Protein AF-F2R4B3-F1 (afdb_monomer)

Secondary structure (DSSP, 8-state):
-----EEEEE--SHHHHHHHHHHHHTT-EEEEE-SSSS----SS-EEEEHHHHHHHHHHT-HHHHHHTSEEE-EEEEE-TT--EEEEEEPP-STTS-SEEEE-HHHHHHHHHHHHHHTT-EEE-S--EEEEEE-SS-EEEEETTS-EEEESEEEE---TT-HHHHHHHGGGGPPEEEEEEEEEEEEEPPTT-SS-EEEEETTTEEEEEEE-SSSEEEEEEEEE--TT----TTTHHHHHHHHTTT--THHHHHHHT---GGG-EEEEEEE----S-SEETTEEE-THHHH---GGGS-HHHHHHHHHHHHHHHHHHSSSHHHHHHHHHHHHHHHHHHHHHHHHHHHHHHHTPPPPHHHHHHHTTHHHHHHHHHSS--

Structure (mmCIF, N/CA/C/O backbone):
data_AF-F2R4B3-F1
#
_entry.id   AF-F2R4B3-F1
#
loop_
_atom_site.group_PDB
_atom_site.id
_atom_site.type_symbol
_atom_site.label_atom_id
_atom_site.label_alt_id
_atom_site.label_comp_id
_atom_site.label_asym_id
_atom_site.label_entity_id
_atom_site.label_seq_id
_atom_site.pdbx_PDB_ins_code
_atom_site.Cartn_x
_atom_site.Cartn_y
_atom_site.Cartn_z
_atom_site.occupancy
_atom_site.B_iso_or_equiv
_atom_site.auth_seq_id
_atom_site.auth_comp_id
_atom_site.auth_asym_id
_atom_site.auth_atom_id
_atom_site.pdbx_PDB_model_num
ATOM 1 N N . MET A 1 1 ? -15.042 -15.198 24.507 1.00 49.34 1 MET A N 1
ATOM 2 C CA . MET A 1 1 ? -15.011 -14.345 23.303 1.00 49.34 1 MET A CA 1
ATOM 3 C C . MET A 1 1 ? -14.792 -12.927 23.781 1.00 49.34 1 MET A C 1
ATOM 5 O O . MET A 1 1 ? -15.442 -12.557 24.756 1.00 49.34 1 MET A O 1
ATOM 9 N N . ALA A 1 2 ? -13.850 -12.193 23.189 1.00 60.94 2 ALA A N 1
ATOM 10 C CA . ALA A 1 2 ? -13.709 -10.764 23.455 1.00 60.94 2 ALA A CA 1
ATOM 11 C C . ALA A 1 2 ? -15.038 -10.048 23.140 1.00 60.94 2 ALA A C 1
ATOM 13 O O . ALA A 1 2 ? -15.840 -10.542 22.343 1.00 60.94 2 ALA A O 1
ATOM 14 N N . ALA A 1 3 ? -15.317 -8.931 23.813 1.00 79.62 3 ALA A N 1
ATOM 15 C CA . ALA A 1 3 ? -16.514 -8.146 23.524 1.00 79.62 3 ALA A CA 1
ATOM 16 C C . ALA A 1 3 ? -16.445 -7.591 22.089 1.00 79.62 3 ALA A C 1
ATOM 18 O O . ALA A 1 3 ? -15.376 -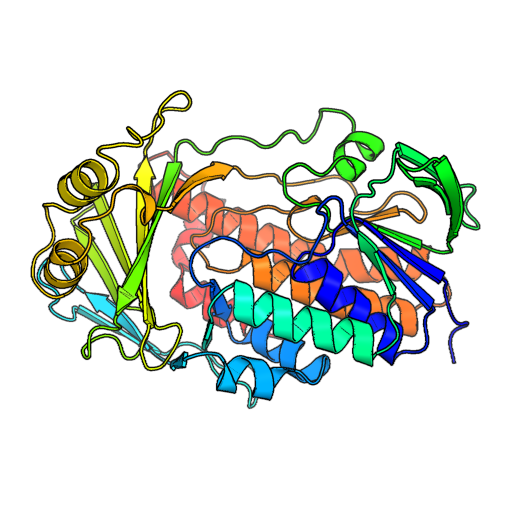7.194 21.627 1.00 79.62 3 ALA A O 1
ATOM 19 N N . SER A 1 4 ? -17.579 -7.554 21.383 1.00 93.19 4 SER A N 1
ATOM 20 C CA . SER A 1 4 ? -17.650 -6.920 20.062 1.00 93.19 4 SER A CA 1
ATOM 21 C C . SER A 1 4 ? -17.354 -5.424 20.187 1.00 93.19 4 SER A C 1
ATOM 23 O O . SER A 1 4 ? -18.141 -4.698 20.790 1.00 93.19 4 SER A O 1
ATOM 25 N N . LEU A 1 5 ? -16.256 -4.974 19.583 1.00 97.75 5 LEU A N 1
ATOM 26 C CA . LEU A 1 5 ? -15.883 -3.566 19.459 1.00 97.75 5 LEU A CA 1
ATOM 27 C C . LEU A 1 5 ? -16.595 -2.881 18.282 1.00 97.75 5 LEU A C 1
ATOM 29 O O . LEU A 1 5 ? -16.874 -3.514 17.258 1.00 97.75 5 LEU A O 1
ATOM 33 N N . ARG A 1 6 ? -16.827 -1.572 18.406 1.00 98.38 6 ARG A N 1
ATOM 34 C CA . ARG A 1 6 ? -17.107 -0.651 17.298 1.00 98.38 6 ARG A CA 1
ATOM 35 C C . ARG A 1 6 ? -15.806 0.010 16.856 1.00 98.38 6 ARG A C 1
ATOM 37 O O . ARG A 1 6 ? -15.183 0.718 17.644 1.00 98.38 6 ARG A O 1
ATOM 44 N N . VAL A 1 7 ? -15.419 -0.171 15.599 1.00 98.81 7 VAL A N 1
ATOM 45 C CA . VAL A 1 7 ? -14.168 0.372 15.051 1.00 98.81 7 VAL A CA 1
ATOM 46 C C . VAL A 1 7 ? -14.456 1.279 13.862 1.00 98.81 7 VAL A C 1
ATOM 48 O O . VAL A 1 7 ? -15.155 0.874 12.930 1.00 98.81 7 VAL A O 1
ATOM 51 N N . LEU A 1 8 ? -13.901 2.491 13.893 1.00 98.88 8 LEU A N 1
ATOM 52 C CA . LEU A 1 8 ? -13.869 3.395 12.747 1.00 98.88 8 LEU A CA 1
ATOM 53 C C . LEU A 1 8 ? -12.511 3.294 12.055 1.00 98.88 8 LEU A C 1
ATOM 55 O O . LEU A 1 8 ? -11.469 3.485 12.679 1.00 98.88 8 LEU A O 1
ATOM 59 N N . ILE A 1 9 ? -12.523 3.044 10.754 1.00 98.88 9 ILE A N 1
ATOM 60 C CA . ILE A 1 9 ? -11.330 3.058 9.910 1.00 98.88 9 ILE A CA 1
ATOM 61 C C . ILE A 1 9 ? -11.377 4.326 9.062 1.00 98.88 9 ILE A C 1
ATOM 63 O O . ILE A 1 9 ? -12.312 4.535 8.292 1.00 98.88 9 ILE A O 1
ATOM 67 N N . HIS A 1 10 ? -10.378 5.189 9.207 1.00 98.56 10 HIS A N 1
ATOM 68 C CA . HIS A 1 10 ? -10.244 6.395 8.399 1.00 98.56 10 HIS A CA 1
ATOM 69 C C . HIS A 1 10 ? -9.394 6.073 7.165 1.00 98.56 10 HIS A C 1
ATOM 71 O O . HIS A 1 10 ? -8.183 5.908 7.287 1.00 98.56 10 HIS A O 1
ATOM 77 N N . GLY A 1 11 ? -10.031 5.947 5.999 1.00 97.94 11 GLY A N 1
ATOM 78 C CA . GLY A 1 11 ? -9.411 5.581 4.721 1.00 97.94 11 GLY A CA 1
ATOM 79 C C . GLY A 1 11 ? -9.784 4.176 4.230 1.00 97.94 11 GLY A C 1
ATOM 80 O O . GLY A 1 11 ? -9.513 3.170 4.884 1.00 97.94 11 GLY A O 1
ATOM 81 N N . GLY A 1 12 ? -10.360 4.103 3.029 1.00 96.19 12 GLY A N 1
ATOM 82 C CA . GLY A 1 12 ? -10.767 2.891 2.310 1.00 96.19 12 GLY A CA 1
ATOM 83 C C . GLY A 1 12 ? -9.722 2.382 1.311 1.00 96.19 12 GLY A C 1
ATOM 84 O O . GLY A 1 12 ? -10.069 1.830 0.269 1.00 96.19 12 GLY A O 1
ATOM 85 N N . GLY A 1 13 ? -8.432 2.582 1.596 1.00 95.56 13 GLY A N 1
ATOM 86 C CA . GLY A 1 13 ? -7.336 2.002 0.814 1.00 95.56 13 GLY A CA 1
ATOM 87 C C . GLY A 1 13 ? -7.121 0.506 1.091 1.00 95.56 13 GLY A C 1
ATOM 88 O O . GLY A 1 13 ? -7.826 -0.102 1.892 1.00 95.56 13 GLY A O 1
ATOM 89 N N . ILE A 1 14 ? -6.086 -0.083 0.478 1.00 97.50 14 ILE A N 1
ATOM 90 C CA . ILE A 1 14 ? -5.753 -1.521 0.591 1.00 97.50 14 ILE A CA 1
ATOM 91 C C . ILE A 1 14 ? -5.703 -1.984 2.061 1.00 97.50 14 ILE A C 1
ATOM 93 O O . ILE A 1 14 ? -6.345 -2.969 2.417 1.00 97.50 14 ILE A O 1
ATOM 97 N N . GLY A 1 15 ? -4.971 -1.266 2.920 1.00 98.25 15 GLY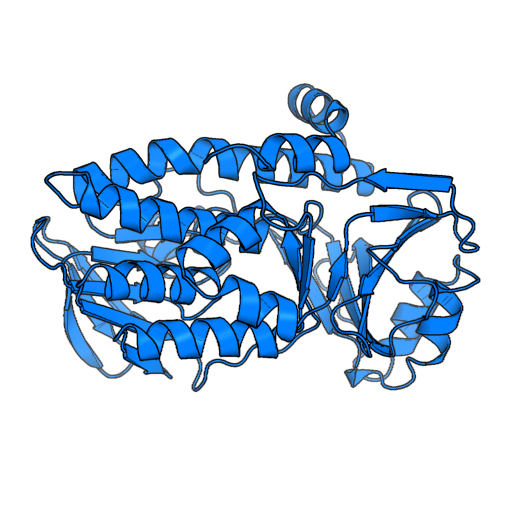 A N 1
ATOM 98 C CA . GLY A 1 15 ? -4.854 -1.607 4.344 1.00 98.25 15 GLY A CA 1
ATOM 99 C C . GLY A 1 15 ? -6.161 -1.431 5.124 1.00 98.25 15 GLY A C 1
ATOM 100 O O . GLY A 1 15 ? -6.525 -2.303 5.909 1.00 98.25 15 GLY A O 1
ATOM 101 N N . GLY A 1 16 ? -6.912 -0.357 4.856 1.00 98.50 16 GLY A N 1
ATOM 102 C CA . GLY A 1 16 ? -8.191 -0.092 5.519 1.00 98.50 16 GLY A CA 1
ATOM 103 C C . GLY A 1 16 ? -9.255 -1.140 5.191 1.00 98.50 16 GLY A C 1
ATOM 104 O O . GLY A 1 16 ? -9.909 -1.661 6.092 1.00 98.50 16 GLY A O 1
ATOM 105 N N . LEU A 1 17 ? -9.370 -1.531 3.918 1.00 98.69 17 LEU A N 1
ATOM 106 C CA . LEU A 1 17 ? -10.272 -2.603 3.480 1.00 98.69 17 LEU A CA 1
ATOM 107 C C . LEU A 1 17 ? -9.854 -3.975 4.033 1.00 98.69 17 LEU A C 1
ATOM 109 O O . LEU A 1 17 ? -10.709 -4.771 4.432 1.00 98.69 17 LEU A O 1
ATOM 113 N N . ALA A 1 18 ? -8.547 -4.245 4.108 1.00 98.88 18 ALA A N 1
ATOM 114 C CA . ALA A 1 18 ? -8.023 -5.458 4.730 1.00 98.88 18 ALA A CA 1
ATOM 115 C C . ALA A 1 18 ? -8.376 -5.525 6.225 1.00 98.88 18 ALA A C 1
ATOM 117 O O . ALA A 1 18 ? -8.868 -6.555 6.689 1.00 98.88 18 ALA A O 1
ATOM 118 N N . LEU A 1 19 ? -8.198 -4.423 6.967 1.00 98.88 19 LEU A N 1
ATOM 119 C CA . LEU A 1 19 ? -8.552 -4.359 8.387 1.00 98.88 19 LEU A CA 1
ATOM 120 C C . LEU A 1 19 ? -10.061 -4.514 8.573 1.00 98.88 19 LEU A C 1
ATOM 122 O O . LEU A 1 19 ? -10.498 -5.265 9.444 1.00 98.88 19 LEU A O 1
ATOM 126 N N . ALA A 1 20 ? -10.856 -3.855 7.729 1.00 98.88 20 ALA A N 1
ATOM 127 C CA . ALA A 1 20 ? -12.305 -3.949 7.789 1.00 98.88 20 ALA A CA 1
ATOM 128 C C . ALA A 1 20 ? -12.794 -5.386 7.606 1.00 98.88 20 ALA A C 1
ATOM 130 O O . ALA A 1 20 ? -13.584 -5.878 8.411 1.00 98.88 20 ALA A O 1
ATOM 131 N N . THR A 1 21 ? -12.255 -6.079 6.602 1.00 98.88 21 THR A N 1
ATOM 132 C CA . THR A 1 21 ? -12.531 -7.499 6.358 1.00 98.88 21 THR A CA 1
ATOM 133 C C . THR A 1 21 ? -12.120 -8.350 7.561 1.00 98.88 21 THR A C 1
ATOM 135 O O . THR A 1 21 ? -12.905 -9.172 8.037 1.00 98.88 21 THR A O 1
ATOM 138 N N . ALA A 1 22 ? -10.907 -8.143 8.085 1.00 98.69 22 ALA A N 1
ATOM 139 C CA . ALA A 1 22 ? -10.373 -8.908 9.207 1.00 98.69 22 ALA A CA 1
ATOM 140 C C . ALA A 1 22 ? -11.230 -8.768 10.474 1.00 98.69 22 ALA A C 1
ATOM 142 O O . ALA A 1 22 ? -11.544 -9.775 11.111 1.00 98.69 22 ALA A O 1
ATOM 143 N N . LEU A 1 23 ? -11.608 -7.539 10.831 1.00 98.69 23 LEU A N 1
ATOM 144 C CA . LEU A 1 23 ? -12.378 -7.233 12.035 1.00 98.69 23 LEU A CA 1
ATOM 145 C C . LEU A 1 23 ? -13.846 -7.654 11.910 1.00 98.69 23 LEU A C 1
ATOM 147 O O . LEU A 1 23 ? -14.391 -8.250 12.838 1.00 98.69 23 LEU A O 1
ATOM 151 N N . ALA A 1 24 ? -14.485 -7.395 10.766 1.00 98.44 24 ALA A N 1
ATOM 152 C CA . ALA A 1 24 ? -15.891 -7.741 10.570 1.00 98.44 24 ALA A CA 1
ATOM 153 C C . ALA A 1 24 ? -16.103 -9.268 10.588 1.00 98.44 24 ALA A C 1
ATOM 155 O O . ALA A 1 24 ? -17.008 -9.760 11.261 1.00 98.44 24 ALA A O 1
ATOM 156 N N . ARG A 1 25 ? -15.183 -10.050 9.995 1.00 97.62 25 ARG A N 1
ATOM 157 C CA . ARG A 1 25 ? -15.187 -11.528 10.093 1.00 97.62 25 ARG A CA 1
ATOM 158 C C . ARG A 1 25 ? -15.036 -12.055 11.524 1.00 97.62 25 ARG A C 1
ATOM 160 O O . ARG A 1 25 ? -15.447 -13.180 11.797 1.00 97.62 25 ARG A O 1
ATOM 167 N N . ARG A 1 26 ? -14.454 -11.263 12.427 1.00 96.88 26 ARG A N 1
ATOM 168 C CA . ARG A 1 26 ? -14.301 -11.572 13.861 1.00 96.88 26 ARG A CA 1
ATOM 169 C C . ARG A 1 26 ? -15.493 -11.107 14.703 1.00 96.88 26 ARG A C 1
ATOM 171 O O . ARG A 1 26 ? -15.495 -11.273 15.918 1.00 96.88 26 ARG A O 1
ATOM 178 N N . GLY A 1 27 ? -16.533 -10.571 14.065 1.00 97.00 27 GLY A N 1
ATOM 179 C CA . GLY A 1 27 ? -17.772 -10.159 14.721 1.00 97.00 27 GLY A CA 1
ATOM 180 C C . GLY A 1 27 ? -17.738 -8.748 15.304 1.00 97.00 27 GLY A C 1
ATOM 181 O O . GLY A 1 27 ? -18.627 -8.407 16.080 1.00 97.00 27 GLY A O 1
ATOM 182 N N . HIS A 1 28 ? -16.746 -7.925 14.950 1.00 98.38 28 HIS A N 1
ATOM 183 C CA . HIS A 1 28 ? -16.738 -6.506 15.302 1.00 98.38 28 HIS A CA 1
ATOM 184 C C . HIS A 1 28 ? -17.660 -5.697 14.387 1.00 98.38 28 HIS A C 1
ATOM 186 O O . HIS A 1 28 ? -17.888 -6.042 13.228 1.00 98.38 28 HIS A O 1
ATOM 192 N N . THR A 1 29 ? -18.164 -4.575 14.896 1.00 98.44 29 THR A N 1
ATOM 193 C CA . THR A 1 29 ? -18.902 -3.599 14.087 1.00 98.44 29 THR A CA 1
ATOM 194 C C . THR A 1 29 ? -17.909 -2.625 13.473 1.00 98.44 29 THR A C 1
ATOM 196 O O . THR A 1 29 ? -17.224 -1.910 14.202 1.00 98.44 29 THR A O 1
ATOM 199 N N . VAL A 1 30 ? -17.824 -2.593 12.143 1.00 98.75 30 VAL A N 1
ATOM 200 C CA . VAL A 1 30 ? -16.802 -1.813 11.438 1.00 98.75 30 VAL A CA 1
ATOM 201 C C . VAL A 1 30 ? -17.428 -0.830 10.467 1.00 98.75 30 VAL A C 1
ATOM 203 O O . VAL A 1 30 ? -18.274 -1.197 9.647 1.00 98.75 30 VAL A O 1
ATOM 206 N N . GLU A 1 31 ? -16.958 0.408 10.537 1.00 98.62 31 GLU A N 1
ATOM 207 C CA . GLU A 1 31 ? -17.300 1.470 9.601 1.00 98.62 31 GLU A CA 1
ATOM 208 C C . GLU A 1 31 ? -16.020 2.059 9.007 1.00 98.62 31 GLU A C 1
ATOM 210 O O . GLU A 1 31 ? -15.032 2.258 9.713 1.00 98.62 31 GLU A O 1
ATOM 215 N N . ILE A 1 32 ? -16.030 2.328 7.706 1.00 98.75 32 ILE A N 1
ATOM 216 C CA . ILE A 1 32 ? -14.943 2.986 6.984 1.00 98.75 32 ILE A CA 1
ATOM 217 C C . ILE A 1 32 ? -15.425 4.375 6.577 1.00 98.75 32 ILE A C 1
ATOM 219 O O . ILE A 1 32 ? -16.453 4.487 5.913 1.00 98.75 32 ILE A O 1
ATOM 223 N N . ALA A 1 33 ? -14.680 5.413 6.942 1.00 98.44 33 ALA A N 1
ATOM 224 C CA . ALA A 1 33 ? -14.837 6.754 6.389 1.00 98.44 33 ALA A CA 1
ATOM 225 C C . ALA A 1 33 ? -13.832 6.932 5.243 1.00 98.44 33 ALA A C 1
ATOM 227 O O . ALA A 1 33 ? -12.624 6.982 5.482 1.00 98.44 33 ALA A O 1
ATOM 228 N N . GLU A 1 34 ? -14.326 6.983 4.007 1.00 97.69 34 GLU A N 1
ATOM 229 C CA . GLU A 1 34 ? -13.536 7.209 2.794 1.00 97.69 34 GLU A CA 1
ATOM 230 C C . GLU A 1 34 ? -13.888 8.577 2.209 1.00 97.69 34 GLU A C 1
ATOM 232 O O . GLU A 1 34 ? -15.058 8.898 2.003 1.00 97.69 34 GLU A O 1
ATOM 237 N N . ILE A 1 35 ? -12.859 9.380 1.931 1.00 96.88 35 ILE A N 1
ATOM 238 C CA . ILE A 1 35 ? -13.035 10.753 1.447 1.00 96.88 35 ILE A CA 1
ATOM 239 C C . ILE A 1 35 ? -13.520 10.802 -0.003 1.00 96.88 35 ILE A C 1
ATOM 241 O O . ILE A 1 35 ? -14.171 11.766 -0.395 1.00 96.88 35 ILE A O 1
ATOM 245 N N . ARG A 1 36 ? -13.204 9.784 -0.808 1.00 95.00 36 ARG A N 1
ATOM 246 C CA . ARG A 1 36 ? -13.675 9.680 -2.191 1.00 95.00 36 ARG A CA 1
ATOM 247 C C . ARG A 1 36 ? -15.117 9.197 -2.246 1.00 95.00 36 ARG A C 1
ATOM 249 O O . ARG A 1 36 ? -15.600 8.550 -1.321 1.00 95.00 36 ARG A O 1
ATOM 256 N N . ASP A 1 37 ? -15.783 9.494 -3.355 1.00 93.81 37 ASP A N 1
ATOM 257 C CA . ASP A 1 37 ? -17.191 9.139 -3.573 1.00 93.81 37 ASP A CA 1
ATOM 258 C C . ASP A 1 37 ? -17.393 7.648 -3.896 1.00 93.81 37 ASP A C 1
ATOM 260 O O . ASP A 1 37 ? -18.500 7.124 -3.785 1.00 93.81 37 ASP A O 1
ATOM 264 N N . GLU A 1 38 ? -16.316 6.949 -4.255 1.00 91.25 38 GLU A N 1
ATOM 265 C CA . GLU A 1 38 ? -16.299 5.515 -4.521 1.00 91.25 38 GLU A CA 1
ATOM 266 C C . GLU A 1 38 ? -14.920 4.909 -4.215 1.00 91.25 38 GLU A C 1
ATOM 268 O O . GLU A 1 38 ? -13.926 5.624 -4.036 1.00 91.25 38 GLU A O 1
ATOM 273 N N . LEU A 1 39 ? -14.840 3.571 -4.170 1.00 84.25 39 LEU A N 1
ATOM 274 C CA . LEU A 1 39 ? -13.566 2.844 -4.119 1.00 84.25 39 LEU A CA 1
ATOM 275 C C . LEU A 1 39 ? -12.887 2.901 -5.489 1.00 84.25 39 LEU A C 1
ATOM 277 O O . LEU A 1 39 ? -12.796 1.903 -6.199 1.00 84.25 39 LEU A O 1
ATOM 281 N N . ASP A 1 40 ? -12.410 4.080 -5.863 1.00 69.75 40 ASP A N 1
ATOM 282 C CA . ASP A 1 40 ? -11.629 4.239 -7.077 1.00 69.75 40 ASP A CA 1
ATOM 283 C C . ASP A 1 40 ? -10.164 3.871 -6.802 1.00 69.75 40 ASP A C 1
ATOM 285 O O . ASP A 1 40 ? -9.548 4.285 -5.810 1.00 69.75 40 ASP A O 1
ATOM 289 N N . ALA A 1 41 ? -9.571 3.090 -7.693 1.00 68.06 41 ALA A N 1
ATOM 290 C CA . ALA A 1 41 ? -8.153 2.783 -7.671 1.00 68.06 41 ALA A CA 1
ATOM 291 C C . ALA A 1 41 ? -7.536 3.091 -9.033 1.00 68.06 41 ALA A C 1
ATOM 293 O O . ALA A 1 41 ? -6.991 2.210 -9.697 1.00 68.06 41 ALA A O 1
ATOM 294 N N . LEU A 1 42 ? -7.590 4.369 -9.418 1.00 64.38 42 LEU A N 1
ATOM 295 C CA . LEU A 1 42 ? -6.805 4.903 -10.527 1.00 64.38 42 LEU A CA 1
ATOM 296 C C . LEU A 1 42 ? -5.329 4.505 -10.388 1.00 64.38 42 LEU A C 1
ATOM 298 O O . LEU A 1 42 ? -4.706 4.621 -9.323 1.00 64.38 42 LEU A O 1
ATOM 302 N N . GLY A 1 43 ? -4.751 4.057 -11.496 1.00 67.31 43 GLY A N 1
ATOM 303 C CA . GLY A 1 43 ? -3.324 3.791 -11.613 1.00 67.31 43 GLY A CA 1
ATOM 304 C C . GLY A 1 43 ? -2.997 2.457 -12.268 1.00 67.31 43 GLY A C 1
ATOM 305 O O . GLY A 1 43 ? -3.862 1.686 -12.673 1.00 67.31 43 GLY A O 1
ATOM 306 N N . VAL A 1 44 ? -1.696 2.199 -12.371 1.00 86.38 44 VAL A N 1
ATOM 307 C CA . VAL A 1 44 ? -1.162 0.937 -12.893 1.00 86.38 44 VAL A CA 1
ATOM 308 C C . VAL A 1 44 ? -1.318 -0.200 -11.880 1.00 86.38 44 VAL A C 1
ATOM 310 O O . VAL A 1 44 ? -1.682 0.033 -10.727 1.00 86.38 44 VAL A O 1
ATOM 313 N N . GLY A 1 45 ? -1.025 -1.436 -12.284 1.00 92.12 45 GLY A N 1
ATOM 314 C CA . GLY A 1 45 ? -1.063 -2.572 -11.365 1.00 92.12 45 GLY A CA 1
ATOM 315 C C . GLY A 1 45 ? -0.041 -2.510 -10.223 1.00 92.12 45 GLY A C 1
ATOM 316 O O . GLY A 1 45 ? 0.787 -1.601 -10.119 1.00 92.12 45 GLY A O 1
ATOM 317 N N . ILE A 1 46 ? -0.144 -3.475 -9.315 1.00 95.25 46 ILE A N 1
ATOM 318 C CA . ILE A 1 46 ? 0.648 -3.567 -8.090 1.00 95.25 46 ILE A CA 1
ATOM 319 C C . ILE A 1 46 ? 1.146 -4.997 -7.882 1.00 95.25 46 ILE A C 1
ATOM 321 O O . ILE A 1 46 ? 0.471 -5.957 -8.246 1.00 95.25 46 ILE A O 1
ATOM 325 N N . ILE A 1 47 ? 2.330 -5.129 -7.288 1.00 97.38 47 ILE A N 1
ATOM 326 C CA . ILE A 1 47 ? 2.898 -6.418 -6.891 1.00 97.38 47 ILE A CA 1
ATOM 327 C C . ILE A 1 47 ? 2.387 -6.781 -5.493 1.00 97.38 47 ILE A C 1
ATOM 329 O O . ILE A 1 47 ? 2.450 -5.968 -4.570 1.00 97.38 47 ILE A O 1
ATOM 333 N N . GLN A 1 48 ? 1.927 -8.017 -5.339 1.00 98.19 48 GLN A N 1
ATOM 334 C CA . GLN A 1 48 ? 1.598 -8.660 -4.074 1.00 98.19 48 GLN A CA 1
ATOM 335 C C . GLN A 1 48 ? 2.681 -9.709 -3.770 1.00 98.19 48 GLN A C 1
ATOM 337 O O . GLN A 1 48 ? 2.640 -10.808 -4.326 1.00 98.19 48 GLN A O 1
ATOM 342 N N . PRO A 1 49 ? 3.680 -9.387 -2.932 1.00 97.62 49 PRO A N 1
ATOM 343 C CA . PRO A 1 49 ? 4.682 -10.360 -2.503 1.00 97.62 49 PRO A CA 1
ATOM 344 C C . PRO A 1 49 ? 4.058 -11.429 -1.588 1.00 97.62 49 PRO A C 1
ATOM 346 O O . PRO A 1 49 ? 2.975 -11.225 -1.035 1.00 97.62 49 PRO A O 1
ATOM 349 N N . THR A 1 50 ? 4.748 -12.558 -1.395 1.00 98.12 50 THR A N 1
ATOM 350 C CA . THR A 1 50 ? 4.220 -13.730 -0.665 1.00 98.12 50 THR A CA 1
ATOM 351 C C . THR A 1 50 ? 3.638 -13.415 0.720 1.00 98.12 50 THR A C 1
ATOM 353 O O . THR A 1 50 ? 2.618 -13.975 1.106 1.00 98.12 50 THR A O 1
ATOM 356 N N . ASN A 1 51 ? 4.213 -12.461 1.455 1.00 98.06 51 ASN A N 1
ATOM 357 C CA . ASN A 1 51 ? 3.709 -12.022 2.757 1.00 98.06 51 ASN A CA 1
ATOM 358 C C . ASN A 1 51 ? 2.364 -11.280 2.657 1.00 98.06 51 ASN A C 1
ATOM 360 O O . ASN A 1 51 ? 1.484 -11.487 3.488 1.00 98.06 51 ASN A O 1
ATOM 364 N N . ALA A 1 52 ? 2.154 -10.483 1.605 1.00 98.25 52 ALA A N 1
ATOM 365 C CA . ALA A 1 52 ? 0.846 -9.894 1.330 1.00 98.25 52 ALA A CA 1
ATOM 366 C C . ALA A 1 52 ? -0.169 -10.971 0.925 1.00 98.25 52 ALA A C 1
ATOM 368 O O . ALA A 1 52 ? -1.294 -10.960 1.413 1.00 98.25 52 ALA A O 1
ATOM 369 N N . LEU A 1 53 ? 0.228 -11.923 0.073 1.00 98.56 53 LEU A N 1
ATOM 370 C CA . LEU A 1 53 ? -0.634 -13.038 -0.338 1.00 98.56 53 LEU A CA 1
ATOM 371 C C . LEU A 1 53 ? -1.007 -13.948 0.842 1.00 98.56 53 LEU A C 1
ATOM 373 O O . LEU A 1 53 ? -2.129 -14.444 0.901 1.00 98.56 53 LEU A O 1
ATOM 377 N N . HIS A 1 54 ? -0.114 -14.101 1.821 1.00 98.44 54 HIS A N 1
ATOM 378 C CA . HIS A 1 54 ? -0.418 -14.784 3.072 1.00 98.44 54 HIS A CA 1
ATOM 379 C C . HIS A 1 54 ? -1.543 -14.065 3.823 1.00 98.44 54 HIS A C 1
ATOM 381 O O . HIS A 1 54 ? -2.508 -14.711 4.221 1.00 98.44 54 HIS A O 1
ATOM 387 N N . VAL A 1 55 ? -1.499 -12.730 3.933 1.00 98.56 55 VAL A N 1
ATOM 388 C CA . VAL A 1 55 ? -2.636 -11.966 4.476 1.00 98.56 55 VAL A CA 1
ATOM 389 C C . VAL A 1 55 ? -3.903 -12.194 3.650 1.00 98.56 55 VAL A C 1
ATOM 391 O O . VAL A 1 55 ? -4.953 -12.461 4.225 1.00 98.56 55 VAL A O 1
ATOM 394 N N . MET A 1 56 ? -3.825 -12.144 2.316 1.00 98.62 56 MET A N 1
ATOM 395 C CA . MET A 1 56 ? -4.995 -12.386 1.458 1.00 98.62 56 MET A CA 1
ATOM 396 C C . MET A 1 56 ? -5.620 -13.765 1.712 1.00 98.62 56 MET A C 1
ATOM 398 O O . MET A 1 56 ? -6.845 -13.888 1.703 1.00 98.62 56 MET A O 1
ATOM 402 N N . ARG A 1 57 ? -4.810 -14.789 2.008 1.00 98.31 57 ARG A N 1
ATOM 403 C CA . ARG A 1 57 ? -5.291 -16.119 2.414 1.00 98.31 57 ARG A CA 1
ATOM 404 C C . ARG A 1 57 ? -6.056 -16.063 3.733 1.00 98.31 57 ARG A C 1
ATOM 406 O O . ARG A 1 57 ? -7.172 -16.568 3.795 1.00 98.31 57 ARG A O 1
ATOM 413 N N . GLU A 1 58 ? -5.503 -15.408 4.752 1.00 98.19 58 GLU A N 1
ATOM 414 C CA . GLU A 1 58 ? -6.157 -15.257 6.064 1.00 98.19 58 GLU A CA 1
ATOM 415 C C . GLU A 1 58 ? -7.468 -14.457 5.981 1.00 98.19 58 GLU A C 1
ATOM 417 O O . GLU A 1 58 ? -8.426 -14.719 6.711 1.00 98.19 58 GLU A O 1
ATOM 422 N N . LEU A 1 59 ? -7.554 -13.510 5.044 1.00 98.31 59 LEU A N 1
ATOM 423 C CA . LEU A 1 59 ? -8.785 -12.774 4.747 1.00 98.31 59 LEU A CA 1
ATOM 424 C C . LEU A 1 59 ? -9.783 -13.579 3.897 1.00 98.31 59 LEU A C 1
ATOM 426 O O . LEU A 1 59 ? -10.948 -13.187 3.794 1.00 98.31 59 LEU A O 1
ATOM 430 N N . GLY A 1 60 ? -9.362 -14.712 3.325 1.00 98.31 60 GLY A N 1
ATOM 431 C CA . GLY A 1 60 ? -10.166 -15.577 2.461 1.00 98.31 60 GLY A CA 1
ATOM 432 C C . GLY A 1 60 ? -10.356 -15.046 1.039 1.00 98.31 60 GLY A C 1
ATOM 433 O O . GLY A 1 60 ? -11.371 -15.347 0.421 1.00 98.31 60 GLY A O 1
ATOM 434 N N . VAL A 1 61 ? -9.417 -14.237 0.541 1.00 98.62 61 VAL A N 1
ATOM 435 C CA . VAL A 1 61 ? -9.479 -13.577 -0.778 1.00 98.62 61 VAL A CA 1
ATOM 436 C C . VAL A 1 61 ? -8.280 -13.895 -1.677 1.00 98.62 61 VAL A C 1
ATOM 438 O O . VAL A 1 61 ? -8.124 -13.270 -2.724 1.00 98.62 61 VAL A O 1
ATOM 441 N N . LEU A 1 62 ? -7.421 -14.842 -1.279 1.00 98.62 62 LEU A N 1
ATOM 442 C CA . LEU A 1 62 ? -6.241 -15.235 -2.056 1.00 98.62 62 LEU A CA 1
ATOM 443 C C . LEU A 1 62 ? -6.619 -15.665 -3.476 1.00 98.62 62 LEU A C 1
ATOM 445 O O . LEU A 1 62 ? -6.123 -15.063 -4.421 1.00 98.62 62 LEU A O 1
ATOM 449 N N . ASP A 1 63 ? -7.526 -16.632 -3.618 1.00 98.56 63 ASP A N 1
ATOM 450 C CA . ASP A 1 63 ? -7.913 -17.174 -4.928 1.00 98.56 63 ASP A CA 1
ATOM 451 C C . ASP A 1 63 ? -8.457 -16.074 -5.847 1.00 98.56 63 ASP A C 1
ATOM 453 O O . ASP A 1 63 ? -8.004 -15.932 -6.975 1.00 98.56 63 ASP A O 1
ATOM 457 N N . ALA A 1 64 ? -9.310 -15.186 -5.325 1.00 98.62 64 ALA A N 1
ATOM 458 C CA . ALA A 1 64 ? -9.827 -14.046 -6.082 1.00 98.62 64 ALA A CA 1
ATOM 459 C C . ALA A 1 64 ? -8.726 -13.064 -6.533 1.00 98.62 64 ALA A C 1
ATOM 461 O O . ALA A 1 64 ? -8.854 -12.434 -7.582 1.00 98.62 64 ALA A O 1
ATOM 462 N N . CYS A 1 65 ? -7.644 -12.913 -5.758 1.00 98.56 65 CYS A N 1
ATOM 463 C CA . CYS A 1 65 ? -6.494 -12.102 -6.165 1.00 98.56 65 CYS A CA 1
ATOM 464 C C . CYS A 1 65 ? -5.664 -12.785 -7.260 1.00 98.56 65 CYS A C 1
ATOM 466 O O . CYS A 1 65 ? -5.154 -12.094 -8.141 1.00 98.56 65 CYS A O 1
ATOM 468 N N . LEU A 1 66 ? -5.500 -14.110 -7.188 1.00 98.50 66 LEU A N 1
ATOM 469 C CA . LEU A 1 66 ? -4.761 -14.886 -8.186 1.00 98.50 66 LEU A CA 1
ATOM 470 C C . LEU A 1 66 ? -5.537 -14.954 -9.507 1.00 98.50 66 LEU A C 1
ATOM 472 O O . LEU A 1 66 ? -4.959 -14.685 -10.554 1.00 98.50 66 LEU A O 1
ATOM 476 N N . ASP A 1 67 ? -6.849 -15.192 -9.448 1.00 98.44 67 ASP A N 1
ATOM 477 C CA . ASP A 1 67 ? -7.742 -15.229 -10.614 1.00 98.44 67 ASP A CA 1
ATOM 478 C C . ASP A 1 67 ? -7.798 -13.886 -11.357 1.00 98.44 67 ASP A C 1
ATOM 480 O O . ASP A 1 67 ? -7.936 -13.841 -12.577 1.00 98.44 67 ASP A O 1
ATOM 484 N N . ALA A 1 68 ? -7.705 -12.774 -10.625 1.00 97.94 68 ALA A N 1
ATOM 485 C CA . ALA A 1 68 ? -7.705 -11.429 -11.197 1.00 97.94 68 ALA A CA 1
ATOM 486 C C . ALA A 1 68 ? -6.299 -10.913 -11.562 1.00 97.94 68 ALA A C 1
ATOM 488 O O . ALA A 1 68 ? -6.166 -9.763 -11.996 1.00 97.94 68 ALA A O 1
ATOM 489 N N . GLY A 1 69 ? -5.264 -11.718 -11.320 1.00 98.12 69 GLY A N 1
ATOM 490 C CA . GLY A 1 69 ? -3.866 -11.326 -11.405 1.00 98.12 69 GLY A CA 1
ATOM 491 C C . GLY A 1 69 ? -3.043 -12.168 -12.375 1.00 98.12 69 GLY A C 1
ATOM 492 O O . GLY A 1 69 ? -3.551 -12.802 -13.296 1.00 98.12 69 GLY A O 1
ATOM 493 N N . PHE A 1 70 ? -1.733 -12.144 -12.160 1.00 98.50 70 PHE A N 1
ATOM 494 C CA . PHE A 1 70 ? -0.760 -13.008 -12.808 1.00 98.50 70 PHE A CA 1
ATOM 495 C C . PHE A 1 70 ? 0.255 -13.484 -11.767 1.00 98.50 70 PHE A C 1
ATOM 497 O O . PHE A 1 70 ? 1.074 -12.697 -11.274 1.00 98.50 70 PHE A O 1
ATOM 504 N N . GLU A 1 71 ? 0.214 -14.775 -11.441 1.00 98.06 71 GLU A N 1
ATOM 505 C CA . GLU A 1 71 ? 1.171 -15.407 -10.533 1.00 98.06 71 GLU A CA 1
ATOM 506 C C . GLU A 1 71 ? 2.550 -15.527 -11.194 1.00 98.06 71 GLU A C 1
ATOM 508 O O . GLU A 1 71 ? 2.674 -15.876 -12.369 1.00 98.06 71 GLU A O 1
ATOM 513 N N . TRP A 1 72 ? 3.615 -15.268 -10.435 1.00 97.62 72 TRP A N 1
ATOM 514 C CA . TRP A 1 72 ? 4.980 -15.472 -10.912 1.00 97.62 72 TRP A CA 1
ATOM 515 C C . TRP A 1 72 ? 5.956 -15.795 -9.778 1.00 97.62 72 TRP A C 1
ATOM 517 O O . TRP A 1 72 ? 5.755 -15.450 -8.615 1.00 97.62 72 TRP A O 1
ATOM 527 N N . GLU A 1 73 ? 7.066 -16.444 -10.138 1.00 96.88 73 GLU A N 1
ATOM 528 C CA . GLU A 1 73 ? 8.054 -16.933 -9.163 1.00 96.88 73 GLU A CA 1
ATOM 529 C C . GLU A 1 73 ? 9.471 -16.410 -9.381 1.00 96.88 73 GLU A C 1
ATOM 531 O O . GLU A 1 73 ? 10.329 -16.556 -8.514 1.00 96.88 73 GLU A O 1
ATOM 536 N N . ILE A 1 74 ? 9.755 -15.835 -10.548 1.00 96.62 74 ILE A N 1
ATOM 537 C CA . ILE A 1 74 ? 11.110 -15.453 -10.941 1.00 96.62 74 ILE A CA 1
ATOM 538 C C . ILE A 1 74 ? 11.173 -13.950 -11.193 1.00 96.62 74 ILE A C 1
ATOM 540 O O . ILE A 1 74 ? 10.458 -13.426 -12.046 1.00 96.62 74 ILE A O 1
ATOM 544 N N . LEU A 1 75 ? 12.103 -13.282 -10.509 1.00 96.56 75 LEU A N 1
ATOM 545 C CA . LEU A 1 75 ? 12.610 -11.974 -10.911 1.00 96.56 75 LEU A CA 1
ATOM 546 C C . LEU A 1 75 ? 13.742 -12.186 -11.921 1.00 96.56 75 LEU A C 1
ATOM 548 O O . LEU A 1 75 ? 14.750 -12.824 -11.614 1.00 96.56 75 LEU A O 1
ATOM 552 N N . THR A 1 76 ? 13.591 -11.646 -13.122 1.00 97.25 76 THR A N 1
ATOM 553 C CA . THR A 1 76 ? 14.618 -11.685 -14.165 1.00 97.25 76 THR A CA 1
ATOM 554 C C . THR A 1 76 ? 15.394 -10.376 -14.159 1.00 97.25 76 THR A C 1
ATOM 556 O O . THR A 1 76 ? 14.806 -9.309 -14.301 1.00 97.25 76 THR A O 1
ATOM 559 N N . ILE A 1 77 ? 16.714 -10.451 -14.009 1.00 96.31 77 ILE A N 1
ATOM 560 C CA . ILE A 1 77 ? 17.624 -9.318 -14.197 1.00 96.31 77 ILE A CA 1
ATOM 561 C C . ILE A 1 77 ? 18.124 -9.362 -15.633 1.00 96.31 77 ILE A C 1
ATOM 563 O O . ILE A 1 77 ? 18.633 -10.399 -16.064 1.00 96.31 77 ILE A O 1
ATOM 567 N N . ALA A 1 78 ? 17.994 -8.258 -16.357 1.00 97.00 78 ALA A N 1
ATOM 568 C CA . ALA A 1 78 ? 18.394 -8.154 -17.753 1.00 97.00 78 ALA A CA 1
ATOM 569 C C . ALA A 1 78 ? 19.316 -6.954 -18.002 1.00 97.00 78 ALA A C 1
ATOM 571 O O . ALA A 1 78 ? 19.317 -5.980 -17.247 1.00 97.00 78 ALA A O 1
ATOM 572 N N . ASP A 1 79 ? 20.103 -7.036 -19.070 1.00 96.50 79 ASP A N 1
ATOM 573 C CA . ASP A 1 79 ? 20.840 -5.891 -19.601 1.00 96.50 79 ASP A CA 1
ATOM 574 C C . ASP A 1 79 ? 19.907 -4.947 -20.397 1.00 96.50 79 ASP A C 1
ATOM 576 O O . ASP A 1 79 ? 18.727 -5.267 -20.600 1.00 96.50 79 ASP A O 1
ATOM 580 N N . PRO A 1 80 ? 20.395 -3.785 -20.876 1.00 96.44 80 PRO A N 1
ATOM 581 C CA . PRO A 1 80 ? 19.568 -2.857 -21.642 1.00 96.44 80 PRO A CA 1
ATOM 582 C C . PRO A 1 80 ? 19.013 -3.408 -22.957 1.00 96.44 80 PRO A C 1
ATOM 584 O O . PRO A 1 80 ?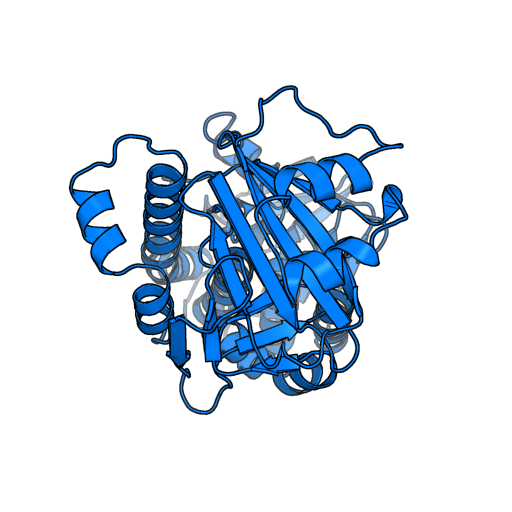 18.057 -2.837 -23.464 1.00 96.44 80 PRO A O 1
ATOM 587 N N . ALA A 1 81 ? 19.586 -4.475 -23.520 1.00 95.88 81 ALA A N 1
ATOM 588 C CA . ALA A 1 81 ? 19.090 -5.123 -24.736 1.00 95.88 81 ALA A CA 1
ATOM 589 C C . ALA A 1 81 ? 18.059 -6.227 -24.454 1.00 95.88 81 ALA A C 1
ATOM 591 O O . ALA A 1 81 ? 17.500 -6.809 -25.383 1.00 95.88 81 ALA A O 1
ATOM 592 N N . GLY A 1 82 ? 17.794 -6.513 -23.177 1.00 94.88 82 GLY A N 1
ATOM 593 C CA . GLY A 1 82 ? 16.880 -7.559 -22.744 1.00 94.88 82 GLY A CA 1
ATOM 594 C C . GLY A 1 82 ? 17.536 -8.927 -22.566 1.00 94.88 82 GLY A C 1
ATOM 595 O O . GLY A 1 82 ? 16.824 -9.881 -22.245 1.00 94.88 82 GLY A O 1
ATOM 596 N N . ASN A 1 83 ? 18.861 -9.055 -22.712 1.00 96.00 83 ASN A N 1
ATOM 597 C CA . ASN A 1 83 ? 19.536 -10.322 -22.445 1.00 96.00 83 ASN A CA 1
ATOM 598 C C . ASN A 1 83 ? 19.463 -10.629 -20.948 1.00 96.00 83 ASN A C 1
ATOM 600 O O . ASN A 1 83 ? 19.804 -9.795 -20.108 1.00 96.00 83 ASN A O 1
ATOM 604 N N . THR A 1 84 ? 19.034 -11.842 -20.604 1.00 97.00 84 THR A N 1
ATOM 605 C CA . THR A 1 84 ? 18.967 -12.281 -19.207 1.00 97.00 84 THR A CA 1
ATOM 606 C C . THR A 1 84 ? 20.372 -12.393 -18.611 1.00 97.00 84 THR A C 1
ATOM 608 O O . THR A 1 84 ? 21.181 -13.202 -19.059 1.00 97.00 84 THR A O 1
ATOM 611 N N . LEU A 1 85 ? 20.628 -11.626 -17.554 1.00 96.75 85 LEU A N 1
ATOM 612 C CA . LEU A 1 85 ? 21.847 -11.688 -16.746 1.00 96.75 85 LEU A CA 1
ATOM 613 C C . LEU A 1 85 ? 21.685 -12.630 -15.551 1.00 96.75 85 LEU A C 1
ATOM 615 O O . LEU A 1 85 ? 22.614 -13.351 -15.195 1.00 96.75 85 LEU A O 1
ATOM 619 N N . ALA A 1 86 ? 20.505 -12.634 -14.925 1.00 96.44 86 ALA A N 1
ATOM 620 C CA . ALA A 1 86 ? 20.202 -13.516 -13.803 1.00 96.44 86 ALA A CA 1
ATOM 621 C C . ALA A 1 86 ? 18.706 -13.828 -13.710 1.00 96.44 86 ALA A C 1
ATOM 623 O O . ALA A 1 86 ? 17.857 -13.028 -14.096 1.00 96.44 86 ALA A O 1
ATOM 624 N N . ARG A 1 87 ? 18.386 -14.987 -13.131 1.00 96.38 87 ARG A N 1
ATOM 625 C CA . ARG A 1 87 ? 17.027 -15.377 -12.741 1.00 96.38 87 ARG A CA 1
ATOM 626 C C . ARG A 1 87 ? 17.041 -15.660 -11.250 1.00 96.38 87 ARG A C 1
ATOM 628 O O . ARG A 1 87 ? 17.790 -16.521 -10.798 1.00 96.38 87 ARG A O 1
ATOM 635 N N . ILE A 1 88 ? 16.250 -14.909 -10.502 1.00 95.69 88 ILE A N 1
ATOM 636 C CA . ILE A 1 88 ? 16.242 -14.918 -9.044 1.00 95.69 88 ILE A CA 1
ATOM 637 C C . ILE A 1 88 ? 14.898 -15.487 -8.582 1.00 95.69 88 ILE A C 1
ATOM 639 O O . ILE A 1 88 ? 13.882 -14.788 -8.687 1.00 95.69 88 ILE A O 1
ATOM 643 N N . PRO A 1 89 ? 14.872 -16.731 -8.069 1.00 95.62 89 PRO A N 1
ATOM 644 C CA . PRO A 1 89 ? 13.682 -17.289 -7.445 1.00 95.62 89 PRO A CA 1
ATOM 645 C C . PRO A 1 89 ? 13.206 -16.418 -6.287 1.00 95.62 89 PRO A C 1
ATOM 647 O O . PRO A 1 89 ? 14.002 -16.000 -5.442 1.00 95.62 89 PRO A O 1
ATOM 650 N N . GLN A 1 90 ? 11.911 -16.131 -6.269 1.00 95.81 90 GLN A N 1
ATOM 651 C CA . GLN A 1 90 ? 11.256 -15.434 -5.177 1.00 95.81 90 GLN A CA 1
ATOM 652 C C . GLN A 1 90 ? 10.812 -16.442 -4.108 1.00 95.81 90 GLN A C 1
ATOM 654 O O . GLN A 1 90 ? 10.385 -17.551 -4.439 1.00 95.81 90 GLN A O 1
ATOM 659 N N . PRO A 1 91 ? 10.934 -16.091 -2.820 1.00 95.88 91 PRO A N 1
ATOM 660 C CA . PRO A 1 91 ? 10.579 -16.988 -1.733 1.00 95.88 91 PRO A CA 1
ATOM 661 C C . PRO A 1 91 ? 9.061 -17.109 -1.579 1.00 95.88 91 PRO A C 1
ATOM 663 O O . PRO A 1 91 ? 8.314 -16.178 -1.872 1.00 95.88 91 PRO A O 1
ATOM 666 N N . ARG A 1 92 ? 8.628 -18.252 -1.046 1.00 95.88 92 ARG A N 1
ATOM 667 C CA . ARG A 1 92 ? 7.241 -18.537 -0.662 1.00 95.88 92 ARG A CA 1
ATOM 668 C C . ARG A 1 92 ? 7.108 -18.555 0.861 1.00 95.88 92 ARG A C 1
ATOM 670 O O . ARG A 1 92 ? 8.026 -18.998 1.554 1.00 95.88 92 ARG A O 1
ATOM 677 N N . MET A 1 93 ? 5.963 -18.123 1.379 1.00 94.81 93 MET A N 1
ATOM 678 C CA . MET A 1 93 ? 5.594 -18.254 2.788 1.00 94.81 93 MET A CA 1
ATOM 679 C C . MET A 1 93 ? 4.624 -19.429 2.963 1.00 94.81 93 MET A C 1
ATOM 681 O O . MET A 1 93 ? 3.416 -19.299 2.777 1.00 94.81 93 MET A O 1
ATOM 685 N N . GLY A 1 94 ? 5.164 -20.596 3.322 1.00 90.75 94 GLY A N 1
ATOM 686 C CA . GLY A 1 94 ? 4.384 -21.833 3.384 1.00 90.75 94 GLY A CA 1
ATOM 687 C C . GLY A 1 94 ? 3.959 -22.295 1.988 1.00 90.75 94 GLY A C 1
ATOM 688 O O . GLY A 1 94 ? 4.801 -22.460 1.109 1.00 90.75 94 GLY A O 1
ATOM 689 N N . ASP A 1 95 ? 2.661 -22.515 1.801 1.00 91.50 95 ASP A N 1
ATOM 690 C CA . ASP A 1 95 ? 2.038 -22.949 0.546 1.00 91.50 95 ASP A CA 1
ATOM 691 C C . ASP A 1 95 ? 1.582 -21.791 -0.359 1.00 91.50 95 ASP A C 1
ATOM 693 O O . ASP A 1 95 ? 1.186 -22.023 -1.500 1.00 91.50 95 ASP A O 1
ATOM 697 N N . VAL A 1 96 ? 1.680 -20.549 0.118 1.00 95.56 96 VAL A N 1
ATOM 698 C CA . VAL A 1 96 ? 1.277 -19.352 -0.627 1.00 95.56 96 VAL A CA 1
ATOM 699 C C . VAL A 1 96 ? 2.246 -19.089 -1.789 1.00 95.56 96 VAL A C 1
ATOM 701 O O . VAL A 1 96 ? 3.462 -19.245 -1.609 1.00 95.56 96 VAL A O 1
ATOM 704 N N . PRO A 1 97 ? 1.756 -18.649 -2.967 1.00 96.50 97 PRO A N 1
ATOM 705 C CA . PRO A 1 97 ? 2.613 -18.266 -4.082 1.00 96.50 97 PRO A CA 1
ATOM 706 C C . PRO A 1 97 ? 3.678 -17.225 -3.720 1.00 96.50 97 PRO A C 1
ATOM 708 O O . PRO A 1 97 ? 3.563 -16.474 -2.744 1.00 96.50 97 PRO A O 1
ATOM 711 N N . ALA A 1 98 ? 4.741 -17.184 -4.523 1.00 97.06 98 ALA A N 1
ATOM 712 C CA . ALA A 1 98 ? 5.882 -16.312 -4.263 1.00 97.06 98 ALA A CA 1
ATOM 713 C C . ALA A 1 98 ? 5.541 -14.834 -4.509 1.00 97.06 98 ALA A C 1
ATOM 715 O O . ALA A 1 98 ? 5.908 -13.958 -3.718 1.00 97.06 98 ALA A O 1
ATOM 716 N N . ALA A 1 99 ? 4.816 -14.556 -5.592 1.00 97.81 99 ALA A N 1
ATOM 717 C CA . ALA A 1 99 ? 4.301 -13.236 -5.901 1.00 97.81 99 ALA A CA 1
ATOM 718 C C . ALA A 1 99 ? 3.130 -13.300 -6.892 1.00 97.81 99 ALA A C 1
ATOM 720 O O . ALA A 1 99 ? 2.979 -14.257 -7.650 1.00 97.81 99 ALA A O 1
ATOM 721 N N . ASN A 1 100 ? 2.337 -12.232 -6.903 1.00 98.56 100 ASN A N 1
ATOM 722 C CA . ASN A 1 100 ? 1.292 -11.971 -7.887 1.00 98.56 100 ASN A CA 1
ATOM 723 C C . ASN A 1 100 ? 1.410 -10.521 -8.366 1.00 98.56 100 ASN A C 1
ATOM 725 O O . ASN A 1 100 ? 1.736 -9.631 -7.577 1.00 98.56 100 ASN A O 1
ATOM 729 N N . GLY A 1 101 ? 1.168 -10.260 -9.643 1.00 98.12 101 GLY A N 1
ATOM 730 C CA . GLY A 1 101 ? 0.838 -8.917 -10.118 1.00 98.12 101 GLY A CA 1
ATOM 731 C C . GLY A 1 101 ? -0.667 -8.806 -10.311 1.00 98.12 101 GLY A C 1
ATOM 732 O O . GLY A 1 101 ? -1.281 -9.757 -10.766 1.00 98.12 101 GLY A O 1
ATOM 733 N N . ILE A 1 102 ? -1.269 -7.668 -9.974 1.00 98.19 102 ILE A N 1
ATOM 734 C CA . ILE A 1 102 ? -2.718 -7.469 -10.124 1.00 98.19 102 ILE A CA 1
ATOM 735 C C . ILE A 1 102 ? -3.027 -6.021 -10.527 1.00 98.19 102 ILE A C 1
ATOM 737 O O . ILE A 1 102 ? -2.354 -5.098 -10.046 1.00 98.19 102 ILE A O 1
ATOM 741 N N . PRO A 1 103 ? -4.032 -5.752 -11.382 1.00 96.44 103 PRO A N 1
ATOM 742 C CA . PRO A 1 103 ? -4.514 -4.395 -11.600 1.00 96.44 103 PRO A CA 1
ATOM 743 C C . PRO A 1 103 ? -5.034 -3.789 -10.290 1.00 96.44 103 PRO A C 1
ATOM 745 O O . PRO A 1 103 ? -5.796 -4.419 -9.556 1.00 96.44 103 PRO A O 1
ATOM 748 N N . ARG A 1 104 ? -4.674 -2.536 -9.995 1.00 93.50 104 ARG A N 1
ATOM 749 C CA . ARG A 1 104 ? -5.155 -1.844 -8.787 1.00 93.50 104 ARG A CA 1
ATOM 750 C C . ARG A 1 104 ? -6.687 -1.787 -8.673 1.00 93.50 104 ARG A C 1
ATOM 752 O O . ARG A 1 104 ? -7.170 -2.081 -7.580 1.00 93.50 104 ARG A O 1
ATOM 759 N N . PRO A 1 105 ? -7.449 -1.501 -9.749 1.00 93.56 105 PRO A N 1
ATOM 760 C CA . PRO A 1 105 ? -8.911 -1.574 -9.711 1.00 93.56 105 PRO A CA 1
ATOM 761 C C . PRO A 1 105 ? -9.439 -2.958 -9.322 1.00 93.56 105 PRO A C 1
ATOM 763 O O . PRO A 1 105 ? -10.373 -3.062 -8.531 1.00 93.56 105 PRO A O 1
ATOM 766 N N . ALA A 1 106 ? -8.810 -4.027 -9.823 1.00 95.94 106 ALA A N 1
ATOM 767 C CA . ALA A 1 106 ? -9.209 -5.392 -9.498 1.00 95.94 106 ALA A CA 1
ATOM 768 C C . ALA A 1 106 ? -8.956 -5.713 -8.018 1.00 95.94 106 ALA A C 1
ATOM 770 O O . ALA A 1 106 ? -9.849 -6.218 -7.343 1.00 95.94 106 ALA A O 1
ATOM 771 N N . LEU A 1 107 ? -7.789 -5.339 -7.479 1.00 97.31 107 LEU A N 1
ATOM 772 C CA . LEU A 1 107 ? -7.494 -5.519 -6.054 1.00 97.31 107 LEU A CA 1
ATOM 773 C C . LEU A 1 107 ? -8.454 -4.724 -5.156 1.00 97.31 107 LEU A C 1
ATOM 775 O O . LEU A 1 107 ? -8.943 -5.254 -4.160 1.00 97.31 107 LEU A O 1
ATOM 779 N N . ALA A 1 108 ? -8.730 -3.463 -5.503 1.00 95.81 108 ALA A N 1
ATOM 780 C CA . ALA A 1 108 ? -9.664 -2.625 -4.755 1.00 95.81 108 ALA A CA 1
ATOM 781 C C . ALA A 1 108 ? -11.071 -3.230 -4.742 1.00 95.81 108 ALA A C 1
ATOM 783 O O . ALA A 1 108 ? -11.705 -3.271 -3.690 1.00 95.81 108 ALA A O 1
ATOM 784 N N . LYS A 1 109 ? -11.519 -3.778 -5.878 1.00 96.06 109 LYS A N 1
ATOM 785 C CA . LYS A 1 109 ? -12.782 -4.507 -5.970 1.00 96.06 109 LYS A CA 1
ATOM 786 C C . LYS A 1 109 ? -12.793 -5.757 -5.087 1.00 96.06 109 LYS A C 1
ATOM 788 O O . LYS A 1 109 ? -13.716 -5.906 -4.297 1.00 96.06 109 LYS A O 1
ATOM 793 N N . VAL A 1 110 ? -11.777 -6.619 -5.177 1.00 98.25 110 VAL A N 1
ATOM 794 C CA . VAL A 1 110 ? -11.690 -7.850 -4.367 1.00 98.25 110 VAL A CA 1
ATOM 795 C C . VAL A 1 110 ? -11.756 -7.534 -2.870 1.00 98.25 110 VAL A C 1
ATOM 797 O O . VAL A 1 110 ? -12.532 -8.148 -2.140 1.00 98.25 110 VAL A O 1
ATOM 800 N N . LEU A 1 111 ? -10.983 -6.549 -2.409 1.00 98.38 111 LEU A N 1
ATOM 801 C CA . LEU A 1 111 ? -10.964 -6.156 -0.998 1.00 98.38 111 LEU A CA 1
ATOM 802 C C . LEU A 1 111 ? -12.245 -5.430 -0.567 1.00 98.38 111 LEU A C 1
ATOM 804 O O . LEU A 1 111 ? -12.723 -5.647 0.545 1.00 98.38 111 LEU A O 1
ATOM 808 N N . GLY A 1 112 ? -12.810 -4.589 -1.435 1.00 98.06 112 GLY A N 1
ATOM 809 C CA . GLY A 1 112 ? -14.074 -3.894 -1.195 1.00 98.06 112 GLY A CA 1
ATOM 810 C C . GLY A 1 112 ? -15.243 -4.862 -1.042 1.00 98.06 112 GLY A C 1
ATOM 811 O O . GLY A 1 112 ? -15.968 -4.804 -0.047 1.00 98.06 112 GLY A O 1
ATOM 812 N N . ASP A 1 113 ? -15.375 -5.800 -1.981 1.00 98.19 113 ASP A N 1
ATOM 813 C CA . ASP A 1 113 ? -16.395 -6.848 -1.945 1.00 98.19 113 ASP A CA 1
ATOM 814 C C . ASP A 1 113 ? -16.250 -7.708 -0.681 1.00 98.19 113 ASP A C 1
ATOM 816 O O . ASP A 1 113 ? -17.243 -7.998 -0.015 1.00 98.19 113 ASP A O 1
ATOM 820 N N . ALA A 1 114 ? -15.018 -8.076 -0.310 1.00 98.62 114 ALA A N 1
ATOM 821 C CA . ALA A 1 114 ? -14.751 -8.872 0.885 1.00 98.62 114 ALA A CA 1
ATOM 822 C C . ALA A 1 114 ? -15.113 -8.139 2.184 1.00 98.62 114 ALA A C 1
ATOM 824 O O . ALA A 1 114 ? -15.721 -8.740 3.073 1.00 98.62 114 ALA A O 1
ATOM 825 N N . ALA A 1 115 ? -14.801 -6.844 2.287 1.00 98.62 115 ALA A N 1
ATOM 826 C CA . ALA A 1 115 ? -15.150 -6.035 3.450 1.00 98.62 115 ALA A CA 1
ATOM 827 C C . ALA A 1 115 ? -16.675 -5.933 3.621 1.00 98.62 115 ALA A C 1
ATOM 829 O O . ALA A 1 115 ? -17.195 -6.166 4.715 1.00 98.62 115 ALA A O 1
ATOM 830 N N . VAL A 1 116 ? -17.402 -5.654 2.533 1.00 98.31 116 VAL A N 1
ATOM 831 C CA . VAL A 1 116 ? -18.871 -5.574 2.543 1.00 98.31 116 VAL A CA 1
ATOM 832 C C . VAL A 1 116 ? -19.497 -6.935 2.847 1.00 98.31 116 VAL A C 1
ATOM 834 O O . VAL A 1 116 ? -20.389 -7.021 3.691 1.00 98.31 116 VAL A O 1
ATOM 837 N N . ALA A 1 117 ? -19.010 -8.012 2.224 1.00 98.50 117 ALA A N 1
ATOM 838 C CA . ALA A 1 117 ? -19.491 -9.371 2.476 1.00 98.50 117 ALA A CA 1
ATOM 839 C C . ALA A 1 117 ? -19.254 -9.821 3.928 1.00 98.50 117 ALA A C 1
ATOM 841 O O . ALA A 1 117 ? -20.061 -10.566 4.481 1.00 98.50 117 ALA A O 1
ATOM 842 N N . ALA A 1 118 ? -18.180 -9.341 4.562 1.00 98.44 118 ALA A N 1
ATOM 843 C CA . ALA A 1 118 ? -17.901 -9.569 5.976 1.00 98.44 118 ALA A CA 1
ATOM 844 C C . ALA A 1 118 ? -18.792 -8.741 6.924 1.00 98.44 118 ALA A C 1
ATOM 846 O O . ALA A 1 118 ? -18.829 -9.033 8.117 1.00 98.44 118 ALA A O 1
ATOM 847 N N . GLY A 1 119 ? -19.514 -7.736 6.416 1.00 98.38 119 GLY A N 1
ATOM 848 C CA . GLY A 1 119 ? -20.432 -6.892 7.185 1.00 98.38 119 GLY A CA 1
ATOM 849 C C . GLY A 1 119 ? -19.901 -5.499 7.537 1.00 98.38 119 GLY A C 1
ATOM 850 O O . GLY A 1 119 ? -20.569 -4.774 8.277 1.00 98.38 119 GLY A O 1
ATOM 851 N N . ALA A 1 120 ? -18.734 -5.098 7.020 1.00 98.56 120 ALA A N 1
ATOM 852 C CA . ALA A 1 120 ? -18.250 -3.730 7.176 1.00 98.56 120 ALA A CA 1
ATOM 853 C C . ALA A 1 120 ? -19.097 -2.753 6.345 1.00 98.56 120 ALA A C 1
ATOM 855 O O . ALA A 1 120 ? -19.555 -3.073 5.246 1.00 98.56 120 ALA A O 1
ATOM 856 N N . LYS A 1 121 ? -19.285 -1.536 6.859 1.00 98.25 121 LYS A N 1
ATOM 857 C CA . LYS A 1 121 ? -19.979 -0.457 6.144 1.00 98.25 121 LYS A CA 1
ATOM 858 C C . LYS A 1 121 ? -18.972 0.563 5.643 1.00 98.25 121 LYS A C 1
ATOM 860 O O . LYS A 1 121 ? -18.109 0.989 6.402 1.00 98.25 121 LYS A O 1
ATOM 865 N N . VAL A 1 122 ? -19.113 0.996 4.395 1.00 97.81 122 VAL A N 1
ATOM 866 C CA . VAL A 1 122 ? -18.290 2.069 3.826 1.00 97.81 122 VAL A CA 1
ATOM 867 C C . VAL A 1 122 ? -19.147 3.314 3.666 1.00 97.81 122 VAL A C 1
ATOM 869 O O . VAL A 1 122 ? -20.204 3.267 3.037 1.00 97.81 122 VAL A O 1
ATOM 872 N N . ARG A 1 123 ? -18.698 4.420 4.255 1.00 97.25 123 ARG A N 1
ATOM 873 C CA . ARG A 1 123 ? -19.272 5.752 4.092 1.00 97.25 123 ARG A CA 1
ATOM 874 C C . ARG A 1 123 ? -18.316 6.560 3.223 1.00 97.25 123 ARG A C 1
ATOM 876 O O . ARG A 1 123 ? -17.205 6.865 3.645 1.00 97.25 123 ARG A O 1
ATOM 883 N N . PHE A 1 124 ? -18.756 6.840 2.005 1.00 97.69 124 PHE A N 1
ATOM 884 C CA . PHE A 1 124 ? -18.019 7.615 1.010 1.00 97.69 124 PHE A CA 1
ATOM 885 C C . PHE A 1 124 ? -18.255 9.118 1.174 1.00 97.69 124 PHE A C 1
ATOM 887 O O . PHE A 1 124 ? -19.220 9.527 1.826 1.00 97.69 124 PHE A O 1
ATOM 894 N N . GLY A 1 125 ? -17.386 9.926 0.568 1.00 97.31 125 GLY A N 1
ATOM 895 C CA . GLY A 1 125 ? -17.482 11.387 0.565 1.00 97.31 125 GLY A CA 1
ATOM 896 C C . GLY A 1 125 ? -17.284 12.032 1.940 1.00 97.31 125 GLY A C 1
ATOM 897 O O . GLY A 1 125 ? -17.694 13.176 2.148 1.00 97.31 125 GLY A O 1
ATOM 898 N N . VAL A 1 126 ? -16.699 11.312 2.907 1.00 97.69 126 VAL A N 1
ATOM 899 C CA . VAL A 1 126 ? -16.543 11.795 4.286 1.00 97.69 126 VAL A CA 1
ATOM 900 C C . VAL A 1 126 ? -15.127 11.631 4.817 1.00 97.69 126 VAL A C 1
ATOM 902 O O . VAL A 1 126 ? -14.417 10.675 4.523 1.00 97.69 126 VAL A O 1
ATOM 905 N N . THR A 1 127 ? -14.726 12.563 5.672 1.00 97.44 127 THR A N 1
ATOM 906 C CA . THR A 1 127 ? -13.453 12.528 6.397 1.00 97.44 127 THR A CA 1
ATOM 907 C C . THR A 1 127 ? -13.667 12.939 7.852 1.00 97.44 127 THR A C 1
ATOM 909 O O . THR A 1 127 ? -14.673 13.570 8.181 1.00 97.44 127 THR A O 1
ATOM 912 N N . VAL A 1 128 ? -12.742 12.577 8.740 1.00 97.81 128 VAL A N 1
ATOM 913 C CA . VAL A 1 128 ? -12.826 12.941 10.157 1.00 97.81 128 VAL A CA 1
ATOM 914 C C . VAL A 1 128 ? -12.421 14.402 10.369 1.00 97.81 128 VAL A C 1
ATOM 916 O O . VAL A 1 128 ? -11.265 14.770 10.165 1.00 97.81 128 VAL A O 1
ATOM 919 N N . THR A 1 129 ? -13.335 15.224 10.884 1.00 97.06 129 THR A N 1
ATOM 920 C CA . THR A 1 129 ? -13.100 16.652 11.163 1.00 97.06 129 THR A CA 1
ATOM 921 C C . THR A 1 129 ? -12.788 16.939 12.624 1.00 97.06 129 THR A C 1
ATOM 923 O O . THR A 1 129 ? -11.970 17.817 12.895 1.00 97.06 129 THR A O 1
ATOM 926 N N . GLU A 1 130 ? -13.326 16.157 13.561 1.00 96.62 130 GLU A N 1
ATOM 927 C CA . GLU A 1 130 ? -13.039 16.273 14.997 1.00 96.62 130 GLU A CA 1
ATOM 928 C C . GLU A 1 130 ? -12.922 14.892 15.642 1.00 96.62 130 GLU A C 1
ATOM 930 O O . GLU A 1 130 ? -13.549 13.930 15.197 1.00 96.62 130 GLU A O 1
ATOM 935 N N . LEU A 1 131 ? -12.094 14.798 16.681 1.00 96.38 131 LEU A N 1
ATOM 936 C CA . LEU A 1 131 ? -11.860 13.566 17.422 1.00 96.38 131 LEU A CA 1
ATOM 937 C C . LEU A 1 131 ? -11.589 13.905 18.890 1.00 96.38 131 LEU A C 1
ATOM 939 O O . LEU A 1 131 ? -10.705 14.716 19.165 1.00 96.38 131 LEU A O 1
ATOM 943 N N . ASP A 1 132 ? -12.317 13.255 19.796 1.00 97.56 132 ASP A N 1
ATOM 944 C CA . ASP A 1 132 ? -12.166 13.384 21.248 1.00 97.56 132 ASP A CA 1
ATOM 945 C C . ASP A 1 132 ? -12.118 11.996 21.905 1.00 97.56 132 ASP A C 1
ATOM 947 O O . ASP A 1 132 ? -13.091 11.240 21.847 1.00 97.56 132 ASP A O 1
ATOM 951 N N . ASP A 1 133 ? -10.970 11.641 22.485 1.00 97.62 133 ASP A N 1
ATOM 952 C CA . ASP A 1 133 ? -10.745 10.375 23.192 1.00 97.62 133 ASP A CA 1
ATOM 953 C C . ASP A 1 133 ? -10.752 10.611 24.707 1.00 97.62 133 ASP A C 1
ATOM 955 O O . ASP A 1 133 ? -9.874 11.285 25.247 1.00 97.62 133 ASP A O 1
ATOM 959 N N . ASP A 1 134 ? -11.723 10.014 25.401 1.00 97.12 134 ASP A N 1
ATOM 960 C CA . ASP A 1 134 ? -11.859 10.106 26.861 1.00 97.12 134 ASP A CA 1
ATOM 961 C C . ASP A 1 134 ? -11.232 8.917 27.617 1.00 97.12 134 ASP A C 1
ATOM 963 O O . ASP A 1 134 ? -11.416 8.759 28.827 1.00 97.12 134 ASP A O 1
ATOM 967 N N . GLY A 1 135 ? -10.509 8.046 26.906 1.00 94.94 135 GLY A N 1
ATOM 968 C CA . GLY A 1 135 ? -9.864 6.843 27.430 1.00 94.94 135 GLY A CA 1
ATOM 969 C C . GLY A 1 135 ? -10.772 5.610 27.475 1.00 94.94 135 GLY A C 1
ATOM 970 O O . GLY A 1 135 ? -10.282 4.475 27.554 1.00 94.94 135 GLY A O 1
ATOM 971 N N . THR A 1 136 ? -12.090 5.775 27.358 1.00 94.88 136 THR A N 1
ATOM 972 C CA . THR A 1 136 ? -13.051 4.659 27.285 1.00 94.88 136 THR A CA 1
ATOM 973 C C . THR A 1 136 ? -13.638 4.473 25.891 1.00 94.88 136 THR A C 1
ATOM 975 O O . THR A 1 136 ? -14.014 3.356 25.546 1.00 94.88 136 THR A O 1
ATOM 978 N N . GLY A 1 137 ? -13.647 5.526 25.078 1.00 97.75 137 GLY A N 1
ATOM 979 C CA . GLY A 1 137 ? -14.019 5.509 23.671 1.00 97.75 137 GLY A CA 1
ATOM 980 C C . GLY A 1 137 ? -13.673 6.837 23.005 1.00 97.75 137 GLY A C 1
ATOM 981 O O . GLY A 1 137 ? -13.246 7.783 23.662 1.00 97.75 137 GLY A O 1
ATOM 982 N N . VAL A 1 138 ? -13.882 6.894 21.697 1.00 98.56 138 VAL A N 1
ATOM 983 C CA . VAL A 1 138 ? -13.552 8.038 20.857 1.00 98.56 138 VAL A CA 1
ATOM 984 C C . VAL A 1 138 ? -14.824 8.582 20.226 1.00 98.56 138 VAL A C 1
ATOM 986 O O . VAL A 1 138 ? -15.500 7.880 19.472 1.00 98.56 138 VAL A O 1
ATOM 989 N N . THR A 1 139 ? -15.153 9.832 20.530 1.00 98.62 139 THR A N 1
ATOM 990 C CA . THR A 1 139 ? -16.210 10.576 19.841 1.00 98.62 139 THR A CA 1
ATOM 991 C C . THR A 1 139 ? -15.618 11.181 18.575 1.00 98.62 139 THR A C 1
ATOM 993 O O . THR A 1 139 ? -14.582 11.844 18.633 1.00 98.62 139 THR A O 1
ATOM 996 N N . VAL A 1 140 ? -16.247 10.941 17.426 1.00 98.62 140 VAL A N 1
ATOM 997 C CA . VAL A 1 140 ? -15.746 11.407 16.127 1.00 98.62 140 VAL A CA 1
ATOM 998 C C . VAL A 1 140 ? -16.833 12.180 15.399 1.00 98.62 140 VAL A C 1
ATOM 1000 O O . VAL A 1 140 ? -17.951 11.684 15.261 1.00 98.62 140 VAL A O 1
ATOM 1003 N N . THR A 1 141 ? -16.481 13.364 14.900 1.00 98.56 141 THR A N 1
ATOM 1004 C CA . THR A 1 141 ? -17.309 14.151 13.977 1.00 98.56 141 THR A CA 1
ATOM 1005 C C . THR A 1 141 ? -16.763 13.989 12.562 1.00 98.56 141 THR A C 1
ATOM 1007 O O . THR A 1 141 ? -15.556 14.103 12.327 1.00 98.56 141 THR A O 1
ATOM 1010 N N . LEU A 1 142 ? -17.656 13.704 11.618 1.00 98.25 142 LEU A N 1
ATOM 1011 C CA . LEU A 1 142 ? -17.356 13.589 10.195 1.00 98.25 142 LEU A CA 1
ATOM 1012 C C . LEU A 1 142 ? -17.676 14.893 9.455 1.00 98.25 142 LEU A C 1
ATOM 1014 O O . LEU A 1 142 ? -18.425 15.746 9.932 1.00 98.25 142 LEU A O 1
ATOM 1018 N N . SER A 1 143 ? -17.132 15.041 8.250 1.00 98.19 143 SER A N 1
ATOM 1019 C CA . SER A 1 143 ? -17.299 16.234 7.410 1.00 98.19 143 SER A CA 1
ATOM 1020 C C . SER A 1 143 ? -18.732 16.509 6.948 1.00 98.19 143 SER A C 1
ATOM 1022 O O . SER A 1 143 ? -19.021 17.630 6.539 1.00 98.19 143 SER A O 1
ATOM 1024 N N . ASP A 1 144 ? -19.635 15.533 7.033 1.00 96.88 144 ASP A N 1
ATOM 1025 C CA . ASP A 1 144 ? -21.068 15.725 6.781 1.00 96.88 144 ASP A CA 1
ATOM 1026 C C . ASP A 1 144 ? -21.868 16.117 8.039 1.00 96.88 144 ASP A C 1
ATOM 1028 O O . ASP A 1 144 ? -23.095 16.206 8.004 1.00 96.88 144 ASP A O 1
ATOM 1032 N N . GLY A 1 145 ? -21.171 16.374 9.150 1.00 97.44 145 GLY A N 1
ATOM 1033 C CA . GLY A 1 145 ? -21.744 16.798 10.424 1.00 97.44 145 GLY A CA 1
ATOM 1034 C C . GLY A 1 145 ? -22.265 15.656 11.294 1.00 97.44 145 GLY A C 1
ATOM 1035 O O . GLY A 1 145 ? -22.747 15.919 12.394 1.00 97.44 145 GLY A O 1
ATOM 1036 N N . ALA A 1 146 ? -22.184 14.398 10.846 1.00 96.75 146 ALA A N 1
ATOM 1037 C CA . ALA A 1 146 ? -22.532 13.272 11.700 1.00 96.75 146 ALA A CA 1
ATOM 1038 C C . ALA A 1 146 ? -21.486 13.071 12.802 1.00 96.75 146 ALA A C 1
ATOM 1040 O O . ALA A 1 146 ? -20.283 13.070 12.540 1.00 96.75 146 ALA A O 1
ATOM 1041 N N . THR A 1 147 ? -21.969 12.822 14.018 1.00 98.06 147 THR A N 1
ATOM 1042 C CA . THR A 1 147 ? -21.144 12.517 15.189 1.00 98.06 147 THR A CA 1
ATOM 1043 C C . THR A 1 147 ? -21.620 11.216 15.821 1.00 98.06 147 THR A C 1
ATOM 1045 O O . THR A 1 147 ? -22.821 11.019 16.009 1.00 98.06 147 THR A O 1
ATOM 1048 N N . ASP A 1 148 ? -20.686 10.333 16.159 1.00 98.19 148 ASP A N 1
ATOM 1049 C CA . ASP A 1 148 ? -20.955 9.082 16.877 1.00 98.19 148 ASP A CA 1
ATOM 1050 C C . ASP A 1 148 ? -19.714 8.694 17.710 1.00 98.19 148 ASP A C 1
ATOM 1052 O O . ASP A 1 148 ? -18.731 9.441 17.779 1.00 98.19 148 ASP A O 1
ATOM 1056 N N . ARG A 1 149 ? -19.769 7.549 18.391 1.00 98.25 149 ARG A N 1
ATOM 1057 C CA . ARG A 1 149 ? -18.752 7.063 19.319 1.00 98.25 149 ARG A CA 1
ATOM 1058 C C . ARG A 1 149 ? -18.290 5.650 18.970 1.00 98.25 149 ARG A C 1
ATOM 1060 O O . ARG A 1 149 ? -19.104 4.733 18.844 1.00 98.25 149 ARG A O 1
ATOM 1067 N N . TRP A 1 150 ? -16.975 5.463 18.922 1.00 98.56 150 TRP A N 1
ATOM 1068 C CA . TRP A 1 150 ? -16.310 4.192 18.631 1.00 98.56 150 TRP A CA 1
ATOM 1069 C C . TRP A 1 150 ? -15.381 3.768 19.770 1.00 98.56 150 TRP A C 1
ATOM 1071 O O . TRP A 1 150 ? -14.919 4.594 20.552 1.00 98.56 150 TRP A O 1
ATOM 1081 N N . ASP A 1 151 ? -15.084 2.475 19.867 1.00 98.50 151 ASP A N 1
ATOM 1082 C CA . ASP A 1 151 ? -14.126 1.947 20.848 1.00 98.50 151 ASP A CA 1
ATOM 1083 C C . ASP A 1 151 ? -12.670 2.144 20.399 1.00 98.50 151 ASP A C 1
ATOM 1085 O O . ASP A 1 151 ? -11.759 2.134 21.237 1.00 98.50 151 ASP A O 1
ATOM 1089 N N . LEU A 1 152 ? -12.464 2.290 19.083 1.00 98.75 152 LEU A N 1
ATOM 1090 C CA . LEU A 1 152 ? -11.173 2.446 18.417 1.00 98.75 152 LEU A CA 1
ATOM 1091 C C . LEU A 1 152 ? -11.325 3.209 17.089 1.00 98.75 152 LEU A C 1
ATOM 1093 O O . LEU A 1 152 ? -12.259 2.951 16.325 1.00 98.75 152 LEU A O 1
ATOM 1097 N N . VAL A 1 153 ? -10.361 4.084 16.789 1.00 98.81 153 VAL A N 1
ATOM 1098 C CA . VAL A 1 153 ? -10.190 4.727 15.476 1.00 98.81 153 VAL A CA 1
ATOM 1099 C C . VAL A 1 153 ? -8.832 4.338 14.895 1.00 98.81 153 VAL A C 1
ATOM 1101 O O . VAL A 1 153 ? -7.812 4.464 15.570 1.00 98.81 153 VAL A O 1
ATOM 1104 N N . VAL A 1 154 ? -8.794 3.887 13.642 1.00 98.88 154 VAL A N 1
ATOM 1105 C CA . VAL A 1 154 ? -7.551 3.486 12.963 1.00 98.88 154 VAL A CA 1
ATOM 1106 C C . VAL A 1 154 ? -7.380 4.264 11.663 1.00 98.88 154 VAL A C 1
ATOM 1108 O O . VAL A 1 154 ? -8.222 4.193 10.771 1.00 98.88 154 VAL A O 1
ATOM 1111 N N . GLY A 1 155 ? -6.278 4.997 11.548 1.00 98.56 155 GLY A N 1
ATOM 1112 C CA . GLY A 1 155 ? -5.878 5.725 10.354 1.00 98.56 155 GLY A CA 1
ATOM 1113 C C . GLY A 1 155 ? -5.184 4.829 9.343 1.00 98.56 155 GLY A C 1
ATOM 1114 O O . GLY A 1 155 ? -4.047 4.419 9.553 1.00 98.56 155 GLY A O 1
ATOM 1115 N N . PHE A 1 156 ? -5.866 4.582 8.229 1.00 98.25 156 PHE A N 1
ATOM 1116 C CA . PHE A 1 156 ? -5.317 4.095 6.962 1.00 98.25 156 PHE A CA 1
ATOM 1117 C C . PHE A 1 156 ? -5.483 5.178 5.877 1.00 98.25 156 PHE A C 1
ATOM 1119 O O . PHE A 1 156 ? -5.731 4.896 4.705 1.00 98.25 156 PHE A O 1
ATOM 1126 N N . ASP A 1 157 ? -5.331 6.441 6.277 1.00 97.06 157 ASP A N 1
ATOM 1127 C CA . ASP A 1 157 ? -5.605 7.658 5.505 1.00 97.06 157 ASP A CA 1
ATOM 1128 C C . ASP A 1 157 ? -4.396 8.157 4.693 1.00 97.06 157 ASP A C 1
ATOM 1130 O O . ASP A 1 157 ? -4.349 9.294 4.223 1.00 97.06 157 ASP A O 1
ATOM 1134 N N . GLY A 1 158 ? -3.434 7.263 4.466 1.00 96.00 158 GLY A N 1
ATOM 1135 C CA . GLY A 1 158 ? -2.373 7.428 3.482 1.00 96.00 158 GLY A CA 1
ATOM 1136 C C . GLY A 1 158 ? -1.252 8.381 3.893 1.00 96.00 158 GLY A C 1
ATOM 1137 O O . GLY A 1 158 ? -1.184 8.900 5.005 1.00 96.00 158 GLY A O 1
ATOM 1138 N N . ILE A 1 159 ? -0.342 8.635 2.951 1.00 96.12 159 ILE A N 1
ATOM 1139 C CA . ILE A 1 159 ? 0.848 9.456 3.203 1.0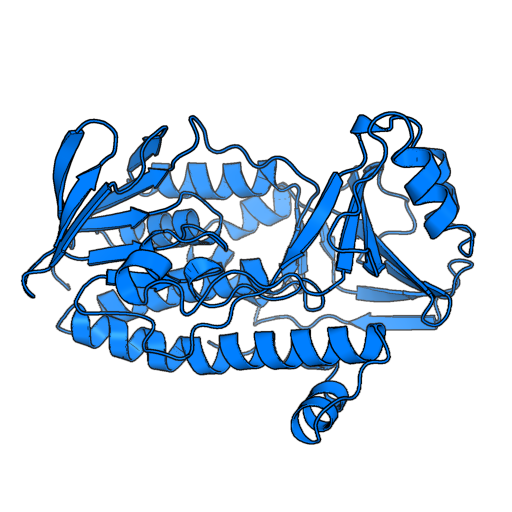0 96.12 159 ILE A CA 1
ATOM 1140 C C . ILE A 1 159 ? 0.500 10.884 3.645 1.00 96.12 159 ILE A C 1
ATOM 1142 O O . ILE A 1 159 ? 1.255 11.472 4.406 1.00 96.12 159 ILE A O 1
ATOM 1146 N N . GLY A 1 160 ? -0.648 11.430 3.239 1.00 95.88 160 GLY A N 1
ATOM 1147 C CA . GLY A 1 160 ? -1.147 12.749 3.651 1.00 95.88 160 GLY A CA 1
ATOM 1148 C C . GLY A 1 160 ? -1.970 12.748 4.944 1.00 95.88 160 GLY A C 1
ATOM 1149 O O . GLY A 1 160 ? -2.737 13.684 5.138 1.00 95.88 160 GLY A O 1
ATOM 1150 N N . SER A 1 161 ? -1.853 11.701 5.770 1.00 97.75 161 SER A N 1
ATOM 1151 C CA . SER A 1 161 ? -2.701 11.423 6.938 1.00 97.75 161 SER A CA 1
ATOM 1152 C C . SER A 1 161 ? -3.021 12.659 7.797 1.00 97.75 161 SER A C 1
ATOM 1154 O O . SER A 1 161 ? -2.153 13.134 8.540 1.00 97.75 161 SER A O 1
ATOM 1156 N N . PRO A 1 162 ? -4.272 13.159 7.775 1.00 96.06 162 PRO A N 1
ATOM 1157 C CA . PRO A 1 162 ? -4.713 14.178 8.722 1.00 96.06 162 PRO A CA 1
ATOM 1158 C C . PRO A 1 162 ? -4.761 13.648 10.160 1.00 96.06 162 PRO A C 1
ATOM 1160 O O . PRO A 1 162 ? -4.576 14.433 11.091 1.00 96.06 162 PRO A O 1
ATOM 1163 N N . LEU A 1 163 ? -4.963 12.338 10.381 1.00 96.62 163 LEU A N 1
ATOM 1164 C CA . LEU A 1 163 ? -4.864 11.769 11.728 1.00 96.62 163 LEU A CA 1
ATOM 1165 C C . LEU 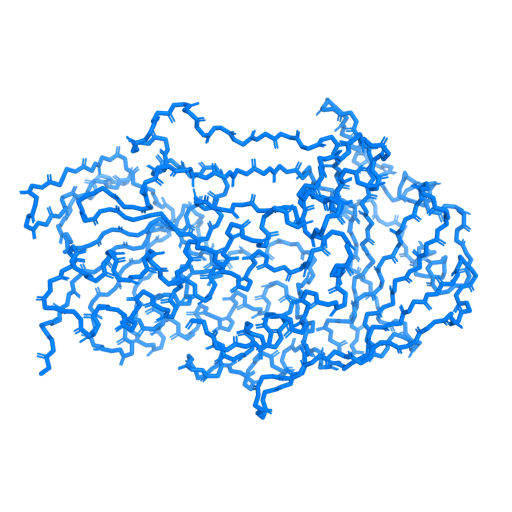A 1 163 ? -3.441 11.867 12.275 1.00 96.62 163 LEU A C 1
ATOM 1167 O O . LEU A 1 163 ? -3.270 12.254 13.430 1.00 96.62 163 LEU A O 1
ATOM 1171 N N . ARG A 1 164 ? -2.417 11.612 11.452 1.00 97.94 164 ARG A N 1
ATOM 1172 C CA . ARG A 1 164 ? -1.020 11.816 11.855 1.00 97.94 164 ARG A CA 1
ATOM 1173 C C . ARG A 1 164 ? -0.766 13.267 12.252 1.00 97.94 164 ARG A C 1
ATOM 1175 O O . ARG A 1 164 ? -0.194 13.505 13.314 1.00 97.94 164 ARG A O 1
ATOM 1182 N N . THR A 1 165 ? -1.231 14.225 11.448 1.00 97.00 165 THR A N 1
ATOM 1183 C CA . THR A 1 165 ? -1.123 15.655 11.777 1.00 97.00 165 THR A CA 1
ATOM 1184 C C . THR A 1 165 ? -1.868 16.004 13.065 1.00 97.00 165 THR A C 1
ATOM 1186 O O . THR A 1 165 ? -1.362 16.781 13.868 1.00 97.00 165 THR A O 1
ATOM 1189 N N . ARG A 1 166 ? -3.036 15.410 13.332 1.00 95.50 166 ARG A N 1
ATOM 1190 C CA . ARG A 1 166 ? -3.750 15.633 14.599 1.00 95.50 166 ARG A CA 1
ATOM 1191 C C . ARG A 1 166 ? -2.965 15.116 15.808 1.00 95.50 166 ARG A C 1
ATOM 1193 O O . ARG A 1 166 ? -2.957 15.785 16.837 1.00 95.50 166 ARG A O 1
ATOM 1200 N N . LEU A 1 167 ? -2.326 13.950 15.701 1.00 96.00 167 LEU A N 1
ATOM 1201 C CA . LEU A 1 167 ? -1.593 13.346 16.819 1.00 96.00 167 LEU A CA 1
ATOM 1202 C C . LEU A 1 167 ? -0.241 14.024 17.087 1.00 96.00 167 LEU A C 1
ATOM 1204 O O . LEU A 1 167 ? 0.142 14.174 18.246 1.00 96.00 167 LEU A O 1
ATOM 1208 N N . TYR A 1 168 ? 0.475 14.444 16.038 1.00 97.50 168 TYR A N 1
ATOM 1209 C CA . TYR A 1 168 ? 1.873 14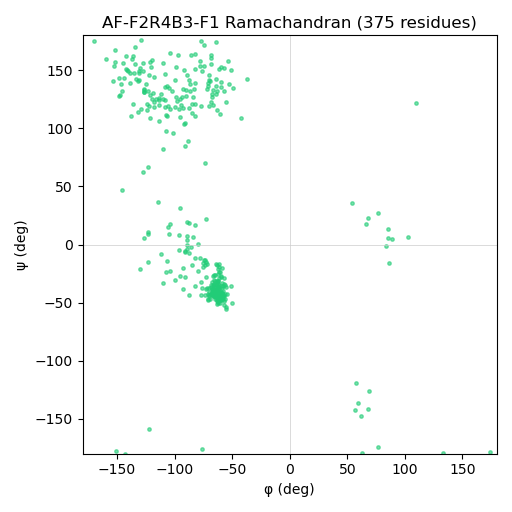.891 16.151 1.00 97.50 168 TYR A CA 1
ATOM 1210 C C . TYR A 1 168 ? 2.163 16.278 15.558 1.00 97.50 168 TYR A C 1
ATOM 1212 O O . TYR A 1 168 ? 3.321 16.704 15.531 1.00 97.50 168 TYR A O 1
ATOM 1220 N N . GLY A 1 169 ? 1.140 17.004 15.104 1.00 95.88 169 GLY A N 1
ATOM 1221 C CA . GLY A 1 169 ? 1.296 18.279 14.405 1.00 95.88 169 GLY A CA 1
ATOM 1222 C C . GLY A 1 169 ? 2.071 18.128 13.095 1.00 95.88 169 GLY A C 1
ATOM 1223 O O . GLY A 1 169 ? 2.052 17.080 12.448 1.00 95.88 169 GLY A O 1
ATOM 1224 N N . ASP A 1 170 ? 2.824 19.164 12.733 1.00 95.38 170 ASP A N 1
ATOM 1225 C CA . ASP A 1 170 ? 3.609 19.209 11.492 1.00 95.38 170 ASP A CA 1
ATOM 1226 C C . ASP A 1 170 ? 4.970 18.497 11.599 1.00 95.38 170 ASP A C 1
ATOM 1228 O O . ASP A 1 170 ? 5.858 18.704 10.775 1.00 95.38 170 ASP A O 1
ATOM 1232 N N . ARG A 1 171 ? 5.172 17.651 12.619 1.00 96.06 171 ARG A N 1
ATOM 1233 C CA . ARG A 1 171 ? 6.442 16.930 12.805 1.00 96.06 171 ARG A CA 1
ATOM 1234 C C . ARG A 1 171 ? 6.711 15.916 11.688 1.00 96.06 171 ARG A C 1
ATOM 1236 O O . ARG A 1 171 ? 7.866 15.692 11.348 1.00 96.06 171 ARG A O 1
ATOM 1243 N N . TYR A 1 172 ? 5.656 15.341 11.109 1.00 96.25 172 TYR A N 1
ATOM 1244 C CA . TYR A 1 172 ? 5.738 14.291 10.085 1.00 96.25 172 TYR A CA 1
ATOM 1245 C C . TYR A 1 172 ? 5.014 14.688 8.807 1.00 96.25 172 TYR A C 1
ATOM 1247 O O . TYR A 1 172 ? 3.986 14.112 8.426 1.00 96.25 172 TYR A O 1
ATOM 1255 N N . VAL A 1 173 ? 5.559 15.696 8.138 1.00 95.06 173 VAL A N 1
ATOM 1256 C CA . VAL A 1 173 ? 5.123 16.081 6.796 1.00 95.06 173 VAL A CA 1
ATOM 1257 C C . VAL A 1 173 ? 5.813 15.174 5.767 1.00 95.06 173 VAL A C 1
ATOM 1259 O O . VAL A 1 173 ? 6.997 14.882 5.924 1.00 95.06 173 VAL A O 1
ATOM 1262 N N . PRO A 1 174 ? 5.109 14.709 4.717 1.00 95.75 174 PRO A N 1
ATOM 1263 C CA . PRO A 1 174 ? 5.725 13.951 3.633 1.00 95.75 174 PRO A CA 1
ATOM 1264 C C . PRO A 1 174 ? 6.889 14.674 2.979 1.00 95.75 174 PRO A C 1
ATOM 1266 O O . PRO A 1 174 ? 6.729 15.757 2.419 1.00 95.75 174 PRO A O 1
ATOM 1269 N N . GLU A 1 175 ? 8.045 14.022 2.983 1.00 94.31 175 GLU A N 1
ATOM 1270 C CA . GLU A 1 175 ? 9.250 14.539 2.352 1.00 94.31 175 GLU A CA 1
ATOM 1271 C C . GLU A 1 175 ? 9.380 13.958 0.952 1.00 94.31 175 GLU A C 1
ATOM 1273 O O . GLU A 1 175 ? 9.385 12.736 0.768 1.00 94.31 175 GLU A O 1
ATOM 1278 N N . TYR A 1 176 ? 9.499 14.830 -0.046 1.00 94.56 176 TYR A N 1
ATOM 1279 C CA . TYR A 1 176 ? 9.819 14.403 -1.398 1.00 94.56 176 TYR A CA 1
ATOM 1280 C C . TYR A 1 176 ? 11.234 13.844 -1.458 1.00 94.56 176 TYR A C 1
ATOM 1282 O O . TYR A 1 176 ? 12.182 14.466 -0.988 1.00 94.56 176 TYR A O 1
ATOM 1290 N N . THR A 1 177 ? 11.398 12.687 -2.090 1.00 92.81 177 THR A N 1
ATOM 1291 C CA . THR A 1 177 ? 12.686 11.996 -2.073 1.00 92.81 177 THR A CA 1
ATOM 1292 C C . THR A 1 177 ? 13.651 12.452 -3.162 1.00 92.81 177 THR A C 1
ATOM 1294 O O . THR A 1 177 ? 14.755 11.921 -3.233 1.00 92.81 177 THR A O 1
ATOM 1297 N N . GLY A 1 178 ? 13.240 13.375 -4.039 1.00 92.06 178 GLY A N 1
ATOM 1298 C CA . GLY A 1 178 ? 13.988 13.744 -5.247 1.00 92.06 178 GLY A CA 1
ATOM 1299 C C . GLY A 1 178 ? 13.712 12.840 -6.454 1.00 92.06 178 GLY A C 1
ATOM 1300 O O . GLY A 1 178 ? 14.377 12.981 -7.474 1.00 92.06 178 GLY A O 1
ATOM 1301 N N . PHE A 1 179 ? 12.766 11.899 -6.343 1.00 92.12 179 PHE A N 1
ATOM 1302 C CA . PHE A 1 179 ? 12.486 10.899 -7.377 1.00 92.12 179 PHE A CA 1
ATOM 1303 C C . PHE A 1 179 ? 11.011 10.830 -7.719 1.00 92.12 179 PHE A C 1
ATOM 1305 O O . PHE A 1 179 ? 10.148 11.016 -6.862 1.00 92.12 179 PHE A O 1
ATOM 1312 N N . ALA A 1 180 ? 10.716 10.444 -8.952 1.00 94.12 180 ALA A N 1
ATOM 1313 C CA . ALA A 1 180 ? 9.364 10.152 -9.386 1.00 94.12 180 ALA A CA 1
ATOM 1314 C C . ALA A 1 180 ? 9.282 8.809 -10.107 1.00 94.12 180 ALA A C 1
ATOM 1316 O O . ALA A 1 180 ? 10.218 8.369 -10.775 1.00 94.12 180 ALA A O 1
ATOM 1317 N N . ASN A 1 181 ? 8.119 8.175 -9.981 1.00 93.56 181 ASN A N 1
ATOM 1318 C CA . ASN A 1 181 ? 7.743 7.043 -10.809 1.00 93.56 181 ASN A CA 1
ATOM 1319 C C . ASN A 1 181 ? 7.088 7.529 -12.095 1.00 93.56 181 ASN A C 1
ATOM 1321 O O . ASN A 1 181 ? 6.178 8.359 -12.055 1.00 93.56 181 ASN A O 1
ATOM 1325 N N . TRP A 1 182 ? 7.464 6.886 -13.189 1.00 96.00 182 TRP A N 1
ATOM 1326 C CA . TRP A 1 182 ? 6.792 6.943 -14.475 1.00 96.00 182 TRP A CA 1
ATOM 1327 C C . TRP A 1 182 ? 6.299 5.551 -14.821 1.00 96.00 182 TRP A C 1
ATOM 1329 O O . TRP A 1 182 ? 7.084 4.599 -14.809 1.00 96.00 182 TRP A O 1
ATOM 1339 N N . ARG A 1 183 ? 4.996 5.401 -15.051 1.00 96.19 183 ARG A N 1
ATOM 1340 C CA . ARG A 1 183 ? 4.384 4.086 -15.251 1.00 96.19 183 ARG A CA 1
ATOM 1341 C C . ARG A 1 183 ? 3.355 4.124 -16.368 1.00 96.19 183 ARG A C 1
ATOM 1343 O O . ARG A 1 183 ? 2.676 5.127 -16.535 1.00 96.19 183 ARG A O 1
ATOM 1350 N N . VAL A 1 184 ? 3.214 3.022 -17.087 1.00 96.12 184 VAL A N 1
ATOM 1351 C CA . VAL A 1 184 ? 2.198 2.855 -18.131 1.00 96.12 184 VAL A CA 1
ATOM 1352 C C . VAL A 1 184 ? 1.744 1.400 -18.180 1.00 96.12 184 VAL A C 1
ATOM 1354 O O . VAL A 1 184 ? 2.564 0.488 -18.055 1.00 96.12 184 VAL A O 1
ATOM 1357 N N . THR A 1 185 ? 0.439 1.183 -18.331 1.00 96.12 185 THR A N 1
ATOM 1358 C CA . THR A 1 185 ? -0.154 -0.151 -18.512 1.00 96.12 185 THR A CA 1
ATOM 1359 C C . THR A 1 185 ? -0.222 -0.475 -20.000 1.00 96.12 185 THR A C 1
ATOM 1361 O O . THR A 1 185 ? -0.658 0.358 -20.789 1.00 96.12 185 THR A O 1
ATOM 1364 N N . LEU A 1 186 ? 0.214 -1.672 -20.384 1.00 95.25 186 LEU A N 1
ATOM 1365 C CA . LEU A 1 186 ? 0.370 -2.099 -21.776 1.00 95.25 186 LEU A CA 1
ATOM 1366 C C . LEU A 1 186 ? -0.026 -3.574 -21.937 1.00 95.25 186 LEU A C 1
ATOM 1368 O O . LEU A 1 186 ? -0.036 -4.308 -20.943 1.00 95.25 186 LEU A O 1
ATOM 1372 N N . PRO A 1 187 ? -0.294 -4.045 -23.170 1.00 95.94 187 PRO A N 1
ATOM 1373 C CA . PRO A 1 187 ? -0.385 -5.473 -23.445 1.00 95.94 187 PRO A CA 1
ATOM 1374 C C . PRO A 1 187 ? 0.866 -6.210 -22.957 1.00 95.94 187 PRO A C 1
ATOM 1376 O O . PRO A 1 187 ? 1.990 -5.731 -23.128 1.00 95.94 187 PRO A O 1
ATOM 1379 N N . ARG A 1 188 ? 0.684 -7.378 -22.343 1.00 96.88 188 ARG A N 1
ATOM 1380 C CA . ARG A 1 188 ? 1.781 -8.171 -21.800 1.00 96.88 188 ARG A CA 1
ATOM 1381 C C . ARG A 1 188 ? 2.641 -8.719 -22.925 1.00 96.88 188 ARG A C 1
ATOM 1383 O O . ARG A 1 188 ? 2.186 -9.468 -23.787 1.00 96.88 188 ARG A O 1
ATOM 1390 N N . HIS A 1 189 ? 3.922 -8.387 -22.874 1.00 95.12 189 HIS A N 1
ATOM 1391 C CA . HIS A 1 189 ? 4.899 -8.953 -23.783 1.00 95.12 189 HIS A CA 1
ATOM 1392 C C . HIS A 1 189 ? 5.153 -10.439 -23.424 1.00 95.12 189 HIS A C 1
ATOM 1394 O O . HIS A 1 189 ? 5.398 -10.731 -22.253 1.00 95.12 189 HIS A O 1
ATOM 1400 N N . PRO A 1 190 ? 5.182 -11.393 -24.379 1.00 92.56 190 PRO A N 1
ATOM 1401 C CA . PRO A 1 190 ? 5.322 -12.831 -24.085 1.00 92.56 190 PRO A CA 1
ATOM 1402 C C . PRO A 1 190 ? 6.576 -13.231 -23.286 1.00 92.56 190 PRO A C 1
ATOM 1404 O O . PRO A 1 190 ? 6.550 -14.201 -22.532 1.00 92.56 190 PRO A O 1
ATOM 1407 N N . TYR A 1 191 ? 7.674 -12.479 -23.419 1.00 91.25 191 TYR A N 1
ATOM 1408 C CA . TYR A 1 191 ? 8.892 -12.628 -22.596 1.00 91.25 191 TYR A CA 1
ATOM 1409 C C . TYR A 1 191 ? 8.652 -12.409 -21.090 1.00 91.25 191 TYR A C 1
ATOM 1411 O O . TYR A 1 191 ? 9.405 -12.909 -20.257 1.00 91.25 191 TYR A O 1
ATOM 1419 N N . VAL A 1 192 ? 7.606 -11.667 -20.724 1.00 96.62 192 VAL A N 1
ATOM 1420 C CA . VAL A 1 192 ? 7.303 -11.275 -19.347 1.00 96.62 192 VAL A CA 1
ATOM 1421 C C . VAL A 1 192 ? 6.447 -12.366 -18.694 1.00 96.62 192 VAL A C 1
ATOM 1423 O O . VAL A 1 192 ? 5.218 -12.358 -18.760 1.00 96.62 192 VAL A O 1
ATOM 1426 N N . GLN A 1 193 ? 7.135 -13.334 -18.085 1.00 95.50 193 GLN A N 1
ATOM 1427 C CA . GLN A 1 193 ? 6.572 -14.462 -17.311 1.00 95.50 193 GLN A CA 1
ATOM 1428 C C . GLN A 1 193 ? 6.733 -14.272 -15.787 1.00 95.50 193 GLN A C 1
ATOM 1430 O O . GLN A 1 193 ? 6.546 -15.182 -14.988 1.00 95.50 193 GLN A O 1
ATOM 1435 N N . GLY A 1 194 ? 7.168 -13.081 -15.400 1.00 96.75 194 GLY A N 1
ATOM 1436 C CA . GLY A 1 194 ? 7.480 -12.612 -14.058 1.00 96.75 194 GLY A CA 1
ATOM 1437 C C . GLY A 1 194 ? 8.073 -11.215 -14.188 1.00 96.75 194 GLY A C 1
ATOM 1438 O O . GLY A 1 194 ? 8.173 -10.694 -15.304 1.00 96.75 194 GLY A O 1
ATOM 1439 N N . VAL A 1 195 ? 8.472 -10.589 -13.083 1.00 97.19 195 VAL A N 1
ATOM 1440 C CA . VAL A 1 195 ? 9.082 -9.254 -13.168 1.00 97.19 195 VAL A CA 1
ATOM 1441 C C . VAL A 1 195 ? 10.401 -9.332 -13.935 1.00 97.19 195 VAL A C 1
ATOM 1443 O O . VAL A 1 195 ? 11.274 -10.136 -13.606 1.00 97.19 195 VAL A O 1
ATOM 1446 N N . VAL A 1 196 ? 10.564 -8.467 -14.934 1.00 97.62 196 VAL A N 1
ATOM 1447 C CA . VAL A 1 196 ? 11.839 -8.230 -15.616 1.00 97.62 196 VAL A CA 1
ATOM 1448 C C . VAL A 1 196 ? 12.355 -6.862 -15.195 1.00 97.62 196 VAL A C 1
ATOM 1450 O O . VAL A 1 196 ? 11.708 -5.849 -15.450 1.00 97.62 196 VAL A O 1
ATOM 1453 N N . MET A 1 197 ? 13.525 -6.835 -14.564 1.00 96.25 197 MET A N 1
ATOM 1454 C CA . MET A 1 197 ? 14.243 -5.620 -14.202 1.00 96.25 197 MET A CA 1
ATOM 1455 C C . MET A 1 197 ? 15.459 -5.457 -15.109 1.00 96.25 197 MET A C 1
ATOM 1457 O O . MET A 1 197 ? 16.414 -6.229 -15.015 1.00 96.25 197 MET A O 1
ATOM 1461 N N . ALA A 1 198 ? 15.423 -4.444 -15.970 1.00 96.25 198 ALA A N 1
ATOM 1462 C CA . ALA A 1 198 ? 16.525 -4.077 -16.848 1.00 96.25 198 ALA A CA 1
ATOM 1463 C C . ALA A 1 198 ? 17.194 -2.791 -16.350 1.00 96.25 198 ALA A C 1
ATOM 1465 O O . ALA A 1 198 ? 16.508 -1.834 -15.984 1.00 96.25 198 ALA A O 1
ATOM 1466 N N . THR A 1 199 ? 18.527 -2.748 -16.343 1.00 93.19 199 THR A N 1
ATOM 1467 C CA . THR A 1 199 ? 19.295 -1.582 -15.877 1.00 93.19 199 THR A CA 1
ATOM 1468 C C . THR A 1 199 ? 20.301 -1.110 -16.922 1.00 93.19 199 THR A C 1
ATOM 1470 O O . THR A 1 199 ? 21.069 -1.898 -17.469 1.00 93.19 199 THR A O 1
ATOM 1473 N N . ALA A 1 200 ? 20.325 0.200 -17.172 1.00 90.50 200 ALA A N 1
ATOM 1474 C CA . ALA A 1 200 ? 21.303 0.888 -18.008 1.00 90.50 200 ALA A CA 1
ATOM 1475 C C . ALA A 1 200 ? 22.209 1.745 -17.111 1.00 90.50 200 ALA A C 1
ATOM 1477 O O . ALA A 1 200 ? 21.978 2.935 -16.890 1.00 90.50 200 ALA A O 1
ATOM 1478 N N . GLY A 1 201 ? 23.219 1.099 -16.521 1.00 85.19 201 GLY A N 1
ATOM 1479 C CA . GLY A 1 201 ? 24.076 1.732 -15.519 1.00 85.19 201 GLY A CA 1
ATOM 1480 C C . GLY A 1 201 ? 23.270 2.227 -14.313 1.00 85.19 201 GLY A C 1
ATOM 1481 O O . GLY A 1 201 ? 22.404 1.514 -13.808 1.00 85.19 201 GLY A O 1
ATOM 1482 N N . LYS A 1 202 ? 23.569 3.445 -13.849 1.00 77.19 202 LYS A N 1
ATOM 1483 C CA . LYS A 1 202 ? 22.797 4.144 -12.804 1.00 77.19 202 LYS A CA 1
ATOM 1484 C C . LYS A 1 202 ? 21.764 5.125 -13.369 1.00 77.19 202 LYS A C 1
ATOM 1486 O O . LYS A 1 202 ? 21.028 5.728 -12.602 1.00 77.19 202 LYS A O 1
ATOM 1491 N N . GLU A 1 203 ? 21.744 5.317 -14.685 1.00 78.88 203 GLU A N 1
ATOM 1492 C CA . GLU A 1 203 ? 20.976 6.389 -15.325 1.00 78.88 203 GLU A CA 1
ATOM 1493 C C . GLU A 1 203 ? 19.510 6.006 -15.520 1.00 78.88 203 GLU A C 1
ATOM 1495 O O . GLU A 1 203 ? 18.630 6.853 -15.378 1.00 78.88 203 GLU A O 1
ATOM 1500 N N . ALA A 1 204 ? 19.236 4.732 -15.816 1.00 86.94 204 ALA A N 1
ATOM 1501 C CA . ALA A 1 204 ? 17.873 4.269 -16.030 1.00 86.94 204 ALA A CA 1
ATOM 1502 C C . ALA A 1 204 ? 17.663 2.812 -15.599 1.00 86.94 204 ALA A C 1
ATOM 1504 O O . ALA A 1 204 ? 18.518 1.941 -15.792 1.00 86.94 204 ALA A O 1
ATOM 1505 N N . LYS A 1 205 ? 16.478 2.539 -15.047 1.00 92.12 205 LYS A N 1
ATOM 1506 C CA . LYS A 1 205 ? 16.015 1.208 -14.640 1.00 92.12 205 LYS A CA 1
ATOM 1507 C C . LYS A 1 205 ? 14.571 1.022 -15.084 1.00 92.12 205 LYS A C 1
ATOM 1509 O O . LYS A 1 205 ? 13.701 1.754 -14.634 1.00 92.12 205 LYS A O 1
ATOM 1514 N N . ALA A 1 206 ? 14.311 0.008 -15.897 1.00 95.81 206 ALA A N 1
ATOM 1515 C CA . ALA A 1 206 ? 12.973 -0.336 -16.357 1.00 95.81 206 ALA A CA 1
ATOM 1516 C C . ALA A 1 206 ? 12.485 -1.630 -15.695 1.00 95.81 206 ALA A C 1
ATOM 1518 O O . ALA A 1 206 ? 13.213 -2.621 -15.623 1.00 95.81 206 ALA A O 1
ATOM 1519 N N . LEU A 1 207 ? 11.236 -1.622 -15.238 1.00 96.31 207 LEU A N 1
ATOM 1520 C CA . LEU A 1 207 ? 10.521 -2.779 -14.715 1.00 96.31 207 LEU A CA 1
ATOM 1521 C C . LEU A 1 207 ? 9.366 -3.118 -15.651 1.00 96.31 207 LEU A C 1
ATOM 1523 O O . LEU A 1 207 ? 8.459 -2.307 -15.810 1.00 96.31 207 LEU A O 1
ATOM 1527 N N . LEU A 1 208 ? 9.368 -4.322 -16.216 1.00 97.69 208 LEU A N 1
ATOM 1528 C CA . LEU A 1 208 ? 8.192 -4.915 -16.851 1.00 97.69 208 LEU A CA 1
ATOM 1529 C C . LEU A 1 208 ? 7.564 -5.887 -15.858 1.00 97.69 208 LEU A C 1
ATOM 1531 O O . LEU A 1 208 ? 8.215 -6.838 -15.427 1.00 97.69 208 LEU A O 1
ATOM 1535 N N . THR A 1 209 ? 6.321 -5.629 -15.461 1.00 97.69 209 THR A N 1
ATOM 1536 C CA . THR A 1 209 ? 5.624 -6.413 -14.433 1.00 97.69 209 THR A CA 1
ATOM 1537 C C . THR A 1 209 ? 4.310 -6.948 -14.989 1.00 97.69 209 THR A C 1
ATOM 1539 O O . THR A 1 209 ? 3.441 -6.133 -15.306 1.00 97.69 209 THR A O 1
ATOM 1542 N N . PRO A 1 210 ? 4.137 -8.275 -15.117 1.00 98.06 210 PRO A N 1
ATOM 1543 C CA . PRO A 1 210 ? 2.870 -8.845 -15.557 1.00 98.06 210 PRO A CA 1
ATOM 1544 C C . PRO A 1 210 ? 1.815 -8.638 -14.468 1.00 98.06 210 PRO A C 1
ATOM 1546 O O . PRO A 1 210 ? 2.132 -8.729 -13.283 1.00 98.06 210 PRO A O 1
ATOM 1549 N N . ILE A 1 211 ? 0.585 -8.318 -14.866 1.00 97.81 211 ILE A N 1
ATOM 1550 C CA . ILE A 1 211 ? -0.528 -8.077 -13.933 1.00 97.81 211 ILE A CA 1
ATOM 1551 C C . ILE A 1 211 ? -1.794 -8.848 -14.292 1.00 97.81 211 ILE A C 1
ATOM 1553 O O . ILE A 1 211 ? -2.610 -9.060 -13.413 1.00 97.81 211 ILE A O 1
ATOM 1557 N N . THR A 1 212 ? -1.950 -9.276 -15.543 1.00 97.81 212 THR A N 1
ATOM 1558 C CA . THR A 1 212 ? -2.897 -10.319 -15.963 1.00 97.81 212 THR A CA 1
ATOM 1559 C C . THR A 1 212 ? -2.240 -11.141 -17.073 1.00 97.81 212 THR A C 1
ATOM 1561 O O . THR A 1 212 ? -1.114 -10.842 -17.494 1.00 97.81 212 THR A O 1
ATOM 1564 N N . ASP A 1 213 ? -2.935 -12.146 -17.602 1.00 96.88 213 ASP A N 1
ATOM 1565 C CA . ASP A 1 213 ? -2.481 -12.860 -18.796 1.00 96.88 213 ASP A CA 1
ATOM 1566 C C . ASP A 1 213 ? -2.330 -11.946 -20.023 1.00 96.88 213 ASP A C 1
ATOM 1568 O O . ASP A 1 213 ? -1.475 -12.197 -20.875 1.00 96.88 213 ASP A O 1
ATOM 1572 N N . GLU A 1 214 ? -3.079 -10.849 -20.087 1.00 97.06 214 GLU A N 1
ATOM 1573 C CA . GLU A 1 214 ? -3.111 -9.905 -21.205 1.00 97.06 214 GLU A CA 1
ATOM 1574 C C . GLU A 1 214 ? -2.360 -8.606 -20.929 1.00 97.06 214 GLU A C 1
ATOM 1576 O O . GLU A 1 214 ? -1.977 -7.930 -21.881 1.00 97.06 214 GLU A O 1
ATOM 1581 N N . LEU A 1 215 ? -2.165 -8.226 -19.664 1.00 97.19 215 LEU A N 1
ATOM 1582 C CA . LEU A 1 215 ? -1.654 -6.910 -19.283 1.00 97.19 215 LEU A CA 1
ATOM 1583 C C . LEU A 1 215 ? -0.373 -6.990 -18.454 1.00 97.19 215 LEU A C 1
ATOM 1585 O O . LEU A 1 215 ? -0.172 -7.861 -17.608 1.00 97.19 215 LEU A O 1
ATOM 1589 N N . MET A 1 216 ? 0.486 -5.999 -18.662 1.00 97.50 216 MET A N 1
ATOM 1590 C CA . MET A 1 216 ? 1.633 -5.687 -17.819 1.00 97.50 216 MET A CA 1
ATOM 1591 C C . MET A 1 216 ? 1.682 -4.182 -17.560 1.00 97.50 216 MET A C 1
ATOM 1593 O O . MET A 1 216 ? 0.992 -3.407 -18.223 1.00 97.50 216 MET A O 1
ATOM 1597 N N . TYR A 1 217 ? 2.535 -3.741 -16.643 1.00 96.62 217 TYR A N 1
ATOM 1598 C CA . TYR A 1 217 ? 2.975 -2.350 -16.634 1.00 96.62 217 TYR A CA 1
ATOM 1599 C C . TYR A 1 217 ? 4.481 -2.243 -16.857 1.00 96.62 217 TYR A C 1
ATOM 1601 O O . TYR A 1 217 ? 5.260 -3.068 -16.372 1.00 96.62 217 TYR A O 1
ATOM 1609 N N . LEU A 1 218 ? 4.872 -1.191 -17.574 1.00 97.19 218 LEU A N 1
ATOM 1610 C CA . LEU A 1 218 ? 6.228 -0.663 -17.585 1.00 97.19 218 LEU A CA 1
ATOM 1611 C C . LEU A 1 218 ? 6.320 0.390 -16.480 1.00 97.19 218 LEU A C 1
ATOM 1613 O O . LEU A 1 218 ? 5.491 1.297 -16.422 1.00 97.19 218 LEU A O 1
ATOM 1617 N N . GLY A 1 219 ? 7.309 0.274 -15.601 1.00 95.44 219 GLY A N 1
ATOM 1618 C CA . GLY A 1 219 ? 7.588 1.249 -14.554 1.00 95.44 219 GLY A CA 1
ATOM 1619 C C . GLY A 1 219 ? 9.060 1.632 -14.523 1.00 95.44 219 GLY A C 1
ATOM 1620 O O . GLY A 1 219 ? 9.927 0.780 -14.696 1.00 95.44 219 GLY A O 1
ATOM 1621 N N . SER A 1 220 ? 9.343 2.903 -14.272 1.00 94.38 220 SER A N 1
ATOM 1622 C CA . SER A 1 220 ? 10.697 3.402 -14.050 1.00 94.38 220 SER A CA 1
ATOM 1623 C C . SER A 1 220 ? 10.704 4.461 -12.955 1.00 94.38 220 SER A C 1
ATOM 1625 O O . SER A 1 220 ? 9.718 5.175 -12.760 1.00 94.38 220 SER A O 1
ATOM 1627 N N . VAL A 1 221 ? 11.825 4.549 -12.247 1.00 91.75 221 VAL A N 1
ATOM 1628 C CA . VAL A 1 221 ? 12.098 5.556 -11.221 1.00 91.75 221 VAL A CA 1
ATOM 1629 C C . VAL A 1 221 ? 13.221 6.444 -11.737 1.00 91.75 221 VAL A C 1
ATOM 1631 O O . VAL A 1 221 ? 14.278 5.936 -12.104 1.00 91.75 221 VAL A O 1
ATOM 1634 N N . PHE A 1 222 ? 12.998 7.755 -11.747 1.00 91.81 222 PHE A N 1
ATOM 1635 C CA . PHE A 1 222 ? 13.990 8.741 -12.172 1.00 91.81 222 PHE A CA 1
ATOM 1636 C C . PHE A 1 222 ? 14.165 9.819 -11.113 1.00 91.81 222 PHE A C 1
ATOM 1638 O O . PHE A 1 222 ? 13.216 10.139 -10.393 1.00 91.81 222 PHE A O 1
ATOM 1645 N N . ALA A 1 223 ? 15.372 10.378 -11.035 1.00 90.81 223 ALA A N 1
ATOM 1646 C CA . ALA A 1 223 ? 15.597 11.614 -10.303 1.00 90.81 223 ALA A CA 1
ATOM 1647 C C . ALA A 1 223 ? 14.874 12.749 -11.038 1.00 90.81 223 ALA A C 1
ATOM 1649 O O . ALA A 1 223 ? 15.067 12.933 -12.237 1.00 90.81 223 ALA A O 1
ATOM 1650 N N . GLU A 1 224 ? 14.038 13.496 -10.326 1.00 92.94 224 GLU A N 1
ATOM 1651 C CA . GLU A 1 224 ? 13.258 14.600 -10.884 1.00 92.94 224 GLU A CA 1
ATOM 1652 C C . GLU A 1 224 ? 13.272 15.765 -9.898 1.00 92.94 224 GLU A C 1
ATOM 1654 O O . GLU A 1 224 ? 13.134 15.571 -8.684 1.00 92.94 224 GLU A O 1
ATOM 1659 N N . ALA A 1 225 ? 13.404 16.987 -10.413 1.00 92.75 225 ALA A N 1
ATOM 1660 C CA . ALA A 1 225 ? 13.318 18.181 -9.584 1.00 92.75 225 ALA A CA 1
ATOM 1661 C C . ALA A 1 225 ? 11.949 18.267 -8.883 1.00 92.75 225 ALA A C 1
ATOM 1663 O O . ALA A 1 225 ? 10.938 17.751 -9.357 1.00 92.75 225 ALA A O 1
ATOM 1664 N N . GLU A 1 226 ? 11.903 18.921 -7.727 1.00 91.75 226 GLU A N 1
ATOM 1665 C CA . GLU A 1 226 ? 10.683 19.040 -6.923 1.00 91.75 226 GLU A CA 1
ATOM 1666 C C . GLU A 1 226 ? 9.532 19.735 -7.677 1.00 91.75 226 GLU A C 1
ATOM 1668 O O . GLU A 1 226 ? 8.365 19.315 -7.610 1.00 91.75 226 GLU A O 1
ATOM 1673 N N . ASP A 1 227 ? 9.852 20.779 -8.425 1.00 93.94 227 ASP A N 1
ATOM 1674 C CA . ASP A 1 227 ? 8.924 21.558 -9.237 1.00 93.94 227 ASP A CA 1
ATOM 1675 C C . ASP A 1 227 ? 8.635 20.923 -10.606 1.00 93.94 227 ASP A C 1
ATOM 1677 O O . ASP A 1 227 ? 7.659 21.302 -11.253 1.00 93.94 227 ASP A O 1
ATOM 1681 N N . PHE A 1 228 ? 9.393 19.901 -11.018 1.00 95.56 228 PHE A N 1
ATOM 1682 C CA . PHE A 1 228 ? 9.181 19.237 -12.300 1.00 95.56 228 PHE A CA 1
ATOM 1683 C C . PHE A 1 228 ? 7.807 18.558 -12.370 1.00 95.56 228 PHE A C 1
ATOM 1685 O O . PHE A 1 228 ? 7.399 17.789 -11.487 1.00 95.56 228 PHE A O 1
ATOM 1692 N N . ARG A 1 229 ? 7.099 18.808 -13.470 1.00 95.19 229 ARG A N 1
ATOM 1693 C CA . ARG A 1 229 ? 5.912 18.067 -13.894 1.00 95.19 229 ARG A CA 1
ATOM 1694 C C . ARG A 1 229 ? 6.072 17.711 -15.372 1.00 95.19 229 ARG A C 1
ATOM 1696 O O . ARG A 1 229 ? 6.586 18.546 -16.118 1.00 95.19 229 ARG A O 1
ATOM 1703 N N . PRO A 1 230 ? 5.654 16.504 -15.789 1.00 95.94 230 PRO A N 1
ATOM 1704 C CA . PRO A 1 230 ? 5.651 16.155 -17.199 1.00 95.94 230 PRO A CA 1
ATOM 1705 C C . PRO A 1 230 ? 4.725 17.088 -17.972 1.00 95.94 230 PRO A C 1
ATOM 1707 O O . PRO A 1 230 ? 3.730 17.573 -17.429 1.00 95.94 230 PRO A O 1
ATOM 1710 N N . ASP A 1 231 ? 5.047 17.300 -19.242 1.00 97.00 231 ASP A N 1
ATOM 1711 C CA . ASP A 1 231 ? 4.134 17.978 -20.153 1.00 97.00 231 ASP A CA 1
ATOM 1712 C C . ASP A 1 231 ? 2.948 17.032 -20.426 1.00 97.00 231 ASP A C 1
ATOM 1714 O O . ASP A 1 231 ? 3.175 15.926 -20.929 1.00 97.00 231 ASP A O 1
ATOM 1718 N N . PRO A 1 232 ? 1.699 17.414 -20.097 1.00 95.31 232 PRO A N 1
ATOM 1719 C CA . PRO A 1 232 ? 0.529 16.568 -20.316 1.00 95.31 232 PRO A CA 1
ATOM 1720 C C . PRO A 1 232 ? 0.300 16.162 -21.775 1.00 95.31 232 PRO A C 1
ATOM 1722 O O . PRO A 1 232 ? -0.394 15.178 -22.005 1.00 95.31 232 PRO A O 1
ATOM 1725 N N . GLU A 1 233 ? 0.858 16.882 -22.751 1.00 97.44 233 GLU A N 1
ATOM 1726 C CA . GLU A 1 233 ? 0.745 16.551 -24.177 1.00 97.44 233 GLU A CA 1
ATOM 1727 C C . GLU A 1 233 ? 1.917 15.687 -24.672 1.00 97.44 233 GLU A C 1
ATOM 1729 O O . GLU A 1 233 ? 1.788 14.979 -25.669 1.00 97.44 233 GLU A O 1
ATOM 1734 N N . GLN A 1 234 ? 3.046 15.681 -23.954 1.00 97.12 234 GLN A N 1
ATOM 1735 C CA . GLN A 1 234 ? 4.291 15.023 -24.384 1.00 97.12 234 GLN A CA 1
ATOM 1736 C C . GLN A 1 234 ? 4.812 13.976 -23.391 1.00 97.12 234 GLN A C 1
ATOM 1738 O O . GLN A 1 234 ? 5.926 13.478 -23.540 1.00 97.12 234 GLN A O 1
ATOM 1743 N N . ALA A 1 235 ? 4.031 13.599 -22.375 1.00 97.12 235 ALA A N 1
ATOM 1744 C CA . ALA A 1 235 ? 4.479 12.679 -21.326 1.00 97.12 235 ALA A CA 1
ATOM 1745 C C . ALA A 1 235 ? 5.002 11.335 -21.880 1.00 97.12 235 ALA A C 1
ATOM 1747 O O . ALA A 1 235 ? 5.984 10.790 -21.377 1.00 97.12 235 ALA A O 1
ATOM 1748 N N . HIS A 1 236 ? 4.393 10.814 -22.946 1.00 96.62 236 HIS A N 1
ATOM 1749 C CA . HIS A 1 236 ? 4.846 9.593 -23.618 1.00 96.62 236 HIS A CA 1
ATOM 1750 C C . HIS A 1 236 ? 6.218 9.756 -24.295 1.00 96.62 236 HIS A C 1
ATOM 1752 O O . HIS A 1 236 ? 7.092 8.908 -24.114 1.00 96.62 236 HIS A O 1
ATOM 1758 N N . GLU A 1 237 ? 6.457 10.872 -24.990 1.00 97.56 237 GLU A N 1
ATOM 1759 C CA . GLU A 1 237 ? 7.757 11.198 -25.594 1.00 97.56 237 GLU A CA 1
ATOM 1760 C C . GLU A 1 237 ? 8.831 11.409 -24.520 1.00 97.56 237 GLU A C 1
ATOM 1762 O O . GLU A 1 237 ? 9.943 10.889 -24.622 1.00 97.56 237 GLU A O 1
ATOM 1767 N N . GLN A 1 238 ? 8.482 12.112 -23.439 1.00 97.25 238 GLN A N 1
ATOM 1768 C CA . GLN A 1 238 ? 9.360 12.348 -22.292 1.00 97.25 238 GLN A CA 1
ATOM 1769 C C . GLN A 1 238 ? 9.752 11.046 -21.576 1.00 97.25 238 GLN A C 1
ATOM 1771 O O . GLN A 1 238 ? 10.887 10.928 -21.101 1.00 97.25 238 GLN A O 1
ATOM 1776 N N . LEU A 1 239 ? 8.841 10.068 -21.502 1.00 96.81 239 LEU A N 1
ATOM 1777 C CA . LEU A 1 239 ? 9.129 8.724 -21.001 1.00 96.81 239 LEU A CA 1
ATOM 1778 C C . LEU A 1 239 ? 10.041 7.953 -21.965 1.00 96.81 239 LEU A C 1
ATOM 1780 O O . LEU A 1 239 ? 11.036 7.372 -21.527 1.00 96.81 239 LEU A O 1
ATOM 1784 N N . ALA A 1 240 ? 9.739 7.978 -23.266 1.00 96.38 240 ALA A N 1
ATOM 1785 C CA . ALA A 1 240 ? 10.550 7.321 -24.289 1.00 96.38 240 ALA A CA 1
ATOM 1786 C C . ALA A 1 240 ? 11.992 7.855 -24.301 1.00 96.38 240 ALA A C 1
ATOM 1788 O O . ALA A 1 240 ? 12.939 7.071 -24.339 1.00 96.38 240 ALA A O 1
ATOM 1789 N N . GLN A 1 241 ? 12.176 9.172 -24.171 1.00 95.75 241 GLN A N 1
ATOM 1790 C CA . GLN A 1 241 ? 13.495 9.801 -24.096 1.00 95.75 241 GLN A CA 1
ATOM 1791 C C . GLN A 1 241 ? 14.301 9.318 -22.882 1.00 95.75 241 GLN A C 1
ATOM 1793 O O . GLN A 1 241 ? 15.481 8.995 -23.013 1.00 95.75 241 GLN A O 1
ATOM 1798 N N . ARG A 1 242 ? 13.670 9.227 -21.704 1.00 94.69 242 ARG A N 1
ATOM 1799 C CA . ARG A 1 242 ? 14.322 8.746 -20.471 1.00 94.69 242 ARG A CA 1
ATOM 1800 C C . ARG A 1 242 ? 14.746 7.278 -20.550 1.00 94.69 242 ARG A C 1
ATOM 1802 O O . ARG A 1 242 ? 15.671 6.865 -19.857 1.00 94.69 242 ARG A O 1
ATOM 1809 N N . LEU A 1 243 ? 14.073 6.490 -21.383 1.00 96.62 243 LEU A N 1
ATOM 1810 C CA . LEU A 1 243 ? 14.338 5.065 -21.574 1.00 96.62 243 LEU A CA 1
ATOM 1811 C C . LEU A 1 243 ? 15.039 4.755 -22.909 1.00 96.62 243 LEU A C 1
ATOM 1813 O O . LEU A 1 243 ? 15.134 3.591 -23.291 1.00 96.62 243 LEU A O 1
ATOM 1817 N N . ALA A 1 244 ? 15.600 5.762 -23.586 1.00 95.94 244 ALA A N 1
ATOM 1818 C CA . ALA A 1 244 ? 16.245 5.608 -24.894 1.00 95.94 244 ALA A CA 1
ATOM 1819 C C . ALA A 1 244 ? 17.489 4.697 -24.886 1.00 95.94 244 ALA A C 1
ATOM 1821 O O . ALA A 1 244 ? 17.915 4.226 -25.938 1.00 95.94 244 ALA A O 1
ATOM 1822 N N . ALA A 1 245 ? 18.076 4.437 -23.712 1.00 95.56 245 ALA A N 1
ATOM 1823 C CA . ALA A 1 245 ? 19.201 3.512 -23.555 1.00 95.56 245 ALA A CA 1
ATOM 1824 C C . ALA A 1 245 ? 18.799 2.030 -23.689 1.00 95.56 245 ALA A C 1
ATOM 1826 O O . ALA A 1 245 ? 19.671 1.172 -23.837 1.00 95.56 245 ALA A O 1
ATOM 1827 N N . PHE A 1 246 ? 17.503 1.717 -23.613 1.00 97.12 246 PHE A N 1
ATOM 1828 C CA . PHE A 1 246 ? 17.005 0.353 -23.723 1.00 97.12 246 PHE A CA 1
ATOM 1829 C C . PHE A 1 246 ? 16.699 -0.030 -25.175 1.00 97.12 246 PHE A C 1
ATOM 1831 O O . PHE A 1 246 ? 16.220 0.768 -25.975 1.00 97.12 246 PHE A O 1
ATOM 1838 N N . SER A 1 247 ? 16.934 -1.299 -25.488 1.00 95.19 247 SER A N 1
ATOM 1839 C CA . SER A 1 247 ? 16.500 -1.991 -26.701 1.00 95.19 247 SER A CA 1
ATOM 1840 C C . SER A 1 247 ? 15.793 -3.303 -26.316 1.00 95.19 247 SER A C 1
ATOM 1842 O O . SER A 1 247 ? 15.665 -3.625 -25.133 1.00 95.19 247 SER A O 1
ATOM 1844 N N . GLY A 1 248 ? 15.252 -4.038 -27.290 1.00 94.50 248 GLY A N 1
ATOM 1845 C CA . GLY A 1 248 ? 14.502 -5.269 -27.014 1.00 94.50 248 GLY A CA 1
ATOM 1846 C C . GLY A 1 248 ? 13.172 -5.007 -26.281 1.00 94.50 248 GLY A C 1
ATOM 1847 O O . GLY A 1 248 ? 12.526 -3.995 -26.564 1.00 94.50 248 GLY A O 1
ATOM 1848 N N . PRO A 1 249 ? 12.757 -5.854 -25.313 1.00 95.50 249 PRO A N 1
ATOM 1849 C CA . PRO A 1 249 ? 11.392 -5.845 -24.769 1.00 95.50 249 PRO A CA 1
ATOM 1850 C C . PRO A 1 249 ? 10.918 -4.510 -24.176 1.00 95.50 249 PRO A C 1
ATOM 1852 O O . PRO A 1 249 ? 9.738 -4.181 -24.266 1.00 95.50 249 PRO A O 1
ATOM 1855 N N . VAL A 1 250 ? 11.817 -3.726 -23.568 1.00 96.56 250 VAL A N 1
ATOM 1856 C CA . VAL A 1 250 ? 11.466 -2.402 -23.017 1.00 96.56 250 VAL A CA 1
ATOM 1857 C C . VAL A 1 250 ? 11.186 -1.403 -24.142 1.00 96.56 250 VAL A C 1
ATOM 1859 O O . VAL A 1 250 ? 10.188 -0.688 -24.083 1.00 96.56 250 VAL A O 1
ATOM 1862 N N . ALA A 1 251 ? 12.024 -1.374 -25.182 1.00 96.00 251 ALA A N 1
ATOM 1863 C CA . ALA A 1 251 ? 11.821 -0.506 -26.341 1.00 96.00 251 ALA A CA 1
ATOM 1864 C C . ALA A 1 251 ? 10.588 -0.922 -27.159 1.00 96.00 251 ALA A C 1
ATOM 1866 O O . ALA A 1 251 ? 9.827 -0.068 -27.608 1.00 96.00 251 ALA A O 1
ATOM 1867 N N . GLU A 1 252 ? 10.353 -2.229 -27.298 1.00 95.88 252 GLU A N 1
ATOM 1868 C CA . GLU A 1 252 ? 9.149 -2.775 -27.931 1.00 95.88 252 GLU A CA 1
ATOM 1869 C C . GLU A 1 252 ? 7.885 -2.330 -27.185 1.00 95.88 252 GLU A C 1
ATOM 1871 O O . GLU A 1 252 ? 6.961 -1.810 -27.808 1.00 95.88 252 GLU A O 1
ATOM 1876 N N . ALA A 1 253 ? 7.870 -2.435 -25.851 1.00 94.56 253 ALA A N 1
ATOM 1877 C CA . ALA A 1 253 ? 6.764 -1.944 -25.031 1.00 94.56 253 ALA A CA 1
ATOM 1878 C C . ALA A 1 253 ? 6.557 -0.425 -25.184 1.00 94.56 253 ALA A C 1
ATOM 1880 O O . ALA A 1 253 ? 5.426 0.026 -25.359 1.00 94.56 253 ALA A O 1
ATOM 1881 N N . LEU A 1 254 ? 7.638 0.363 -25.172 1.00 93.88 254 LEU A N 1
ATOM 1882 C CA . LEU A 1 254 ? 7.578 1.820 -25.345 1.00 93.88 254 LEU A CA 1
ATOM 1883 C C . LEU A 1 254 ? 7.026 2.247 -26.703 1.00 93.88 254 LEU A C 1
ATOM 1885 O O . LEU A 1 254 ? 6.327 3.252 -26.773 1.00 93.88 254 LEU A O 1
ATOM 1889 N N . SER A 1 255 ? 7.287 1.483 -27.765 1.00 94.31 255 SER A N 1
ATOM 1890 C CA . SER A 1 255 ? 6.777 1.799 -29.105 1.00 94.31 255 SER A CA 1
ATOM 1891 C C . SER A 1 255 ? 5.244 1.800 -29.194 1.00 94.31 255 SER A C 1
ATOM 1893 O O . SER A 1 255 ? 4.681 2.435 -30.083 1.00 94.31 255 SER A O 1
ATOM 1895 N N . ALA A 1 256 ? 4.566 1.131 -28.253 1.00 92.25 256 ALA A N 1
ATOM 1896 C CA . ALA A 1 256 ? 3.111 1.119 -28.137 1.00 92.25 256 ALA A CA 1
ATOM 1897 C C . ALA A 1 256 ? 2.551 2.286 -27.296 1.00 92.25 256 ALA A C 1
ATOM 1899 O O . ALA A 1 256 ? 1.334 2.456 -27.223 1.00 92.25 256 ALA A O 1
ATOM 1900 N N . VAL A 1 257 ? 3.405 3.091 -26.652 1.00 94.62 257 VAL A N 1
ATOM 1901 C CA . VAL A 1 257 ? 2.998 4.218 -25.800 1.00 94.62 257 VAL A CA 1
ATOM 1902 C C . VAL A 1 257 ? 2.908 5.488 -26.647 1.00 94.62 257 VAL A C 1
ATOM 1904 O O . VAL A 1 257 ? 3.851 6.271 -26.719 1.00 94.62 257 VAL A O 1
ATOM 1907 N N . THR A 1 258 ? 1.768 5.695 -27.303 1.00 94.38 258 THR A N 1
ATOM 1908 C CA . THR A 1 258 ? 1.532 6.882 -28.152 1.00 94.38 258 THR A CA 1
ATOM 1909 C C . THR A 1 258 ? 0.575 7.899 -27.536 1.00 94.38 258 THR A C 1
ATOM 1911 O O . THR A 1 258 ? 0.456 9.011 -28.035 1.00 94.38 258 THR A O 1
ATOM 1914 N N . ASP A 1 259 ? -0.149 7.517 -26.484 1.00 95.12 259 ASP A N 1
ATOM 1915 C CA . ASP A 1 259 ? -1.086 8.393 -25.781 1.00 95.12 259 ASP A CA 1
ATOM 1916 C C . ASP A 1 259 ? -0.394 9.001 -24.549 1.00 95.12 259 ASP A C 1
ATOM 1918 O O . ASP A 1 259 ? -0.019 8.252 -23.638 1.00 95.12 259 ASP A O 1
ATOM 1922 N N . PRO A 1 260 ? -0.215 10.333 -24.472 1.00 94.62 260 PRO A N 1
ATOM 1923 C CA . PRO A 1 260 ? 0.382 10.961 -23.299 1.00 94.62 260 PRO A CA 1
ATOM 1924 C C . PRO A 1 260 ? -0.437 10.740 -22.019 1.00 94.62 260 PRO A C 1
ATOM 1926 O O . PRO A 1 260 ? 0.145 10.668 -20.938 1.00 94.62 260 PRO A O 1
ATOM 1929 N N . THR A 1 261 ? -1.759 10.578 -22.117 1.00 93.62 261 THR A N 1
ATOM 1930 C CA . THR A 1 261 ? -2.637 10.396 -20.949 1.00 93.62 261 THR A CA 1
ATOM 1931 C C . THR A 1 261 ? -2.504 9.011 -20.313 1.00 93.62 261 THR A C 1
ATOM 1933 O O . THR A 1 261 ? -2.840 8.833 -19.142 1.00 93.62 261 THR A O 1
ATOM 1936 N N . ALA A 1 262 ? -1.938 8.040 -21.040 1.00 93.06 262 ALA A N 1
ATOM 1937 C CA . ALA A 1 262 ? -1.645 6.707 -20.518 1.00 93.06 262 ALA A CA 1
ATOM 1938 C C . ALA A 1 262 ? -0.465 6.696 -19.525 1.00 93.06 262 ALA A C 1
ATOM 1940 O O . ALA A 1 262 ? -0.280 5.726 -18.783 1.00 93.06 262 ALA A O 1
ATOM 1941 N N . VAL A 1 263 ? 0.348 7.758 -19.505 1.00 95.75 263 VAL A N 1
ATOM 1942 C CA . VAL A 1 263 ? 1.529 7.863 -18.647 1.00 95.75 263 VAL A CA 1
ATOM 1943 C C . VAL A 1 263 ? 1.142 8.371 -17.262 1.00 95.75 263 VAL A C 1
ATOM 1945 O O . VAL A 1 263 ? 0.790 9.529 -17.053 1.00 95.75 263 VAL A O 1
ATOM 1948 N N . VAL A 1 264 ? 1.291 7.499 -16.270 1.00 95.12 264 VAL A N 1
ATOM 1949 C CA . VAL A 1 264 ? 1.071 7.809 -14.860 1.00 95.12 264 VAL A CA 1
ATOM 1950 C C . VAL A 1 264 ? 2.382 8.266 -14.227 1.00 95.12 264 VAL A C 1
ATOM 1952 O O . VAL A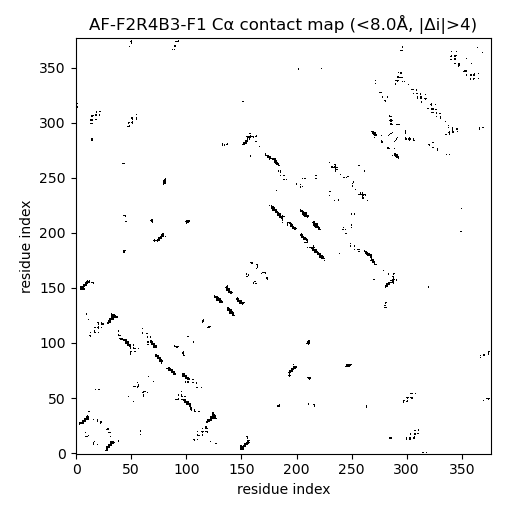 1 264 ? 3.249 7.456 -13.881 1.00 95.12 264 VAL A O 1
ATOM 1955 N N . TYR A 1 265 ? 2.495 9.576 -14.026 1.00 95.44 265 TYR A N 1
ATOM 1956 C CA . TYR A 1 265 ? 3.572 10.207 -13.268 1.00 95.44 265 TYR A CA 1
ATOM 1957 C C . TYR A 1 265 ? 3.181 10.394 -11.800 1.00 95.44 265 TYR A C 1
ATOM 1959 O O . TYR A 1 265 ? 2.097 10.885 -11.486 1.00 95.44 265 TYR A O 1
ATOM 1967 N N . SER A 1 266 ? 4.074 10.044 -10.876 1.00 93.38 266 SER A N 1
ATOM 1968 C CA . SER A 1 266 ? 3.868 10.318 -9.450 1.00 93.38 266 SER A CA 1
ATOM 1969 C C . SER A 1 266 ? 5.184 10.558 -8.727 1.00 93.38 266 SER A C 1
ATOM 1971 O O . SER A 1 266 ? 6.067 9.696 -8.757 1.00 93.38 266 SER A O 1
ATOM 1973 N N . ARG A 1 267 ? 5.276 11.677 -8.004 1.00 94.56 267 ARG A N 1
ATOM 1974 C CA . ARG A 1 267 ? 6.382 11.956 -7.081 1.00 94.56 267 ARG A CA 1
ATOM 1975 C C . ARG A 1 267 ? 6.449 10.885 -5.993 1.00 94.56 267 ARG A C 1
ATOM 1977 O O . ARG A 1 267 ? 5.418 10.431 -5.498 1.00 94.56 267 ARG A O 1
ATOM 1984 N N . ILE A 1 268 ? 7.663 10.483 -5.640 1.00 93.88 268 ILE A N 1
ATOM 1985 C CA . ILE A 1 268 ? 7.923 9.590 -4.517 1.00 93.88 268 ILE A CA 1
ATOM 1986 C C . ILE A 1 268 ? 8.189 10.473 -3.306 1.00 93.88 268 ILE A C 1
ATOM 1988 O O . ILE A 1 268 ? 9.140 11.253 -3.282 1.00 93.88 268 ILE A O 1
ATOM 1992 N N . SER A 1 269 ? 7.328 10.341 -2.309 1.00 95.00 269 SER A N 1
ATOM 1993 C CA . SER A 1 269 ? 7.528 10.925 -0.990 1.00 95.00 269 SER A CA 1
ATOM 1994 C C . SER A 1 269 ? 7.570 9.812 0.047 1.00 95.00 269 SER A C 1
ATOM 1996 O O . SER A 1 269 ? 7.079 8.709 -0.201 1.00 95.00 269 SER A O 1
ATOM 1998 N N . GLN A 1 270 ? 8.158 10.098 1.200 1.00 95.00 270 GLN A N 1
ATOM 1999 C CA . GLN A 1 270 ? 8.253 9.160 2.315 1.00 95.00 270 GLN A CA 1
ATOM 2000 C C . GLN A 1 270 ? 7.889 9.844 3.634 1.00 95.00 270 GLN A C 1
ATOM 2002 O O . GLN A 1 270 ? 8.034 11.061 3.765 1.00 95.00 270 GLN A O 1
ATOM 2007 N N . VAL A 1 271 ? 7.440 9.050 4.605 1.00 95.62 271 VAL A N 1
ATOM 2008 C CA . VAL A 1 271 ? 7.217 9.464 5.997 1.00 95.62 271 VAL A CA 1
ATOM 2009 C C . VAL A 1 271 ? 7.535 8.298 6.922 1.00 95.62 271 VAL A C 1
ATOM 2011 O O . VAL A 1 271 ? 7.020 7.198 6.737 1.00 95.62 271 VAL A O 1
ATOM 2014 N N . THR A 1 272 ? 8.317 8.569 7.965 1.00 95.12 272 THR A N 1
ATOM 2015 C CA . THR A 1 272 ? 8.611 7.628 9.049 1.00 95.12 272 THR A CA 1
ATOM 2016 C C . THR A 1 272 ? 8.156 8.245 10.369 1.00 95.12 272 THR A C 1
ATOM 2018 O O . THR A 1 272 ? 8.781 9.197 10.819 1.00 95.12 272 THR A O 1
ATOM 2021 N N . VAL A 1 273 ? 7.087 7.735 10.989 1.00 96.94 273 VAL A N 1
ATOM 2022 C CA . VAL A 1 273 ? 6.679 8.167 12.339 1.00 96.94 273 VAL A CA 1
ATOM 2023 C C . VAL A 1 273 ? 7.502 7.422 13.391 1.00 96.94 273 VAL A C 1
ATOM 2025 O O . VAL A 1 273 ? 7.459 6.188 13.437 1.00 96.94 273 VAL A O 1
ATOM 2028 N N . GLU A 1 274 ? 8.240 8.166 14.222 1.00 95.38 274 GLU A N 1
ATOM 2029 C CA . GLU A 1 274 ? 9.128 7.617 15.261 1.00 95.38 274 GLU A CA 1
ATOM 2030 C C . GLU A 1 274 ? 8.462 7.531 16.654 1.00 95.38 274 GLU A C 1
ATOM 2032 O O . GLU A 1 274 ? 8.803 6.660 17.456 1.00 95.38 274 GLU A O 1
ATOM 2037 N N . GLU A 1 275 ? 7.475 8.381 16.954 1.00 96.00 275 GLU A N 1
ATOM 2038 C CA . GLU A 1 275 ? 6.606 8.315 18.145 1.00 96.00 275 GLU A CA 1
ATOM 2039 C C . GLU A 1 275 ? 5.694 7.102 18.070 1.00 96.00 275 GLU A C 1
ATOM 2041 O O . GLU A 1 275 ? 5.492 6.598 16.968 1.00 96.00 275 GLU A O 1
ATOM 2046 N N . PRO A 1 276 ? 5.115 6.635 19.200 1.00 96.88 276 PRO A N 1
ATOM 2047 C CA . PRO A 1 276 ? 4.096 5.580 19.227 1.00 96.88 276 PRO A CA 1
ATOM 2048 C C . PRO A 1 276 ? 3.112 5.646 18.057 1.00 96.88 276 PRO A C 1
ATOM 2050 O O . PRO A 1 276 ? 2.743 6.717 17.609 1.00 96.88 276 PRO A O 1
ATOM 2053 N N . TRP A 1 277 ? 2.691 4.511 17.515 1.00 97.94 277 TRP A N 1
ATOM 2054 C CA . TRP A 1 277 ? 1.724 4.502 16.413 1.00 97.94 277 TRP A CA 1
ATOM 2055 C C . TRP A 1 277 ? 0.293 4.587 16.916 1.00 97.94 277 TRP A C 1
ATOM 2057 O O . TRP A 1 277 ? -0.645 4.492 16.130 1.00 97.94 277 TRP A O 1
ATOM 2067 N N . HIS A 1 278 ? 0.114 4.785 18.217 1.00 97.81 278 HIS A N 1
ATOM 2068 C CA . HIS A 1 278 ? -1.166 5.098 18.804 1.00 97.81 278 HIS A CA 1
ATOM 2069 C C . HIS A 1 278 ? -1.039 6.105 19.947 1.00 97.81 278 HIS A C 1
ATOM 2071 O O . HIS A 1 278 ? -0.040 6.156 20.667 1.00 97.81 278 HIS A O 1
ATOM 2077 N N . VAL A 1 279 ? -2.097 6.889 20.134 1.00 96.94 279 VAL A N 1
ATOM 2078 C CA . VAL A 1 279 ? -2.316 7.732 21.312 1.00 96.94 279 VAL A CA 1
ATOM 2079 C C . VAL A 1 279 ? -3.716 7.421 21.811 1.00 96.94 279 VAL A C 1
ATOM 2081 O O . VAL A 1 279 ? -4.691 7.611 21.086 1.00 96.94 279 VAL A O 1
ATOM 2084 N N . GLY A 1 280 ? -3.807 6.878 23.026 1.00 96.25 280 GLY A N 1
ATOM 2085 C CA . GLY A 1 280 ? -5.069 6.357 23.543 1.00 96.25 280 GLY A CA 1
ATOM 2086 C C . GLY A 1 280 ? -5.642 5.283 22.613 1.00 96.25 280 GLY A C 1
ATOM 2087 O O . GLY A 1 280 ? -5.004 4.254 22.383 1.00 96.25 280 GLY A O 1
ATOM 2088 N N . ARG A 1 281 ? -6.839 5.534 22.083 1.00 98.12 281 ARG A N 1
ATOM 2089 C CA . ARG A 1 281 ? -7.625 4.651 21.202 1.00 98.12 281 ARG A CA 1
ATOM 2090 C C . ARG A 1 281 ? -7.599 5.081 19.733 1.00 98.12 281 ARG A C 1
ATOM 2092 O O . ARG A 1 281 ? -8.451 4.656 18.952 1.00 98.12 281 ARG A O 1
ATOM 2099 N N . VAL A 1 282 ? -6.636 5.915 19.351 1.00 98.50 282 VAL A N 1
ATOM 2100 C CA . VAL A 1 282 ? -6.403 6.320 17.960 1.00 98.50 282 VAL A CA 1
ATOM 2101 C C . VAL A 1 282 ? -5.070 5.760 17.495 1.00 98.50 282 VAL A C 1
ATOM 2103 O O . VAL A 1 282 ? -4.051 6.037 18.122 1.00 98.50 282 VAL A O 1
ATOM 2106 N N . ALA A 1 283 ? -5.069 5.001 16.401 1.00 98.69 283 ALA A N 1
ATOM 2107 C CA . ALA A 1 283 ? -3.871 4.380 15.836 1.00 98.69 283 ALA A CA 1
ATOM 2108 C C . ALA A 1 283 ? -3.599 4.839 14.394 1.00 98.69 283 ALA A C 1
ATOM 2110 O O . ALA A 1 283 ? -4.531 5.174 13.669 1.00 98.69 283 ALA A O 1
ATOM 2111 N N . LEU A 1 284 ? -2.337 4.821 13.964 1.00 98.62 284 LEU A N 1
ATOM 2112 C CA . LEU A 1 284 ? -1.874 5.114 12.604 1.00 98.62 284 LEU A CA 1
ATOM 2113 C C . LEU A 1 284 ? -1.234 3.862 12.001 1.00 98.62 284 LEU A C 1
ATOM 2115 O O . LEU A 1 284 ? -0.286 3.332 12.571 1.00 98.62 284 LEU A O 1
ATOM 2119 N N . ALA A 1 285 ? -1.695 3.418 10.836 1.00 98.56 285 ALA A N 1
ATOM 2120 C CA . ALA A 1 285 ? -1.210 2.209 10.176 1.00 98.56 285 ALA A CA 1
ATOM 2121 C C . ALA A 1 285 ? -0.996 2.418 8.667 1.00 98.56 285 ALA A C 1
ATOM 2123 O O . ALA A 1 285 ? -1.490 3.376 8.065 1.00 98.56 285 ALA A O 1
ATOM 2124 N N . GLY A 1 286 ? -0.232 1.523 8.034 1.00 98.31 286 GLY A N 1
ATOM 2125 C CA . GLY A 1 286 ? 0.166 1.684 6.635 1.00 98.31 286 GLY A CA 1
ATOM 2126 C C . GLY A 1 286 ? 0.897 3.009 6.379 1.00 98.31 286 GLY A C 1
ATOM 2127 O O . GLY A 1 286 ? 1.634 3.515 7.226 1.00 98.31 286 GLY A O 1
ATOM 2128 N N . ASP A 1 287 ? 0.637 3.619 5.223 1.00 97.81 287 ASP A N 1
ATOM 2129 C CA . ASP A 1 287 ? 1.275 4.875 4.804 1.00 97.81 287 ASP A CA 1
ATOM 2130 C C . ASP A 1 287 ? 0.994 6.065 5.745 1.00 97.81 287 ASP A C 1
ATOM 2132 O O . ASP A 1 287 ? 1.723 7.060 5.705 1.00 97.81 287 ASP A O 1
ATOM 2136 N N . ALA A 1 288 ? -0.019 5.976 6.617 1.00 98.06 288 ALA A N 1
ATOM 2137 C CA . ALA A 1 288 ? -0.239 6.982 7.651 1.00 98.06 288 ALA A CA 1
ATOM 2138 C C . ALA A 1 288 ? 0.913 7.018 8.668 1.00 98.06 288 ALA A C 1
ATOM 2140 O O . ALA A 1 288 ? 1.231 8.095 9.163 1.00 98.06 288 ALA A O 1
ATOM 2141 N N . ALA A 1 289 ? 1.574 5.885 8.930 1.00 97.94 289 ALA A N 1
ATOM 2142 C CA . ALA A 1 289 ? 2.689 5.768 9.872 1.00 97.94 289 ALA A CA 1
ATOM 2143 C C . ALA A 1 289 ? 4.054 5.524 9.201 1.00 97.94 289 ALA A C 1
ATOM 2145 O O . ALA A 1 289 ? 5.085 5.970 9.711 1.00 97.94 289 ALA A O 1
ATOM 2146 N N . HIS A 1 290 ? 4.091 4.803 8.076 1.00 97.19 290 HIS A N 1
ATOM 2147 C CA . HIS A 1 290 ? 5.339 4.275 7.508 1.00 97.19 290 HIS A CA 1
ATOM 2148 C C . HIS A 1 290 ? 5.381 4.235 5.975 1.00 97.19 290 HIS A C 1
ATOM 2150 O O . HIS A 1 290 ? 5.828 3.259 5.373 1.00 97.19 290 HIS A O 1
ATOM 2156 N N . ALA A 1 291 ? 4.980 5.330 5.327 1.00 95.88 291 ALA A N 1
ATOM 2157 C CA . ALA A 1 291 ? 5.073 5.462 3.874 1.00 95.88 291 ALA A CA 1
ATOM 2158 C C . ALA A 1 291 ? 6.530 5.365 3.380 1.00 95.88 291 ALA A C 1
ATOM 2160 O O . ALA A 1 291 ? 7.349 6.260 3.612 1.00 95.88 291 ALA A O 1
ATOM 2161 N N . SER A 1 292 ? 6.845 4.286 2.659 1.00 92.06 292 SER A N 1
ATOM 2162 C CA . SER A 1 292 ? 8.181 4.004 2.131 1.00 92.06 292 SER A CA 1
ATOM 2163 C C . SER A 1 292 ? 8.297 4.282 0.632 1.00 92.06 292 SER A C 1
ATOM 2165 O O . SER A 1 292 ? 7.318 4.329 -0.112 1.00 92.06 292 SER A O 1
ATOM 2167 N N . THR A 1 293 ? 9.533 4.362 0.144 1.00 91.06 293 THR A N 1
ATOM 2168 C CA . THR A 1 293 ? 9.803 4.349 -1.299 1.00 91.06 293 THR A CA 1
ATOM 2169 C C . THR A 1 293 ? 9.473 2.965 -1.894 1.00 91.06 293 THR A C 1
ATOM 2171 O O . THR A 1 293 ? 9.490 1.960 -1.176 1.00 91.06 293 THR A O 1
ATOM 2174 N N . PRO A 1 294 ? 9.160 2.859 -3.200 1.00 88.44 294 PRO A N 1
ATOM 2175 C CA . PRO A 1 294 ? 8.589 1.641 -3.786 1.00 88.44 294 PRO A CA 1
ATOM 2176 C C . PRO A 1 294 ? 9.612 0.528 -4.076 1.00 88.44 294 PRO A C 1
ATOM 2178 O O . PRO A 1 294 ? 9.224 -0.519 -4.585 1.00 88.44 294 PRO A O 1
ATOM 2181 N N . HIS A 1 295 ? 10.901 0.726 -3.777 1.00 88.38 295 HIS A N 1
ATOM 2182 C CA . HIS A 1 295 ? 12.005 -0.131 -4.239 1.00 88.38 295 HIS A CA 1
ATOM 2183 C C . HIS A 1 295 ? 11.890 -1.598 -3.816 1.00 88.38 295 HIS A C 1
ATOM 2185 O O . HIS A 1 295 ? 12.310 -2.480 -4.559 1.00 88.38 295 HIS A O 1
ATOM 2191 N N . LEU A 1 296 ? 11.314 -1.867 -2.641 1.00 91.62 296 LEU A N 1
ATOM 2192 C CA . LEU A 1 296 ? 11.100 -3.234 -2.160 1.00 91.62 296 LEU A CA 1
ATOM 2193 C C . LEU A 1 296 ? 9.739 -3.817 -2.567 1.00 91.62 296 LEU A C 1
ATOM 2195 O O . LEU A 1 296 ? 9.494 -4.989 -2.308 1.00 91.62 296 LEU A O 1
ATOM 2199 N N . ALA A 1 297 ? 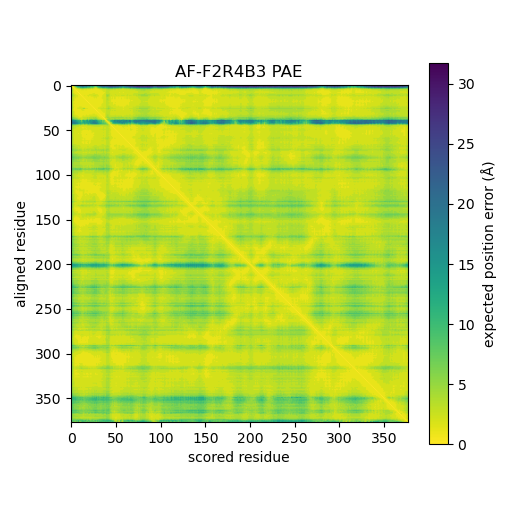8.851 -3.020 -3.172 1.00 92.62 297 ALA A N 1
ATOM 2200 C CA . ALA A 1 297 ? 7.458 -3.382 -3.449 1.00 92.62 297 ALA A CA 1
ATOM 2201 C C . ALA A 1 297 ? 6.677 -3.849 -2.196 1.00 92.62 297 ALA A C 1
ATOM 2203 O O . ALA A 1 297 ? 5.836 -4.739 -2.270 1.00 92.62 297 ALA A O 1
ATOM 2204 N N . GLN A 1 298 ? 6.954 -3.241 -1.032 1.00 96.19 298 GLN A N 1
ATOM 2205 C CA . GLN A 1 298 ? 6.419 -3.683 0.267 1.00 96.19 298 GLN A CA 1
ATOM 2206 C C . GLN A 1 298 ? 5.408 -2.735 0.921 1.00 96.19 298 GLN A C 1
ATOM 2208 O O . GLN A 1 298 ? 4.804 -3.136 1.904 1.00 96.19 298 GLN A O 1
ATOM 2213 N N . GLY A 1 299 ? 5.166 -1.520 0.414 1.00 95.19 299 GLY A N 1
ATOM 2214 C CA . GLY A 1 299 ? 4.268 -0.561 1.090 1.00 95.19 299 GLY A CA 1
ATOM 2215 C C . GLY A 1 299 ? 2.862 -1.130 1.347 1.00 95.19 299 GLY A C 1
ATOM 2216 O O . GLY A 1 299 ? 2.415 -1.238 2.487 1.00 95.19 299 GLY A O 1
ATOM 2217 N N . ALA A 1 300 ? 2.204 -1.625 0.292 1.00 96.12 300 ALA A N 1
ATOM 2218 C CA . ALA A 1 300 ? 0.896 -2.273 0.421 1.00 96.12 300 ALA A CA 1
ATOM 2219 C C . ALA A 1 300 ? 0.950 -3.564 1.257 1.00 96.12 300 ALA A C 1
ATOM 2221 O O . ALA A 1 300 ? 0.014 -3.845 1.998 1.00 96.12 300 ALA A O 1
ATOM 2222 N N . ALA A 1 301 ? 2.047 -4.323 1.168 1.00 97.81 301 ALA A N 1
ATOM 2223 C CA . ALA A 1 301 ? 2.247 -5.535 1.956 1.00 97.81 301 ALA A CA 1
ATOM 2224 C C . ALA A 1 301 ? 2.340 -5.228 3.461 1.00 97.81 301 ALA A C 1
ATOM 2226 O O . ALA A 1 301 ? 1.691 -5.892 4.262 1.00 97.81 301 ALA A O 1
ATOM 2227 N N . MET A 1 302 ? 3.073 -4.179 3.848 1.00 98.25 302 MET A N 1
ATOM 2228 C CA . MET A 1 302 ? 3.156 -3.731 5.240 1.00 98.25 302 MET A CA 1
ATOM 2229 C C . MET A 1 302 ? 1.800 -3.254 5.756 1.00 98.25 302 MET A C 1
ATOM 2231 O O . MET A 1 302 ? 1.434 -3.604 6.872 1.00 98.25 302 MET A O 1
ATOM 2235 N N . ALA A 1 303 ? 1.025 -2.536 4.937 1.00 98.44 303 ALA A N 1
ATOM 2236 C CA . ALA A 1 303 ? -0.307 -2.073 5.321 1.00 98.44 303 ALA A CA 1
ATOM 2237 C C . ALA A 1 303 ? -1.291 -3.229 5.592 1.00 98.44 303 ALA A C 1
ATOM 2239 O O . ALA A 1 303 ? -2.068 -3.162 6.542 1.00 98.44 303 ALA A O 1
ATOM 2240 N N . VAL A 1 304 ? -1.266 -4.301 4.790 1.00 98.69 304 VAL A N 1
ATOM 2241 C CA . VAL A 1 304 ? -2.145 -5.463 5.029 1.00 98.69 304 VAL A CA 1
ATOM 2242 C C . VAL A 1 304 ? -1.649 -6.348 6.171 1.00 98.69 304 VAL A C 1
ATOM 2244 O O . VAL A 1 304 ? -2.463 -6.900 6.908 1.00 98.69 304 VAL A O 1
ATOM 2247 N N . GLU A 1 305 ? -0.334 -6.449 6.382 1.00 98.69 305 GLU A N 1
ATOM 2248 C CA . GLU A 1 305 ? 0.204 -7.093 7.583 1.00 98.69 305 GLU A CA 1
ATOM 2249 C C . GLU A 1 305 ? -0.219 -6.334 8.851 1.00 98.69 305 GLU A C 1
ATOM 2251 O O . GLU A 1 305 ? -0.652 -6.964 9.813 1.00 98.69 305 GLU A O 1
ATOM 2256 N N . ASP A 1 306 ? -0.159 -4.996 8.855 1.00 98.81 306 ASP A N 1
ATOM 2257 C CA . ASP A 1 306 ? -0.636 -4.190 9.985 1.00 98.81 306 ASP A CA 1
ATOM 2258 C C . ASP A 1 306 ? -2.100 -4.472 10.299 1.00 98.81 306 ASP A C 1
ATOM 2260 O O . ASP A 1 306 ? -2.453 -4.626 11.466 1.00 98.81 306 ASP A O 1
ATOM 2264 N N . ALA A 1 307 ? -2.934 -4.545 9.260 1.00 98.81 307 ALA A N 1
ATOM 2265 C CA . ALA A 1 307 ? -4.357 -4.813 9.378 1.00 98.81 307 ALA A CA 1
ATOM 2266 C C . ALA A 1 307 ? -4.640 -6.171 10.036 1.00 98.81 307 ALA A C 1
ATOM 2268 O O . ALA A 1 307 ? -5.410 -6.249 10.996 1.00 98.81 307 ALA A O 1
ATOM 2269 N N . LEU A 1 308 ? -4.003 -7.238 9.545 1.00 98.75 308 LEU A N 1
ATOM 2270 C CA . LEU A 1 308 ? -4.202 -8.580 10.089 1.00 98.75 308 LEU A CA 1
ATOM 2271 C C . LEU A 1 308 ? -3.693 -8.682 11.531 1.00 98.75 308 LEU A C 1
ATOM 2273 O O . LEU A 1 308 ? -4.415 -9.163 12.403 1.00 98.75 308 LEU A O 1
ATOM 2277 N N . VAL A 1 309 ? -2.482 -8.185 11.795 1.00 98.75 309 VAL A N 1
ATOM 2278 C CA . VAL A 1 309 ? -1.873 -8.246 13.130 1.00 98.75 309 VAL A CA 1
ATOM 2279 C C . VAL A 1 309 ? -2.653 -7.400 14.134 1.00 98.75 309 VAL A C 1
ATOM 2281 O O . VAL A 1 309 ? -2.767 -7.796 15.290 1.00 98.75 309 VAL A O 1
ATOM 2284 N N . LEU A 1 310 ? -3.234 -6.269 13.719 1.00 98.81 310 LEU A N 1
ATOM 2285 C CA . LEU A 1 310 ? -4.077 -5.461 14.602 1.00 98.81 310 LEU A CA 1
ATOM 2286 C C . LEU A 1 310 ? -5.340 -6.226 15.001 1.00 98.81 310 LEU A C 1
ATOM 2288 O O . LEU A 1 310 ? -5.686 -6.261 16.181 1.00 98.81 310 LEU A O 1
ATOM 2292 N N . ALA A 1 311 ? -5.998 -6.876 14.038 1.00 98.50 311 ALA A N 1
ATOM 2293 C CA . ALA A 1 311 ? -7.169 -7.700 14.313 1.00 98.50 311 ALA A CA 1
ATOM 2294 C C . ALA A 1 311 ? -6.841 -8.866 15.267 1.00 98.50 311 ALA A C 1
ATOM 2296 O O . ALA A 1 311 ? -7.568 -9.093 16.230 1.00 98.50 311 ALA A O 1
ATOM 2297 N N . GLU A 1 312 ? -5.715 -9.557 15.064 1.00 98.00 312 GLU A N 1
ATOM 2298 C CA . GLU A 1 312 ? -5.245 -10.618 15.972 1.00 98.00 312 GLU A CA 1
ATOM 2299 C C . GLU A 1 312 ? -4.934 -10.109 17.386 1.00 98.00 312 GLU A C 1
ATOM 2301 O O . GLU A 1 312 ? -5.253 -10.769 18.381 1.00 98.00 312 GLU A O 1
ATOM 2306 N N . SER A 1 313 ? -4.297 -8.941 17.494 1.00 98.12 313 SER A N 1
ATOM 2307 C CA . SER A 1 313 ? -3.974 -8.339 18.787 1.00 98.12 313 SER A CA 1
ATOM 2308 C C . SER A 1 313 ? -5.234 -7.933 19.553 1.00 98.12 313 SER A C 1
ATOM 2310 O O . SER A 1 313 ? -5.274 -8.103 20.771 1.00 98.12 313 SER A O 1
ATOM 2312 N N . LEU A 1 314 ? -6.272 -7.450 18.861 1.00 97.81 314 LEU A N 1
ATOM 2313 C CA . LEU A 1 314 ? -7.566 -7.112 19.466 1.00 97.81 314 LEU A CA 1
ATOM 2314 C C . LEU A 1 314 ? -8.310 -8.347 19.992 1.00 97.81 314 LEU A C 1
ATOM 2316 O O . LEU A 1 314 ? -8.934 -8.263 21.047 1.00 97.81 314 LEU A O 1
ATOM 2320 N N . ASP A 1 315 ? -8.195 -9.496 19.319 1.00 94.62 315 ASP A N 1
ATOM 2321 C CA . ASP A 1 315 ? -8.762 -10.765 19.803 1.00 94.62 315 ASP A CA 1
ATOM 2322 C C . ASP A 1 315 ? -8.046 -11.291 21.056 1.00 94.62 315 ASP A C 1
ATOM 2324 O O . ASP A 1 315 ? -8.654 -11.930 21.922 1.00 94.62 315 ASP A O 1
ATOM 2328 N N . SER A 1 316 ? -6.733 -11.067 21.124 1.00 94.12 316 SER A N 1
ATOM 2329 C CA . SER A 1 316 ? 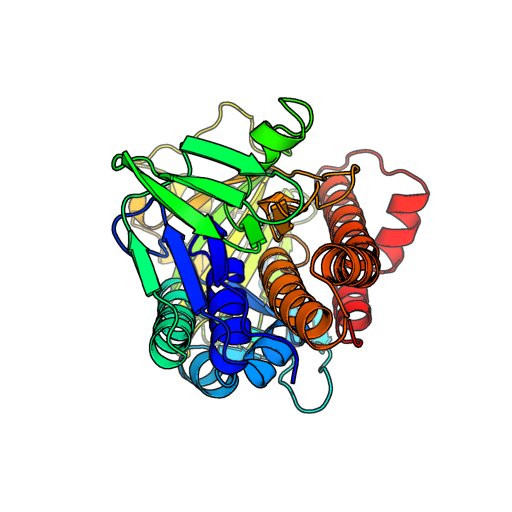-5.852 -11.701 22.109 1.00 94.12 316 SER A CA 1
ATOM 2330 C C . SER A 1 316 ? -5.693 -10.887 23.393 1.00 94.12 316 SER A C 1
ATOM 2332 O O . SER A 1 316 ? -5.411 -11.451 24.453 1.00 94.12 316 SER A O 1
ATOM 2334 N N . ALA A 1 317 ? -5.834 -9.564 23.312 1.00 95.19 317 ALA A N 1
ATOM 2335 C CA . ALA A 1 317 ? -5.604 -8.665 24.433 1.00 95.19 317 ALA A CA 1
ATOM 2336 C C . ALA A 1 317 ? -6.889 -8.385 25.237 1.00 95.19 317 ALA A C 1
ATOM 2338 O O . ALA A 1 317 ? -7.991 -8.365 24.691 1.00 95.19 317 ALA A O 1
ATOM 2339 N N . PRO A 1 318 ? -6.777 -8.113 26.551 1.00 93.44 318 PRO A N 1
ATOM 2340 C CA . PRO A 1 318 ? -7.941 -7.854 27.400 1.00 93.44 318 PRO A CA 1
ATOM 2341 C C . PRO A 1 318 ? -8.555 -6.460 27.198 1.00 93.44 318 PRO A C 1
ATOM 2343 O O . PRO A 1 318 ? -9.689 -6.227 27.613 1.00 93.44 318 PRO A O 1
ATOM 2346 N N . THR A 1 319 ? -7.808 -5.515 26.621 1.00 95.56 319 THR A N 1
ATOM 2347 C CA . THR A 1 319 ? -8.230 -4.124 26.416 1.00 95.56 319 THR A CA 1
ATOM 2348 C C . THR A 1 319 ? -7.673 -3.579 25.101 1.00 95.56 319 THR A C 1
ATOM 2350 O O . THR A 1 319 ? -6.637 -4.042 24.624 1.00 95.56 319 THR A O 1
ATOM 2353 N N . VAL A 1 320 ? -8.328 -2.556 24.536 1.00 97.06 320 VAL A N 1
ATOM 2354 C CA . VAL A 1 320 ? -7.859 -1.882 23.310 1.00 97.06 320 VAL A CA 1
ATOM 2355 C C . VAL A 1 320 ? -6.443 -1.305 23.470 1.00 97.06 320 VAL A C 1
ATOM 2357 O O . VAL A 1 320 ? -5.619 -1.597 22.610 1.00 97.06 320 VAL A O 1
ATOM 2360 N N . PRO A 1 321 ? -6.087 -0.578 24.552 1.00 96.38 321 PRO A N 1
ATOM 2361 C CA . PRO A 1 321 ? -4.711 -0.102 24.724 1.00 96.38 321 PRO A CA 1
ATOM 2362 C C . PRO A 1 321 ? -3.671 -1.230 24.734 1.00 96.38 321 PRO A C 1
ATOM 2364 O O . PRO A 1 321 ? -2.667 -1.134 24.037 1.00 96.38 321 PRO A O 1
ATOM 2367 N N . ALA A 1 322 ? -3.943 -2.338 25.436 1.00 97.12 322 ALA A N 1
ATOM 2368 C CA . ALA A 1 322 ? -3.033 -3.484 25.458 1.00 97.12 322 ALA A CA 1
ATOM 2369 C C . ALA A 1 322 ? -2.906 -4.156 24.076 1.00 97.12 322 ALA A C 1
ATOM 2371 O O . ALA A 1 322 ? -1.828 -4.625 23.713 1.00 97.12 322 ALA A O 1
ATOM 2372 N N . ALA A 1 323 ? -3.990 -4.189 23.292 1.00 98.12 323 ALA A N 1
ATOM 2373 C CA . ALA A 1 323 ? -3.962 -4.676 21.914 1.00 98.12 323 ALA A CA 1
ATOM 2374 C C . ALA A 1 323 ? -3.067 -3.806 21.022 1.00 98.12 323 ALA A C 1
ATOM 2376 O O . ALA A 1 323 ? -2.283 -4.338 20.238 1.00 98.12 323 ALA A O 1
ATOM 2377 N N . LEU A 1 324 ? -3.179 -2.480 21.148 1.00 98.56 324 LEU A N 1
ATOM 2378 C CA . LEU A 1 324 ? -2.398 -1.522 20.366 1.00 98.56 324 LEU A CA 1
ATOM 2379 C C . LEU A 1 324 ? -0.905 -1.601 20.699 1.00 98.56 324 LEU A C 1
ATOM 2381 O O . LEU A 1 324 ? -0.092 -1.655 19.780 1.00 98.56 324 LEU A O 1
ATOM 2385 N N . GLU A 1 325 ? -0.551 -1.728 21.980 1.00 98.00 325 GLU A N 1
ATOM 2386 C CA . GLU A 1 325 ? 0.837 -1.942 22.407 1.00 98.00 325 GLU A CA 1
ATOM 2387 C C . GLU A 1 325 ? 1.415 -3.243 21.824 1.00 98.00 325 GLU A C 1
ATOM 2389 O O . GLU A 1 325 ? 2.514 -3.257 21.263 1.00 98.00 325 GLU A O 1
ATOM 2394 N N . ALA A 1 326 ? 0.663 -4.348 21.908 1.00 98.12 326 ALA A N 1
ATOM 2395 C CA . ALA A 1 326 ? 1.088 -5.640 21.371 1.00 98.12 326 ALA A CA 1
ATOM 2396 C C . ALA A 1 326 ? 1.216 -5.626 19.837 1.00 98.12 326 ALA A C 1
ATOM 2398 O O . ALA A 1 326 ? 2.145 -6.215 19.278 1.00 98.12 326 ALA A O 1
ATOM 2399 N N . TRP A 1 327 ? 0.292 -4.948 19.153 1.00 98.62 327 TRP A N 1
ATOM 2400 C CA . TRP A 1 327 ? 0.333 -4.737 17.709 1.00 98.62 327 TRP A CA 1
ATOM 2401 C C . TRP A 1 327 ? 1.559 -3.919 17.293 1.00 98.62 327 TRP A C 1
ATOM 2403 O O . TRP A 1 327 ? 2.326 -4.369 16.439 1.00 98.62 327 TRP A O 1
ATOM 2413 N N . GLU A 1 328 ? 1.796 -2.768 17.923 1.00 98.12 328 GLU A N 1
ATOM 2414 C CA . GLU A 1 328 ? 2.936 -1.906 17.610 1.00 98.12 328 GLU A CA 1
ATOM 2415 C C . GLU A 1 328 ? 4.261 -2.652 17.812 1.00 98.12 328 GLU A C 1
ATOM 2417 O O . GLU A 1 328 ? 5.127 -2.615 16.936 1.00 98.12 328 GLU A O 1
ATOM 2422 N N . LEU A 1 329 ? 4.397 -3.401 18.913 1.00 97.31 329 LEU A N 1
ATOM 2423 C CA . LEU A 1 329 ? 5.602 -4.173 19.222 1.00 97.31 329 LEU A CA 1
ATOM 2424 C C . LEU A 1 329 ? 5.944 -5.205 18.133 1.00 97.31 329 LEU A C 1
ATOM 2426 O O . LEU A 1 329 ? 7.121 -5.434 17.850 1.00 97.31 329 LEU A O 1
ATOM 2430 N N . ARG A 1 330 ? 4.930 -5.813 17.503 1.00 97.44 330 ARG A N 1
ATOM 2431 C CA . ARG A 1 330 ? 5.109 -6.750 16.379 1.00 97.44 330 ARG A CA 1
ATOM 2432 C C . ARG A 1 330 ? 5.424 -6.020 15.072 1.00 97.44 330 ARG A C 1
ATOM 2434 O O . ARG A 1 330 ? 6.294 -6.446 14.314 1.00 97.44 330 ARG A O 1
ATOM 2441 N N . ARG A 1 331 ? 4.713 -4.924 14.793 1.00 97.88 331 ARG A N 1
ATOM 2442 C CA . ARG A 1 331 ? 4.702 -4.283 13.469 1.00 97.88 331 ARG A CA 1
ATOM 2443 C C . ARG A 1 331 ? 5.806 -3.266 13.252 1.00 97.88 331 ARG A C 1
ATOM 2445 O O . ARG A 1 331 ? 6.448 -3.277 12.197 1.00 97.88 331 ARG A O 1
ATOM 2452 N N . ARG A 1 332 ? 6.066 -2.413 14.241 1.00 96.81 332 ARG A N 1
ATOM 2453 C CA . ARG A 1 332 ? 6.999 -1.293 14.107 1.00 96.81 332 ARG A CA 1
ATOM 2454 C C . ARG A 1 332 ? 8.403 -1.725 13.690 1.00 96.81 332 ARG A C 1
ATOM 2456 O O . ARG A 1 332 ? 8.877 -1.194 12.685 1.00 96.81 332 ARG A O 1
ATOM 2463 N N . PRO A 1 333 ? 9.071 -2.690 14.358 1.00 96.44 333 PRO A N 1
ATOM 2464 C CA . PRO A 1 333 ? 10.435 -3.063 13.984 1.00 96.44 333 PRO A CA 1
ATOM 2465 C C . PRO A 1 333 ? 10.530 -3.537 12.531 1.00 96.44 333 PRO A C 1
ATOM 2467 O O . PRO A 1 333 ? 11.480 -3.210 11.820 1.00 96.44 333 PRO A O 1
ATOM 2470 N N . ARG A 1 334 ? 9.512 -4.270 12.068 1.00 96.62 334 ARG A N 1
ATOM 2471 C CA . ARG A 1 334 ? 9.457 -4.817 10.714 1.00 96.62 334 ARG A CA 1
ATOM 2472 C C . ARG A 1 334 ? 9.235 -3.735 9.658 1.00 96.62 334 ARG A C 1
ATOM 2474 O O . ARG A 1 334 ? 9.982 -3.694 8.682 1.00 96.62 334 ARG A O 1
ATOM 2481 N N . ALA A 1 335 ? 8.274 -2.835 9.856 1.00 96.62 335 ALA A N 1
ATOM 2482 C CA . ALA A 1 335 ? 8.042 -1.744 8.910 1.00 96.62 335 ALA A CA 1
ATOM 2483 C C . ALA A 1 335 ? 9.213 -0.748 8.882 1.00 96.62 335 ALA A C 1
ATOM 2485 O O . ALA A 1 335 ? 9.612 -0.294 7.811 1.00 96.62 335 ALA A O 1
ATOM 2486 N N . MET A 1 336 ? 9.811 -0.436 10.040 1.00 95.25 336 MET A N 1
ATOM 2487 C CA . MET A 1 336 ? 11.000 0.422 10.112 1.00 95.25 336 MET A CA 1
ATOM 2488 C C . MET A 1 336 ? 12.187 -0.201 9.378 1.00 95.25 336 MET A C 1
ATOM 2490 O O . MET A 1 336 ? 12.906 0.503 8.674 1.00 95.25 336 MET A O 1
ATOM 2494 N N . TRP A 1 337 ? 12.363 -1.522 9.470 1.00 95.75 337 TRP A N 1
ATOM 2495 C CA . TRP A 1 337 ? 13.386 -2.230 8.704 1.00 95.75 337 TRP A CA 1
ATOM 2496 C C . TRP A 1 337 ? 13.159 -2.115 7.186 1.00 95.75 337 TRP A C 1
ATOM 2498 O O . TRP A 1 337 ? 14.093 -1.794 6.446 1.00 95.75 337 TRP A O 1
ATOM 2508 N N . VAL A 1 338 ? 11.913 -2.284 6.719 1.00 96.19 338 VAL A N 1
ATOM 2509 C CA . VAL A 1 338 ? 11.537 -2.078 5.306 1.00 96.19 338 VAL A CA 1
ATOM 2510 C C . VAL A 1 338 ? 11.814 -0.641 4.862 1.00 96.19 338 VAL A C 1
ATOM 2512 O O . VAL A 1 338 ? 12.380 -0.434 3.786 1.00 96.19 338 VAL A O 1
ATOM 2515 N N . GLN A 1 339 ? 11.466 0.354 5.680 1.00 94.12 339 GLN A N 1
ATOM 2516 C CA . GLN A 1 339 ? 11.733 1.761 5.382 1.00 94.12 339 GLN A CA 1
ATOM 2517 C C . GLN A 1 339 ? 13.229 2.067 5.301 1.00 94.12 339 GLN A C 1
ATOM 2519 O O . GLN A 1 339 ? 13.672 2.688 4.334 1.00 94.12 339 GLN A O 1
ATOM 2524 N N . ALA A 1 340 ? 14.010 1.611 6.281 1.00 93.94 340 ALA A N 1
ATOM 2525 C CA . ALA A 1 340 ? 15.449 1.839 6.328 1.00 93.94 340 ALA A CA 1
ATOM 2526 C C . ALA A 1 340 ? 16.145 1.236 5.101 1.00 93.94 340 ALA A C 1
ATOM 2528 O O . ALA A 1 340 ? 16.927 1.917 4.437 1.00 93.94 340 ALA A O 1
ATOM 2529 N N . LEU A 1 341 ? 15.802 -0.003 4.732 1.00 95.69 341 LEU A N 1
ATOM 2530 C CA . LEU A 1 341 ? 16.368 -0.631 3.541 1.00 95.69 341 LEU A CA 1
ATOM 2531 C C . LEU A 1 341 ? 15.900 0.059 2.250 1.00 95.69 341 LEU A C 1
ATOM 2533 O O . LEU A 1 341 ? 16.713 0.299 1.361 1.00 95.69 341 LEU A O 1
ATOM 2537 N N . SER A 1 342 ? 14.623 0.438 2.147 1.00 93.62 342 SER A N 1
ATOM 2538 C CA . SER A 1 342 ? 14.105 1.161 0.973 1.00 93.62 342 SER A CA 1
ATOM 2539 C C . SER A 1 342 ? 14.797 2.518 0.785 1.00 93.62 342 SER A C 1
ATOM 2541 O O . SER A 1 342 ? 15.083 2.921 -0.343 1.00 93.62 342 SER A O 1
ATOM 2543 N N . ARG A 1 343 ? 15.113 3.214 1.885 1.00 91.75 343 ARG A N 1
ATOM 2544 C CA . ARG A 1 343 ? 15.887 4.464 1.889 1.00 91.75 343 ARG A CA 1
ATOM 2545 C C . ARG A 1 343 ? 17.341 4.233 1.478 1.00 91.75 343 ARG A C 1
ATOM 2547 O O . ARG A 1 343 ? 17.864 5.004 0.677 1.00 91.75 343 ARG A O 1
ATOM 2554 N N . ALA A 1 344 ? 17.973 3.172 1.978 1.00 93.56 344 ALA A N 1
ATOM 2555 C CA . ALA A 1 344 ? 19.342 2.813 1.616 1.00 93.56 344 ALA A CA 1
ATOM 2556 C C . ALA A 1 344 ? 19.470 2.497 0.115 1.00 93.56 344 ALA A C 1
ATOM 2558 O O . ALA A 1 344 ? 20.364 3.021 -0.549 1.00 93.56 344 ALA A O 1
ATOM 2559 N N . VAL A 1 345 ? 18.536 1.708 -0.438 1.00 91.62 345 VAL A N 1
ATOM 2560 C CA . VAL A 1 345 ? 18.473 1.409 -1.882 1.00 91.62 345 VAL A CA 1
ATOM 2561 C C . VAL A 1 345 ? 18.288 2.691 -2.683 1.00 91.62 345 VAL A C 1
ATOM 2563 O O . VAL A 1 345 ? 19.036 2.936 -3.626 1.00 91.62 345 VAL A O 1
ATOM 2566 N N . LEU A 1 346 ? 17.352 3.549 -2.270 1.00 89.06 346 LEU A N 1
ATOM 2567 C CA . LEU A 1 346 ? 17.138 4.829 -2.932 1.00 89.06 346 LEU A CA 1
ATOM 2568 C C . LEU A 1 346 ? 18.427 5.675 -2.952 1.00 89.06 346 LEU A C 1
ATOM 2570 O O . LEU A 1 346 ? 18.809 6.166 -4.009 1.00 89.06 346 LEU A O 1
ATOM 2574 N N . LYS A 1 347 ? 19.124 5.826 -1.815 1.00 89.25 347 LYS A N 1
ATOM 2575 C CA . LYS A 1 347 ? 20.393 6.575 -1.734 1.00 89.25 347 LYS A CA 1
ATOM 2576 C C . LYS A 1 347 ? 21.457 6.014 -2.674 1.00 89.25 347 LYS A C 1
ATOM 2578 O O . LYS A 1 347 ? 22.107 6.783 -3.381 1.00 89.25 347 LYS A O 1
ATOM 2583 N N . GLN A 1 348 ? 21.598 4.688 -2.720 1.00 88.38 348 GLN A N 1
ATOM 2584 C CA . GLN A 1 348 ? 22.525 4.016 -3.629 1.00 88.38 348 GLN A CA 1
ATOM 2585 C C . GLN A 1 348 ? 22.214 4.339 -5.099 1.00 88.38 348 GLN A C 1
ATOM 2587 O O . GLN A 1 348 ? 23.141 4.598 -5.874 1.00 88.38 348 GLN A O 1
ATOM 2592 N N . GLU A 1 349 ? 20.928 4.357 -5.466 1.00 83.44 349 GLU A N 1
ATOM 2593 C CA . GLU A 1 349 ? 20.462 4.699 -6.814 1.00 83.44 349 GLU A CA 1
ATOM 2594 C C . GLU A 1 349 ? 20.712 6.172 -7.156 1.00 83.44 349 GLU A C 1
ATOM 2596 O O . GLU A 1 349 ? 21.170 6.452 -8.261 1.00 83.44 349 GLU A O 1
ATOM 2601 N N . MET A 1 350 ? 20.552 7.108 -6.209 1.00 78.12 350 MET A N 1
ATOM 2602 C CA . MET A 1 350 ? 20.925 8.512 -6.462 1.00 78.12 350 MET A CA 1
ATOM 2603 C C . MET A 1 350 ? 22.437 8.766 -6.490 1.00 78.12 350 MET A C 1
ATOM 2605 O O . MET A 1 350 ? 22.867 9.865 -6.833 1.00 78.12 350 MET A O 1
ATOM 2609 N N . GLY A 1 351 ? 23.253 7.817 -6.023 1.00 83.38 351 GLY A N 1
ATOM 2610 C CA . GLY A 1 351 ? 24.654 8.092 -5.698 1.00 83.38 351 GLY A CA 1
ATOM 2611 C C . GLY A 1 351 ? 24.834 9.014 -4.485 1.00 83.38 351 GLY A C 1
ATOM 2612 O O . GLY A 1 351 ? 25.880 9.649 -4.355 1.00 83.38 351 GLY A O 1
ATOM 2613 N N . ALA A 1 352 ? 23.837 9.089 -3.601 1.00 85.31 352 ALA A N 1
ATOM 2614 C CA . ALA A 1 352 ? 23.938 9.789 -2.328 1.00 85.31 352 ALA A CA 1
ATOM 2615 C C . ALA A 1 352 ? 24.750 8.958 -1.312 1.00 85.31 352 ALA A C 1
ATOM 2617 O O . ALA A 1 352 ? 24.716 7.725 -1.361 1.00 85.31 352 ALA A O 1
ATOM 2618 N N . PRO A 1 353 ? 25.471 9.601 -0.375 1.00 88.38 353 PRO A N 1
ATOM 2619 C CA . PRO A 1 353 ? 26.226 8.888 0.648 1.00 88.38 353 PRO A CA 1
ATOM 2620 C C . PRO A 1 353 ? 25.300 8.099 1.585 1.00 88.38 353 PRO A C 1
ATOM 2622 O O . PRO A 1 353 ? 24.270 8.603 2.046 1.00 88.38 353 PRO A O 1
ATOM 2625 N N . THR A 1 354 ? 25.703 6.868 1.879 1.00 92.25 354 THR A N 1
ATOM 2626 C CA . THR A 1 354 ? 25.054 5.947 2.816 1.00 92.25 354 THR A CA 1
ATOM 2627 C C . THR A 1 354 ? 25.750 5.968 4.177 1.00 92.25 354 THR A C 1
ATOM 2629 O O . THR A 1 354 ? 26.932 6.304 4.292 1.00 92.25 354 THR A O 1
ATOM 2632 N N . THR A 1 355 ? 25.013 5.652 5.241 1.00 92.94 355 THR A N 1
ATOM 2633 C CA . THR A 1 355 ? 25.585 5.403 6.574 1.00 92.94 355 THR A CA 1
ATOM 2634 C C . THR A 1 355 ? 26.113 3.963 6.687 1.00 92.94 355 THR A C 1
ATOM 2636 O O . THR A 1 355 ? 25.709 3.104 5.902 1.00 92.94 355 THR A O 1
ATOM 2639 N N . PRO A 1 356 ? 26.955 3.636 7.689 1.00 94.06 356 PRO A N 1
ATOM 2640 C CA . PRO A 1 356 ? 27.398 2.255 7.913 1.00 94.06 356 PRO A CA 1
ATOM 2641 C C . PRO A 1 356 ? 26.252 1.249 8.118 1.00 94.06 356 PRO A C 1
ATOM 2643 O O . PRO A 1 356 ? 26.346 0.106 7.667 1.00 94.06 356 PRO A O 1
ATOM 2646 N N . ASP A 1 357 ? 25.162 1.673 8.764 1.00 92.00 357 ASP A N 1
ATOM 2647 C CA . ASP A 1 357 ? 23.969 0.841 8.955 1.00 92.00 357 ASP A CA 1
ATOM 2648 C C . ASP A 1 357 ? 23.226 0.620 7.630 1.00 92.00 357 ASP A C 1
ATOM 2650 O O . ASP A 1 357 ? 22.802 -0.496 7.326 1.00 92.00 357 ASP A O 1
ATOM 2654 N N . GLU A 1 358 ? 23.122 1.658 6.794 1.00 93.00 358 GLU A N 1
ATOM 2655 C CA . GLU A 1 358 ? 22.563 1.550 5.444 1.00 93.00 358 GLU A CA 1
ATOM 2656 C C . GLU A 1 358 ? 23.421 0.634 4.556 1.00 93.00 358 GLU A C 1
ATOM 2658 O O . GLU A 1 358 ? 22.874 -0.214 3.854 1.00 93.00 358 GLU A O 1
ATOM 2663 N N . ASP A 1 359 ? 24.751 0.706 4.641 1.00 92.50 359 ASP A N 1
ATOM 2664 C CA . ASP A 1 359 ? 25.658 -0.206 3.930 1.00 92.50 359 ASP A CA 1
ATOM 2665 C C . ASP A 1 359 ? 25.480 -1.663 4.374 1.00 92.50 359 ASP A C 1
ATOM 2667 O O . ASP A 1 359 ? 25.571 -2.591 3.563 1.00 92.50 359 ASP A O 1
ATOM 2671 N N . ALA A 1 360 ? 25.222 -1.895 5.664 1.00 92.81 360 ALA A N 1
ATOM 2672 C CA . ALA A 1 360 ? 24.916 -3.225 6.174 1.00 92.81 360 ALA A CA 1
ATOM 2673 C C . ALA A 1 360 ? 23.577 -3.744 5.624 1.00 92.81 360 ALA A C 1
ATOM 2675 O O . ALA A 1 360 ? 23.498 -4.905 5.217 1.00 92.81 360 ALA A O 1
ATOM 2676 N N . LEU A 1 361 ? 22.558 -2.884 5.544 1.00 92.75 361 LEU A N 1
ATOM 2677 C CA . LEU A 1 361 ? 21.270 -3.203 4.925 1.00 92.75 361 LEU A CA 1
ATOM 2678 C C . LEU A 1 361 ? 21.416 -3.499 3.425 1.00 92.75 361 LEU A C 1
ATOM 2680 O O . LEU A 1 361 ? 20.853 -4.476 2.934 1.00 92.75 361 LEU A O 1
ATOM 2684 N N . LEU A 1 362 ? 22.225 -2.729 2.697 1.00 93.19 362 LEU A N 1
ATOM 2685 C CA . LEU A 1 362 ? 22.452 -2.930 1.262 1.00 93.19 362 LEU A CA 1
ATOM 2686 C C . LEU A 1 362 ? 23.086 -4.288 0.926 1.00 93.19 362 LEU A C 1
ATOM 2688 O O . LEU A 1 362 ? 22.847 -4.811 -0.161 1.00 93.19 362 LEU A O 1
ATOM 2692 N N . LYS A 1 363 ? 23.822 -4.909 1.859 1.00 92.06 363 LYS A N 1
ATOM 2693 C CA . LYS A 1 363 ? 24.325 -6.288 1.696 1.00 92.06 363 LYS A CA 1
ATOM 2694 C C . LYS A 1 363 ? 23.205 -7.329 1.656 1.00 92.06 363 LYS A C 1
ATOM 2696 O O . LYS A 1 363 ? 23.399 -8.391 1.072 1.00 92.06 363 LYS A O 1
ATOM 2701 N N . VAL A 1 364 ? 22.055 -7.045 2.274 1.00 90.75 364 VAL A N 1
ATOM 2702 C CA . VAL A 1 364 ? 20.847 -7.875 2.149 1.00 90.75 364 VAL A CA 1
ATOM 2703 C C . VAL A 1 364 ? 20.268 -7.716 0.743 1.00 90.75 364 VAL A C 1
ATOM 2705 O O . VAL A 1 364 ? 19.955 -8.706 0.080 1.00 90.75 364 VAL A O 1
ATOM 2708 N N . GLY A 1 365 ? 20.164 -6.467 0.279 1.00 86.38 365 GLY A N 1
ATOM 2709 C CA . GLY A 1 365 ? 19.635 -6.120 -1.037 1.00 86.38 365 GLY A CA 1
ATOM 2710 C C . GLY A 1 365 ? 18.165 -6.516 -1.233 1.00 86.38 365 GLY A C 1
ATOM 2711 O O . GLY A 1 365 ? 17.518 -7.084 -0.353 1.00 86.38 365 GLY A O 1
ATOM 2712 N N . ILE A 1 366 ? 17.627 -6.231 -2.421 1.00 85.75 366 ILE A N 1
ATOM 2713 C CA . ILE A 1 366 ? 16.221 -6.523 -2.756 1.00 85.75 366 ILE A CA 1
ATOM 2714 C C . ILE A 1 366 ? 15.912 -8.037 -2.665 1.00 85.75 366 ILE A C 1
ATOM 2716 O O . ILE A 1 366 ? 14.943 -8.399 -1.994 1.00 85.75 366 ILE A O 1
ATOM 2720 N N . PRO A 1 367 ? 16.729 -8.955 -3.234 1.00 86.00 367 PRO A N 1
ATOM 2721 C CA . PRO A 1 367 ? 16.451 -10.393 -3.141 1.00 86.00 367 PRO A CA 1
ATOM 2722 C C . PRO A 1 367 ? 16.516 -10.951 -1.715 1.00 86.00 367 PRO A C 1
ATOM 2724 O O . PRO A 1 367 ? 15.698 -11.794 -1.338 1.00 86.00 367 PRO A O 1
ATOM 2727 N N . GLY A 1 368 ? 17.478 -10.490 -0.907 1.00 90.19 368 GLY A N 1
ATOM 2728 C CA . GLY A 1 368 ? 17.581 -10.898 0.492 1.00 90.19 368 GLY A CA 1
ATOM 2729 C C . GLY A 1 368 ? 16.412 -10.372 1.319 1.00 90.19 368 GLY A C 1
ATOM 2730 O O . GLY A 1 368 ? 15.945 -11.064 2.224 1.00 90.19 368 GLY A O 1
ATOM 2731 N N . ALA A 1 369 ? 15.877 -9.197 0.971 1.00 92.56 369 ALA A N 1
ATOM 2732 C CA . ALA A 1 369 ? 14.717 -8.641 1.646 1.00 92.56 369 ALA A CA 1
ATOM 2733 C C . ALA A 1 369 ? 13.456 -9.462 1.428 1.00 92.56 369 ALA A C 1
ATOM 2735 O O . ALA A 1 369 ? 12.751 -9.743 2.395 1.00 92.56 369 ALA A O 1
ATOM 2736 N N . ALA A 1 370 ? 13.221 -9.930 0.200 1.00 92.31 370 ALA A N 1
ATOM 2737 C CA . ALA A 1 370 ? 12.128 -10.856 -0.073 1.00 92.31 370 ALA A CA 1
ATOM 2738 C C . ALA A 1 370 ? 12.210 -12.097 0.841 1.00 92.31 370 ALA A C 1
ATOM 2740 O O . ALA A 1 370 ? 11.210 -12.504 1.428 1.00 92.31 370 ALA A O 1
ATOM 2741 N N . HIS A 1 371 ? 13.411 -12.656 1.044 1.00 92.31 371 HIS A N 1
ATOM 2742 C CA . HIS A 1 371 ? 13.617 -13.825 1.914 1.00 92.31 371 HIS A CA 1
ATOM 2743 C C . HIS A 1 371 ? 13.439 -13.514 3.402 1.00 92.31 371 HIS A C 1
ATOM 2745 O O . HIS A 1 371 ? 12.922 -14.341 4.152 1.00 92.31 371 HIS A O 1
ATOM 2751 N N . ALA A 1 372 ? 13.865 -12.333 3.852 1.00 93.38 372 ALA A N 1
ATOM 2752 C CA . ALA A 1 372 ? 13.642 -11.893 5.225 1.00 93.38 372 ALA A CA 1
ATOM 2753 C C . ALA A 1 372 ? 12.146 -11.693 5.518 1.00 93.38 372 ALA A C 1
ATOM 2755 O O . ALA A 1 372 ? 11.688 -12.007 6.617 1.00 93.38 372 ALA A O 1
ATOM 2756 N N . LEU A 1 373 ? 11.394 -11.206 4.528 1.00 94.75 373 LEU A N 1
ATOM 2757 C CA . LEU A 1 373 ? 9.976 -10.886 4.654 1.00 94.75 373 LEU A CA 1
ATOM 2758 C C . LEU A 1 373 ? 9.053 -12.089 4.430 1.00 94.75 373 LEU A C 1
ATOM 2760 O O . LEU A 1 373 ? 7.942 -12.067 4.946 1.00 94.75 373 LEU A O 1
ATOM 2764 N N . ALA A 1 374 ? 9.518 -13.176 3.811 1.00 93.50 374 ALA A N 1
ATOM 2765 C CA . ALA A 1 374 ? 8.806 -14.461 3.735 1.00 93.50 374 ALA A CA 1
ATOM 2766 C C . ALA A 1 374 ? 8.786 -15.253 5.068 1.00 93.50 374 ALA A C 1
ATOM 2768 O O . ALA A 1 374 ? 8.628 -16.474 5.084 1.00 93.50 374 ALA A O 1
ATOM 2769 N N . LYS A 1 375 ? 8.982 -14.566 6.197 1.00 89.94 375 LYS A N 1
ATOM 2770 C CA . LYS A 1 375 ? 8.942 -15.110 7.561 1.00 89.94 375 LYS A CA 1
ATOM 2771 C C . LYS A 1 375 ? 7.703 -14.585 8.302 1.00 89.94 375 LYS A C 1
ATOM 2773 O O . LYS A 1 375 ? 7.237 -13.500 7.950 1.00 89.94 375 LYS A O 1
ATOM 2778 N N . PRO A 1 376 ? 7.212 -15.305 9.334 1.00 85.75 376 PRO A N 1
ATOM 2779 C CA . PRO A 1 376 ? 6.094 -14.859 10.169 1.00 85.75 376 PRO A CA 1
ATOM 2780 C C . PRO A 1 376 ? 6.277 -13.441 10.724 1.00 85.75 376 PRO A C 1
ATOM 2782 O O . PRO A 1 376 ? 7.412 -13.005 10.948 1.00 85.75 376 PRO A O 1
ATOM 2785 N N . TYR A 1 377 ? 5.158 -12.749 10.942 1.00 89.44 377 TYR A N 1
ATOM 2786 C CA . TYR A 1 377 ? 5.092 -11.325 11.275 1.00 89.44 377 TYR A CA 1
ATOM 2787 C C . TYR A 1 377 ? 4.065 -11.002 12.366 1.00 89.44 377 TYR A C 1
ATOM 2789 O O . TYR A 1 377 ? 3.144 -11.814 12.608 1.00 89.44 377 TYR A O 1
#

pLDDT: mean 95.13, std 5.38, range [49.34, 98.88]

Nearest PDB structures (foldseek):
  8r2t-assembly1_A  TM=8.270E-01  e=7.898E-30  Gelatoporia subvermispora
  8x38-assembly1_A  TM=8.342E-01  e=1.937E-29  Phanerochaete chrysosporium RP-78
  8r2t-assembly1_B  TM=8.039E-01  e=4.000E-28  Gelatoporia subvermispora
  7cp7-assembly1_A  TM=7.763E-01  e=2.826E-25  Aspergillus fumigatus Z5
  4k22-assembly1_B-2  TM=7.491E-01  e=4.344E-20  Escherichia coli K-12

Sequence (377 aa):
MAASLRVLIHGGGIGGLALATALARRGHTVEIAEIRDELDALGVGIIQPTNALHVMRELGVLDACLDAGFEWEILTIADPAGNTLARIPQPRMGDVPAANGIPRPALAKVLGDAAVAAGAKVRFGVTVTELDDDGTGVTVTLSDGATDRWDLVVGFDGIGSPLRTRLYGDRYVPEYTGFANWRVTLPRHPYVQGVVMATAGKEAKALLTPITDELMYLGSVFAEAEDFRPDPEQAHEQLAQRLAAFSGPVAEALSAVTDPTAVVYSRISQVTVEEPWHVGRVALAGDAAHASTPHLAQGAAMAVEDALVLAESLDSAPTVPAALEAWELRRRPRAMWVQALSRAVLKQEMGAPTTPDEDALLKVGIPGAAHALAKPY

Mean predicted aligned error: 3.66 Å

Radius of gyration: 20.61 Å; Cα contacts (8 Å, |Δi|>4): 833; chains: 1; bounding box: 50×44×56 Å

Foldseek 3Di:
DADAFEEEEEALALLSLLLLLLNLLVVHAYEYEHQAQDLDQDDFKAKQFQLNLVSCVVSVLNVLQCQQWAAAFWEFEAALARHTPDTFGADHQPPGGGMIIAGRVSSSVSSVVSSVVSPYHYDYNKGWDDWDDPLQWIWTAIPVGDIDITRAYEYPPALCTPLLCVVPNPPWHWDFPQKKKKKFKFFQDPVPNAWYWYDDDLQWIWIWGGTHNTMTMIMIMHRDDPPDDDDLQCQLVVVCVSSVSHHDPVNVRSVPRPHSNRIDMDTQIWTAAPPQQDDRRYGYAQNSHTRAGCQLSCRSSLSSVLSNQLSVLSVVDNGSVSSSVSSCVVRVVLSVLVRLQRSLVSCVSVVHDDDPVSVVSCVCPNSNNSVVSSDDD

Solvent-accessible surface area (backbone atoms only — not comparable to full-atom values): 19344 Å² total; per-residue (Å²): 129,71,80,71,45,37,37,39,28,37,18,65,42,74,28,25,24,41,26,32,24,44,34,12,68,71,60,29,50,32,40,28,34,18,63,47,80,59,88,73,38,88,70,58,54,46,66,39,42,14,54,30,43,44,44,29,46,78,68,71,44,33,66,65,50,50,76,57,14,26,70,29,46,39,41,33,35,24,39,32,58,53,53,78,75,45,77,43,78,49,47,46,38,83,90,38,61,24,26,33,14,24,37,31,48,53,54,47,47,56,37,49,53,46,12,46,75,35,62,22,45,79,42,55,61,23,44,82,72,45,77,50,74,80,84,79,36,33,41,37,30,33,67,83,70,54,69,54,75,25,54,30,39,36,29,28,46,29,62,78,20,63,63,46,36,71,76,58,43,82,77,76,60,64,40,72,70,47,32,27,40,43,32,35,66,44,74,42,54,86,89,53,70,21,40,35,41,27,41,49,81,79,78,32,44,43,34,42,36,34,16,30,90,60,30,19,29,46,36,34,65,42,81,42,63,91,86,66,71,77,51,75,83,44,31,28,59,58,49,48,63,66,48,61,80,37,34,51,67,63,40,57,57,49,73,73,50,78,53,23,82,57,47,48,73,44,78,40,45,34,38,76,62,87,65,75,56,52,60,78,55,40,36,41,36,32,35,32,31,53,21,40,54,70,80,69,54,41,58,70,34,52,9,31,48,45,20,48,46,42,40,52,23,52,65,72,32,97,43,68,60,57,11,51,54,55,26,46,69,59,43,48,65,56,52,51,49,53,36,51,42,23,49,33,54,51,30,59,60,72,70,46,90,73,52,76,68,34,53,58,43,56,73,46,39,67,74,43,45,49,54,64,51,36,47,94,124

Organism: Streptomyces venezuelae (strain ATCC 10712 / CBS 650.69 / DSM 40230 / JCM 4526 / NBRC 13096 / PD 04745) (NCBI:txid953739)

InterPro domains:
  IPR002938 FAD-binding domain [PF01494] (6-337)
  IPR036188 FAD/NAD(P)-binding domain superfamily [G3DSA:3.50.50.60] (6-358)
  IPR036188 FAD/NAD(P)-binding domain superfamily [SSF51905] (5-347)
  IPR050493 FAD-dependent Monooxygenases in Biosynthesis and Metabolism [PTHR13789] (2-345)

=== Feature glossary ===
The record interleaves many kinds of information about one protein. Here is each kind framed as the question it answers.

Q: What known structures does this most resemble?
A: Structural nearest neighbors (via Foldseek easy-search vs the PDB). Reported per hit: target PDB id, E-value, and alignment TM-score. A TM-score above ~0.5 is the conventional threshold for 'same fold'.

Q: Where is each backbone atom in 3D?
A: The mmCIF table is the protein's shape written out atom by atom. For each backbone N, Cα, C, and carbonyl O, it records an (x, y, z) coordinate triple in Å plus the residue type, chain letter, and residue number.

Q: What are the backbone torsion angles?
A: The φ/ψ torsion pair specifies the backbone conformation at each residue. φ rotates about the N–Cα bond, ψ about the Cα–C bond. Steric clashes forbid most of the (φ, ψ) plane — the allowed regions (α-helix basin, β-sheet basin, left-handed helix) are the Ramachandran-allowed regions.

Q: Which residues are buried vs exposed?
A: Solvent-accessible surface area (SASA) is the area in Å² traced out by the centre of a 1.4 Å probe sphere (a water molecule) rolled over the protein's van der Waals surface (Shrake–Rupley / Lee–Richards construction). Buried residues have near-zero SASA; fully exposed residues can exceed 200 Å². The total SASA scales roughly with the number of surface residues.

Q: How confident is the AlphaFold model at each residue?
A: pLDDT is the predicted lDDT-Cα score: AlphaFold's confidence that the local environment of each residue (all inter-atomic distances within 15 Å) is correctly placed. It is a per-residue number between 0 and 100, with higher meaning more reliable.

Q: What does the local fold look like, residue by residue?
A: 3Di is Foldseek's structural alphabet. Each residue is assigned one of twenty discrete states based on how its Cα sits relative to its spatial (not sequential) neighbors. Aligning 3Di strings finds structural homologs roughly as well as full 3D superposition, but orders of magnitude faster.

Q: How big and how compact is the whole molecule?
A: Radius of gyration (Rg) is the root-mean-square distance of Cα atoms from their centroid — a single number for overall size and compactness. A globular domain of N residues has Rg ≈ 2.2·N^0.38 Å; an extended or disordered chain has a much larger Rg. The Cα contact count is the number of residue pairs whose Cα atoms are within 8 Å and are more than four positions apart in sequence — a standard proxy for tertiary packing density. The bounding box is the smallest axis-aligned box enclosing all Cα atoms.

Q: Which residues are in helices, strands, or loops?
A: DSSP 8-state secondary structure assigns each residue one of H (α-helix), G (3₁₀-helix), I (π-helix), E (extended β-strand), B (isolated β-bridge), T (hydrogen-bonded turn), S (bend), or '-' (coil). The assignment is computed from backbone hydrogen-bond geometry via the Kabsch–Sander algorithm.

Q: How mobile is each atom in the crystal?
A: Crystallographic B-factors measure how much each atom's electron density is smeared out, in Å². They rise in mobile loops and surface residues and fall in the buried interior. In AlphaFold models this column is repurposed to hold pLDDT instead.

Q: What if only a Cα trace is available?
A: P-SEA three-state annotation labels each residue as helix, strand, or coil based purely on the geometry of the Cα trace. It serves as a fallback when the full backbone (and thus DSSP) is unavailable.

Q: What family and function is it annotated with?
A: Database cross-references. InterPro integrates a dozen domain/family signature databases into unified entries with residue-range hits. GO terms attach function/process/location labels with evidence codes. CATH codes position the fold in a four-level structural taxonomy. Organism is the NCBI-taxonomy species name.

Q: Are the domains correctly placed relative to each other?
A: Predicted Aligned Error (PAE) is an AlphaFold confidence matrix: entry (i, j) is the expected error in the position of residue j, in ångströms, when the prediction is superimposed on the true structure at residue i. Low PAE within a block of residues means that block is internally rigid and well-predicted; high PAE between two blocks means their relative placement is uncertain even if each block individually is confident.

Q: What do the diagnostic plots show?
A: Three diagnostic plots accompany the record. The Cα contact map visualizes the tertiary structure as a 2D adjacency matrix (8 Å cutoff, sequence-local contacts suppressed). The Ramachandran plot shows the distribution of backbone (φ, ψ) torsions, with points in the α and β basins reflecting secondary structure content. The PAE plot shows AlphaFold's inter-residue confidence as a color matrix.

Q: What is the amino-acid chain?
A: Primary structure: the covalent order of the twenty standard amino acids along the backbone. Two proteins with the same sequence will (almost always) fold to the same structure; two with 30% identity often share a fold but not the details.

Q: What do the rendered images show?
A: The six renders are orthographic views along the three Cartesian axes in both directions. Representation (cartoon, sticks, or surface) and color scheme (sequence-rainbow or by-chain) vary across proteins so the training set covers all the common visualization conventions.